Protein AF-A0A7D9I0Z6-F1 (afdb_monomer_lite)

pLDDT: mean 77.01, std 16.4, range [29.91, 96.38]

Structure (mmCIF, N/CA/C/O backbone):
data_AF-A0A7D9I0Z6-F1
#
_entry.id   AF-A0A7D9I0Z6-F1
#
loop_
_atom_site.group_PDB
_atom_site.id
_atom_site.type_symbol
_atom_site.label_atom_id
_atom_site.label_alt_id
_atom_site.label_comp_id
_atom_site.label_asym_id
_atom_site.label_entity_id
_atom_site.label_seq_id
_atom_site.pdbx_PDB_ins_code
_atom_site.Cartn_x
_atom_site.Cartn_y
_atom_site.Cartn_z
_atom_site.occupancy
_atom_site.B_iso_or_equiv
_atom_site.auth_seq_id
_atom_site.auth_comp_id
_atom_site.auth_asym_id
_atom_site.auth_atom_id
_atom_site.pdbx_PDB_model_num
ATOM 1 N N . MET A 1 1 ? 87.343 45.557 -69.027 1.00 47.56 1 MET A N 1
ATOM 2 C CA . MET A 1 1 ? 86.265 44.637 -68.604 1.00 47.56 1 MET A CA 1
ATOM 3 C C . MET A 1 1 ? 86.690 43.999 -67.297 1.00 47.56 1 MET A C 1
ATOM 5 O O . MET A 1 1 ? 87.797 43.479 -67.245 1.00 47.56 1 MET A O 1
ATOM 9 N N . SER A 1 2 ? 85.896 44.143 -66.233 1.00 49.09 2 SER A N 1
ATOM 10 C CA . SER A 1 2 ? 86.264 43.637 -64.904 1.00 49.09 2 SER A CA 1
ATOM 11 C C . SER A 1 2 ? 86.382 42.110 -64.925 1.00 49.09 2 SER A C 1
ATOM 13 O O . SER A 1 2 ? 85.722 41.451 -65.727 1.00 49.09 2 SER A O 1
ATOM 15 N N . ALA A 1 3 ? 87.197 41.537 -64.036 1.00 48.25 3 ALA A N 1
ATOM 16 C CA . ALA A 1 3 ? 87.377 40.085 -63.900 1.00 48.25 3 ALA A CA 1
ATOM 17 C C . ALA A 1 3 ? 86.047 39.313 -63.729 1.00 48.25 3 ALA A C 1
ATOM 19 O O . ALA A 1 3 ? 85.953 38.132 -64.045 1.00 48.25 3 ALA A O 1
ATOM 20 N N . ILE A 1 4 ? 84.992 40.010 -63.302 1.00 51.41 4 ILE A N 1
ATOM 21 C CA . ILE A 1 4 ? 83.627 39.495 -63.180 1.00 51.41 4 ILE A CA 1
ATOM 22 C C . ILE A 1 4 ? 83.008 39.227 -64.563 1.00 51.41 4 ILE A C 1
ATOM 24 O O . ILE A 1 4 ? 82.398 38.182 -64.766 1.00 51.41 4 ILE A O 1
ATOM 28 N N . ALA A 1 5 ? 83.222 40.109 -65.543 1.00 48.22 5 ALA A N 1
ATOM 29 C CA . ALA A 1 5 ? 82.699 39.932 -66.900 1.00 48.22 5 ALA A CA 1
ATOM 30 C C . ALA A 1 5 ? 83.353 38.743 -67.632 1.00 48.22 5 ALA A C 1
ATOM 32 O O . ALA A 1 5 ? 82.692 38.066 -68.414 1.00 48.22 5 ALA A O 1
ATOM 33 N N . ALA A 1 6 ? 84.624 38.442 -67.339 1.00 50.03 6 ALA A N 1
ATOM 34 C CA . ALA A 1 6 ? 85.310 37.268 -67.885 1.00 50.03 6 ALA A CA 1
ATOM 35 C C . ALA A 1 6 ? 84.768 35.945 -67.303 1.00 50.03 6 ALA A C 1
ATOM 37 O O . ALA A 1 6 ? 84.633 34.963 -68.030 1.00 50.03 6 ALA A O 1
ATOM 38 N N . ASN A 1 7 ? 84.392 35.932 -66.019 1.00 49.09 7 ASN A N 1
ATOM 39 C CA . ASN A 1 7 ? 83.828 34.747 -65.365 1.00 49.09 7 ASN A CA 1
ATOM 40 C C . ASN A 1 7 ? 82.377 34.458 -65.778 1.00 49.09 7 ASN A C 1
ATOM 42 O O . ASN A 1 7 ? 81.987 33.295 -65.839 1.00 49.09 7 ASN A O 1
ATOM 46 N N . ILE A 1 8 ? 81.587 35.483 -66.112 1.00 51.91 8 ILE A N 1
ATOM 47 C CA . ILE A 1 8 ? 80.198 35.299 -66.567 1.00 51.91 8 ILE A CA 1
ATOM 48 C C . ILE A 1 8 ? 80.158 34.649 -67.960 1.00 51.91 8 ILE A C 1
ATOM 50 O O . ILE A 1 8 ? 79.397 33.706 -68.175 1.00 51.91 8 ILE A O 1
ATOM 54 N N . SER A 1 9 ? 81.040 35.056 -68.878 1.00 49.41 9 SER A N 1
ATOM 55 C CA . SER A 1 9 ? 81.134 34.434 -70.209 1.00 49.41 9 SER A CA 1
ATOM 56 C C . SER A 1 9 ? 81.600 32.970 -70.168 1.00 49.41 9 SER A C 1
ATOM 58 O O . SER A 1 9 ? 81.248 32.196 -71.054 1.00 49.41 9 SER A O 1
ATOM 60 N N . GLY A 1 10 ? 82.349 32.564 -69.134 1.00 53.09 10 GLY A N 1
ATOM 61 C CA . GLY A 1 10 ? 82.784 31.175 -68.945 1.00 53.09 10 GLY A CA 1
ATOM 62 C C . GLY A 1 10 ? 81.679 30.223 -68.470 1.00 53.09 10 GLY A C 1
ATOM 63 O O . GLY A 1 10 ? 81.734 29.032 -68.768 1.00 53.09 10 GLY A O 1
ATOM 64 N N . ILE A 1 11 ? 80.662 30.736 -67.768 1.00 56.06 11 ILE A N 1
ATOM 65 C CA . ILE A 1 11 ? 79.532 29.940 -67.259 1.00 56.06 11 ILE A CA 1
ATOM 66 C C . ILE A 1 11 ? 78.498 29.696 -68.367 1.00 56.06 11 ILE A C 1
ATOM 68 O O . ILE A 1 11 ? 77.965 28.597 -68.469 1.00 56.06 11 ILE A O 1
ATOM 72 N N . CYS A 1 12 ? 78.271 30.673 -69.251 1.00 54.28 12 CYS A N 1
ATOM 73 C CA . CYS A 1 12 ? 77.304 30.545 -70.349 1.00 54.28 12 CYS A CA 1
ATOM 74 C C . CYS A 1 12 ? 77.756 29.617 -71.492 1.00 54.28 12 CYS A C 1
ATOM 76 O O . CYS A 1 12 ? 76.943 29.255 -72.336 1.00 54.28 12 CYS A O 1
ATOM 78 N N . ALA A 1 13 ? 79.037 29.239 -71.541 1.00 54.97 13 ALA A N 1
ATOM 79 C CA . ALA A 1 13 ? 79.592 28.369 -72.581 1.00 54.97 13 ALA A CA 1
ATOM 80 C C . ALA A 1 13 ? 79.624 26.877 -72.195 1.00 54.97 13 ALA A C 1
ATOM 82 O O . ALA A 1 13 ? 80.028 26.045 -73.008 1.00 54.97 13 ALA A O 1
ATOM 83 N N . LYS A 1 14 ? 79.223 26.520 -70.967 1.00 59.03 14 LYS A N 1
ATOM 84 C CA . LYS A 1 14 ? 79.157 25.130 -70.500 1.00 59.03 14 LYS A CA 1
ATOM 85 C C . LYS A 1 14 ? 77.717 24.743 -70.206 1.00 59.03 14 LYS A C 1
ATOM 87 O O . LYS A 1 14 ? 77.013 25.449 -69.496 1.00 59.03 14 LYS A O 1
ATOM 92 N N . ASP A 1 15 ? 77.312 23.589 -70.722 1.00 56.81 15 ASP A N 1
ATOM 93 C CA . ASP A 1 15 ? 76.022 22.991 -70.407 1.00 56.81 15 ASP A CA 1
ATOM 94 C C . ASP A 1 15 ? 75.981 22.570 -68.926 1.00 56.81 15 ASP A C 1
ATOM 96 O O . ASP A 1 15 ? 76.662 21.634 -68.488 1.00 56.81 15 ASP A O 1
ATOM 100 N N . LEU A 1 16 ? 75.196 23.317 -68.151 1.00 60.78 16 LEU A N 1
ATOM 101 C CA . LEU A 1 16 ? 75.050 23.174 -66.703 1.00 60.78 16 LEU A CA 1
ATOM 102 C C . LEU A 1 16 ? 74.230 21.938 -66.305 1.00 60.78 16 LEU A C 1
ATOM 104 O O . LEU A 1 16 ? 74.326 21.496 -65.161 1.00 60.78 16 LEU A O 1
ATOM 108 N N . ILE A 1 17 ? 73.470 21.357 -67.241 1.00 52.41 17 ILE A N 1
ATOM 109 C CA . ILE A 1 17 ? 72.703 20.126 -67.013 1.00 52.41 17 ILE A CA 1
ATOM 110 C C . ILE A 1 17 ? 73.639 18.918 -67.088 1.00 52.41 17 ILE A C 1
ATOM 112 O O . ILE A 1 17 ? 73.659 18.090 -66.181 1.00 52.41 17 ILE A O 1
ATOM 116 N N . SER A 1 18 ? 74.496 18.876 -68.110 1.00 49.91 18 SER A N 1
ATOM 117 C CA . SER A 1 18 ? 75.510 17.825 -68.291 1.00 49.91 18 SER A CA 1
ATOM 118 C C . SER A 1 18 ? 76.590 17.798 -67.198 1.00 49.91 18 SER A C 1
ATOM 120 O O . SER A 1 18 ? 77.284 16.798 -67.039 1.00 49.91 18 SER A O 1
ATOM 122 N N . SER A 1 19 ? 76.773 18.900 -66.463 1.00 58.56 19 SER A N 1
ATOM 123 C CA . SER A 1 19 ? 77.812 19.053 -65.433 1.00 58.56 19 SER A CA 1
ATOM 124 C C . SER A 1 19 ? 77.284 18.969 -63.995 1.00 58.56 19 SER A C 1
ATOM 126 O O . SER A 1 19 ? 78.014 19.292 -63.060 1.00 58.56 19 SER A O 1
ATOM 128 N N . GLU A 1 20 ? 76.035 18.517 -63.818 1.00 57.62 20 GLU A N 1
ATOM 129 C CA . GLU A 1 20 ? 75.367 18.350 -62.517 1.00 57.62 20 GLU A CA 1
ATOM 130 C C . GLU A 1 20 ? 75.463 19.596 -61.616 1.00 57.62 20 GLU A C 1
ATOM 132 O O . GLU A 1 20 ? 75.677 19.508 -60.402 1.00 57.62 20 GLU A O 1
ATOM 137 N N . GLY A 1 21 ? 75.314 20.784 -62.208 1.00 63.81 21 GLY A N 1
ATOM 138 C CA . GLY A 1 21 ? 75.355 22.039 -61.468 1.00 63.81 21 GLY A CA 1
ATOM 139 C C . GLY A 1 21 ? 74.236 22.101 -60.425 1.00 63.81 21 GLY A C 1
ATOM 140 O O . GLY A 1 21 ? 73.056 22.133 -60.766 1.00 63.81 21 GLY A O 1
ATOM 141 N N . LYS A 1 22 ? 74.594 22.130 -59.138 1.00 59.16 22 LYS A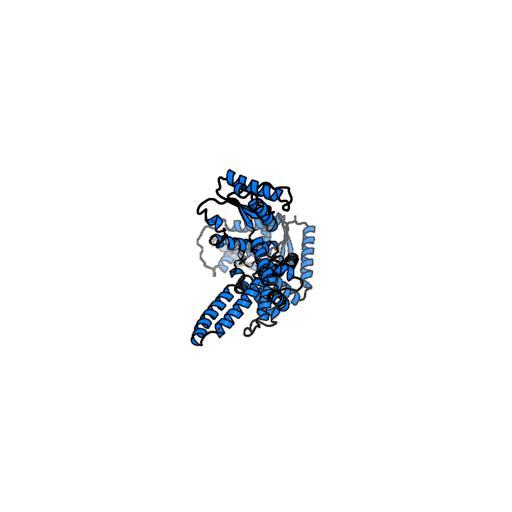 N 1
ATOM 142 C CA . LYS A 1 22 ? 73.635 22.261 -58.031 1.00 59.16 22 LYS A CA 1
ATOM 143 C C . LYS A 1 22 ? 73.499 23.721 -57.625 1.00 59.16 22 LYS A C 1
ATOM 145 O O . LYS A 1 22 ? 74.495 24.418 -57.443 1.00 59.16 22 LYS A O 1
ATOM 150 N N . TYR A 1 23 ? 72.265 24.174 -57.421 1.00 67.12 23 TYR A N 1
ATOM 151 C CA . TYR A 1 23 ? 72.022 25.465 -56.788 1.00 67.12 23 TYR A CA 1
ATOM 152 C C . TYR A 1 23 ? 72.620 25.480 -55.378 1.00 67.12 23 TYR A C 1
ATOM 154 O O . TYR A 1 23 ? 72.483 24.517 -54.619 1.00 67.12 23 TYR A O 1
ATOM 162 N N . HIS A 1 24 ? 73.213 26.604 -54.979 1.00 70.81 24 HIS A N 1
ATOM 163 C CA . HIS A 1 24 ? 73.424 26.854 -53.559 1.00 70.81 24 HIS A CA 1
ATOM 164 C C . HIS A 1 24 ? 72.069 26.903 -52.849 1.00 70.81 24 HIS A C 1
ATOM 166 O O . HIS A 1 24 ? 71.108 27.469 -53.370 1.00 70.81 24 HIS A O 1
ATOM 172 N N . SER A 1 25 ? 72.001 26.338 -51.644 1.00 51.59 25 SER A N 1
ATOM 173 C CA . SER A 1 25 ? 70.759 26.223 -50.867 1.00 51.59 25 SER A CA 1
ATOM 174 C C . SER A 1 25 ? 70.044 27.571 -50.670 1.00 51.59 25 SER A C 1
ATOM 176 O O . SER A 1 25 ? 68.818 27.635 -50.734 1.00 51.59 25 SER A O 1
ATOM 178 N N . SER A 1 26 ? 70.792 28.670 -50.520 1.00 66.75 26 SER A N 1
ATOM 179 C CA . SER A 1 26 ? 70.245 30.033 -50.433 1.00 66.75 26 SER A CA 1
ATOM 180 C C . SER A 1 26 ? 69.673 30.541 -51.763 1.00 66.75 26 SER A C 1
ATOM 182 O O . SER A 1 26 ? 68.587 31.113 -51.781 1.00 66.75 26 SER A O 1
ATOM 184 N N . CYS A 1 27 ? 70.353 30.289 -52.882 1.00 68.25 27 CYS A N 1
ATOM 185 C CA . CYS A 1 27 ? 69.902 30.689 -54.217 1.00 68.25 27 CYS A CA 1
ATOM 186 C C . CYS A 1 27 ? 68.695 29.869 -54.689 1.00 68.25 27 CYS A C 1
ATOM 188 O O . CYS A 1 27 ? 67.788 30.420 -55.302 1.00 68.25 27 CYS A O 1
ATOM 190 N N . TYR A 1 28 ? 68.661 28.573 -54.361 1.00 66.62 28 TYR A N 1
ATOM 191 C CA . TYR A 1 28 ? 67.509 27.711 -54.619 1.00 66.62 28 TYR A CA 1
ATOM 192 C C . TYR A 1 28 ? 66.279 28.203 -53.857 1.00 66.62 28 TYR A C 1
ATOM 194 O O . TYR A 1 28 ? 65.215 28.358 -54.444 1.00 66.62 28 TYR A O 1
ATOM 202 N N . LYS A 1 29 ? 66.437 28.525 -52.565 1.00 60.94 29 LYS A N 1
ATOM 203 C CA . LYS A 1 29 ? 65.350 29.083 -51.754 1.00 60.94 29 LYS A CA 1
ATOM 204 C C . LYS A 1 29 ? 64.836 30.408 -52.311 1.00 60.94 29 LYS A C 1
ATOM 206 O O . LYS A 1 29 ? 63.629 30.555 -52.399 1.00 60.94 29 LYS A O 1
ATOM 211 N N . ALA A 1 30 ? 65.716 31.319 -52.731 1.00 68.19 30 ALA A N 1
ATOM 212 C CA . ALA A 1 30 ? 65.316 32.598 -53.325 1.00 68.19 30 ALA A CA 1
ATOM 213 C C . ALA A 1 30 ? 64.579 32.427 -54.668 1.00 68.19 30 ALA A C 1
ATOM 215 O O . ALA A 1 30 ? 63.566 33.075 -54.899 1.00 68.19 30 ALA A O 1
ATOM 216 N N . PHE A 1 31 ? 65.048 31.522 -55.532 1.00 66.50 31 PHE A N 1
ATOM 217 C CA . PHE A 1 31 ? 64.390 31.214 -56.806 1.00 66.50 31 PHE A CA 1
ATOM 218 C C . PHE A 1 31 ? 63.008 30.582 -56.606 1.00 66.50 31 PHE A C 1
ATOM 220 O O . PHE A 1 31 ? 62.043 30.983 -57.249 1.00 66.50 31 PHE A O 1
ATOM 227 N N . VAL A 1 32 ? 62.903 29.625 -55.679 1.00 63.28 32 VAL A N 1
ATOM 228 C CA . VAL A 1 32 ? 61.627 28.997 -55.324 1.00 63.28 32 VAL A CA 1
ATOM 229 C C . VAL A 1 32 ? 60.678 30.028 -54.702 1.00 63.28 32 VAL A C 1
ATOM 231 O O . VAL A 1 32 ? 59.513 30.045 -55.069 1.00 63.28 32 VAL A O 1
ATOM 234 N N . HIS A 1 33 ? 61.160 30.937 -53.846 1.00 55.00 33 HIS A N 1
ATOM 235 C CA . HIS A 1 33 ? 60.323 31.989 -53.249 1.00 55.00 33 HIS A CA 1
ATOM 236 C C . HIS A 1 33 ? 59.688 32.907 -54.305 1.00 55.00 33 HIS A C 1
ATOM 238 O O . HIS A 1 33 ? 58.492 33.160 -54.243 1.00 55.00 33 HIS A O 1
ATOM 244 N N . ILE A 1 34 ? 60.456 33.321 -55.321 1.00 58.16 34 ILE A N 1
ATOM 245 C CA . ILE A 1 34 ? 59.977 34.199 -56.404 1.00 58.16 34 ILE A CA 1
ATOM 246 C C . ILE A 1 34 ? 58.893 33.523 -57.260 1.00 58.16 34 ILE A C 1
ATOM 248 O O . ILE A 1 34 ? 57.975 34.187 -57.732 1.00 58.16 34 ILE A O 1
ATOM 252 N N . ILE A 1 35 ? 58.975 32.203 -57.464 1.00 50.66 35 ILE A N 1
ATOM 253 C CA . ILE A 1 35 ? 57.992 31.462 -58.275 1.00 50.66 35 ILE A CA 1
ATOM 254 C C . ILE A 1 35 ? 56.646 31.319 -57.553 1.00 50.66 35 ILE A C 1
ATOM 256 O O . ILE A 1 35 ? 55.612 31.270 -58.212 1.00 50.66 35 ILE A O 1
ATOM 260 N N . TYR A 1 36 ? 56.644 31.285 -56.219 1.00 46.66 36 TYR A N 1
ATOM 261 C CA . TYR A 1 36 ? 55.431 31.105 -55.415 1.00 46.66 36 TYR A CA 1
ATOM 262 C C . TYR A 1 36 ? 54.891 32.414 -54.803 1.00 46.66 36 TYR A C 1
ATOM 264 O O . TYR A 1 36 ? 53.903 32.383 -54.078 1.00 46.66 36 TYR A O 1
ATOM 272 N N . GLU A 1 37 ? 55.489 33.569 -55.114 1.00 43.31 37 GLU A N 1
ATOM 273 C CA . GLU A 1 37 ? 55.129 34.878 -54.539 1.00 43.31 37 GLU A CA 1
ATOM 274 C C . GLU A 1 37 ? 53.962 35.610 -55.233 1.00 43.31 37 GLU A C 1
ATOM 276 O O . GLU A 1 37 ? 53.668 36.747 -54.873 1.00 43.31 37 GLU A O 1
ATOM 281 N N . THR A 1 38 ? 53.265 35.003 -56.202 1.00 42.84 38 THR A N 1
ATOM 282 C CA . THR A 1 38 ? 52.167 35.696 -56.914 1.00 42.84 38 THR A CA 1
ATOM 283 C C . THR A 1 38 ? 50.751 35.458 -56.391 1.00 42.84 38 THR A C 1
ATOM 285 O O . THR A 1 38 ? 49.881 36.216 -56.805 1.00 42.84 38 THR A O 1
ATOM 288 N N . ASP A 1 39 ? 50.501 34.540 -55.448 1.00 41.25 39 ASP A N 1
ATOM 289 C CA . ASP A 1 39 ? 49.107 34.201 -55.089 1.00 41.25 39 ASP A CA 1
ATOM 290 C C . ASP A 1 39 ? 48.640 34.478 -53.652 1.00 41.25 39 ASP A C 1
ATOM 292 O O . ASP A 1 39 ? 47.435 34.443 -53.422 1.00 41.25 39 ASP A O 1
ATOM 296 N N . GLU A 1 40 ? 49.485 34.842 -52.682 1.00 34.12 40 GLU A N 1
ATOM 297 C CA . GLU A 1 40 ? 48.984 35.106 -51.315 1.00 34.12 40 GLU A CA 1
ATOM 298 C C . GLU A 1 40 ? 49.616 36.340 -50.663 1.00 34.12 40 GLU A C 1
ATOM 300 O O . GLU A 1 40 ? 50.387 36.280 -49.707 1.00 34.12 40 GLU A O 1
ATOM 305 N N . ALA A 1 41 ? 49.220 37.510 -51.163 1.00 40.31 41 ALA A N 1
ATOM 306 C CA . ALA A 1 41 ? 49.264 38.742 -50.390 1.00 40.31 41 ALA A CA 1
ATOM 307 C C . ALA A 1 41 ? 48.086 38.766 -49.399 1.00 40.31 41 ALA A C 1
ATOM 309 O O . ALA A 1 41 ? 47.003 39.244 -49.731 1.00 40.31 41 ALA A O 1
ATOM 310 N N . VAL A 1 42 ? 48.294 38.289 -48.167 1.00 35.53 42 VAL A N 1
ATOM 311 C CA . VAL A 1 42 ? 47.403 38.590 -47.035 1.00 35.53 42 VAL A CA 1
ATOM 312 C C . VAL A 1 42 ? 48.227 38.966 -45.803 1.00 35.53 42 VAL A C 1
ATOM 314 O O . VAL A 1 42 ? 48.864 38.134 -45.172 1.00 35.53 42 VAL A O 1
ATOM 317 N N . ASN A 1 43 ? 48.194 40.266 -45.503 1.00 32.31 43 ASN A N 1
ATOM 318 C CA . ASN A 1 43 ? 48.238 40.902 -44.184 1.00 32.31 43 ASN A CA 1
ATOM 319 C C . ASN A 1 43 ? 48.952 40.149 -43.046 1.00 32.31 43 ASN A C 1
ATOM 321 O O . ASN A 1 43 ? 48.330 39.391 -42.308 1.00 32.31 43 ASN A O 1
ATOM 325 N N . ASN A 1 44 ? 50.202 40.531 -42.787 1.00 29.91 44 ASN A N 1
ATOM 326 C CA . ASN A 1 44 ? 50.752 40.503 -41.433 1.00 29.91 44 ASN A CA 1
ATOM 327 C C . ASN A 1 44 ? 50.688 41.914 -40.835 1.00 29.91 44 ASN A C 1
ATOM 329 O O . ASN A 1 44 ? 51.221 42.849 -41.436 1.00 29.91 44 ASN A O 1
ATOM 333 N N . PRO A 1 45 ? 50.175 42.052 -39.606 1.00 30.66 45 PRO A N 1
ATOM 334 C CA . PRO A 1 45 ? 50.799 42.905 -38.613 1.00 30.66 45 PRO A CA 1
ATOM 335 C C . PRO A 1 45 ? 51.479 42.020 -37.561 1.00 30.66 45 PRO A C 1
ATOM 337 O O . PRO A 1 45 ? 50.834 41.347 -36.766 1.00 30.66 45 PRO A O 1
ATOM 340 N N . THR A 1 46 ? 52.807 42.004 -37.642 1.00 31.58 46 THR A N 1
ATOM 341 C CA . THR A 1 46 ? 53.773 42.121 -36.534 1.00 31.58 46 THR A CA 1
ATOM 342 C C . THR A 1 46 ? 53.372 41.709 -35.106 1.00 31.58 46 THR A C 1
ATOM 344 O O . THR A 1 46 ? 52.524 42.331 -34.475 1.00 31.58 46 THR A O 1
ATOM 347 N N . GLU A 1 47 ? 54.195 40.794 -34.576 1.00 40.62 47 GLU A N 1
ATOM 348 C CA . GLU A 1 47 ? 54.765 40.783 -33.214 1.00 40.62 47 GLU A CA 1
ATOM 349 C C . GLU A 1 47 ? 53.830 40.553 -32.011 1.00 40.62 47 GLU A C 1
ATOM 351 O O . GLU A 1 47 ? 53.462 41.486 -31.308 1.00 40.62 47 GLU A O 1
ATOM 356 N N . ALA A 1 48 ? 53.579 39.268 -31.706 1.00 34.66 48 ALA A N 1
ATOM 357 C CA . ALA A 1 48 ? 53.591 38.686 -30.348 1.00 34.66 48 ALA A CA 1
ATOM 358 C C . ALA A 1 48 ? 53.318 37.163 -30.406 1.00 34.66 48 ALA A C 1
ATOM 360 O O . ALA A 1 48 ? 52.256 36.698 -30.009 1.00 34.66 48 ALA A O 1
ATOM 361 N N . MET A 1 49 ? 54.237 36.346 -30.931 1.00 37.50 49 MET A N 1
ATOM 362 C CA . MET A 1 49 ? 54.050 34.883 -30.952 1.00 37.50 49 MET A CA 1
ATOM 363 C C . MET A 1 49 ? 55.315 34.158 -30.508 1.00 37.50 49 MET A C 1
ATOM 365 O O . MET A 1 49 ? 56.164 33.772 -31.304 1.00 37.50 49 MET A O 1
ATOM 369 N N . GLY A 1 50 ? 55.424 33.971 -29.199 1.00 42.91 50 GLY A N 1
ATOM 370 C CA . GLY A 1 50 ? 56.488 33.203 -28.569 1.00 42.91 50 GLY A CA 1
ATOM 371 C C . GLY A 1 50 ? 56.027 32.659 -27.225 1.00 42.91 50 GLY A C 1
ATOM 372 O O . GLY A 1 50 ? 56.568 33.070 -26.211 1.00 42.91 50 GLY A O 1
ATOM 373 N N . ASN A 1 51 ? 54.990 31.808 -27.217 1.00 50.75 51 ASN A N 1
ATOM 374 C CA . ASN A 1 51 ? 54.717 30.880 -26.103 1.00 50.75 51 ASN A CA 1
ATOM 375 C C . ASN A 1 51 ? 53.696 29.778 -26.453 1.00 50.75 51 ASN A C 1
ATOM 377 O O . ASN A 1 51 ? 53.892 28.625 -26.083 1.00 50.75 51 ASN A O 1
ATOM 381 N N . ASN A 1 52 ? 52.670 30.076 -27.259 1.00 51.06 52 ASN A N 1
ATOM 382 C CA . ASN A 1 52 ? 51.515 29.173 -27.415 1.00 51.06 52 ASN A CA 1
ATOM 383 C C . ASN A 1 52 ? 51.829 27.826 -28.097 1.00 51.06 52 ASN A C 1
ATOM 385 O O . ASN A 1 52 ? 51.214 26.815 -27.777 1.00 51.06 52 ASN A O 1
ATOM 389 N N . ASN A 1 53 ? 52.812 27.764 -29.007 1.00 58.97 53 ASN A N 1
ATOM 390 C CA . ASN A 1 53 ? 53.176 26.494 -29.652 1.00 58.97 53 ASN A CA 1
ATOM 391 C C . ASN A 1 53 ? 53.813 25.494 -28.675 1.00 58.97 53 ASN A C 1
ATOM 393 O O . ASN A 1 53 ? 53.670 24.297 -28.884 1.00 58.97 53 ASN A O 1
ATOM 397 N N . GLY A 1 54 ? 54.527 25.954 -27.640 1.00 63.88 54 GLY A N 1
ATOM 398 C CA . GLY A 1 54 ? 55.149 25.068 -26.649 1.00 63.88 54 GLY A CA 1
ATOM 399 C C . GLY A 1 54 ? 54.114 24.397 -25.747 1.00 63.88 54 GLY A C 1
ATOM 400 O O . GLY A 1 54 ? 54.196 23.197 -25.503 1.00 63.88 54 GLY A O 1
ATOM 401 N N . GLU A 1 55 ? 53.097 25.155 -25.339 1.00 68.50 55 GLU A N 1
ATOM 402 C CA . GLU A 1 55 ? 52.019 24.697 -24.455 1.00 68.50 55 GLU A CA 1
ATOM 403 C C . GLU A 1 55 ? 51.173 23.584 -25.095 1.00 68.50 55 GLU A C 1
ATOM 405 O O . GLU A 1 55 ? 50.864 22.588 -24.442 1.00 68.50 55 GLU A O 1
ATOM 410 N N . VAL A 1 56 ? 50.906 23.679 -26.404 1.00 78.31 56 VAL A N 1
ATOM 411 C CA . VAL A 1 56 ? 50.194 22.638 -27.170 1.00 78.31 56 VAL A CA 1
ATOM 412 C C . VAL A 1 56 ? 50.949 21.297 -27.148 1.00 78.31 56 VAL A C 1
ATOM 414 O O . VAL A 1 56 ? 50.341 20.238 -26.981 1.00 78.31 56 VAL A O 1
ATOM 417 N N . TYR A 1 57 ? 52.280 21.309 -27.291 1.00 81.00 57 TYR A N 1
ATOM 418 C CA . TYR A 1 57 ? 53.071 20.073 -27.214 1.00 81.00 57 TYR A CA 1
ATOM 419 C C . TYR A 1 57 ? 53.223 19.566 -25.778 1.00 81.00 57 TYR A C 1
ATOM 421 O O . TYR A 1 57 ? 53.299 18.354 -25.591 1.00 81.00 57 TYR A O 1
ATOM 429 N N . GLU A 1 58 ? 53.221 20.441 -24.770 1.00 82.38 58 GLU A N 1
ATOM 430 C CA . GLU A 1 58 ? 53.259 20.007 -23.368 1.00 82.38 58 GLU A CA 1
ATOM 431 C C . GLU A 1 58 ? 51.987 19.281 -22.928 1.00 82.38 58 GLU A C 1
ATOM 433 O O . GLU A 1 58 ? 52.072 18.309 -22.177 1.00 82.38 58 GLU A O 1
ATOM 438 N N . ALA A 1 59 ? 50.819 19.637 -23.466 1.00 82.56 59 ALA A N 1
ATOM 439 C CA . ALA A 1 59 ? 49.604 18.847 -23.259 1.00 82.56 59 ALA A CA 1
ATOM 440 C C . ALA A 1 59 ? 49.729 17.431 -23.853 1.00 82.56 59 ALA A C 1
ATOM 442 O O . ALA A 1 59 ? 49.346 16.441 -23.223 1.00 82.56 59 ALA A O 1
ATOM 443 N N . VAL A 1 60 ? 50.335 17.313 -25.039 1.00 86.00 60 VAL A N 1
ATOM 444 C CA . VAL A 1 60 ? 50.615 16.010 -25.659 1.00 86.00 60 VAL A CA 1
ATOM 445 C C . VAL A 1 60 ? 51.620 15.207 -24.834 1.00 86.00 60 VAL A C 1
ATOM 447 O O . VAL A 1 60 ? 51.418 14.008 -24.633 1.00 86.00 60 VAL A O 1
ATOM 450 N N . TYR A 1 61 ? 52.678 15.835 -24.321 1.00 85.75 61 TYR A N 1
ATOM 451 C CA . TYR A 1 61 ? 53.643 15.159 -23.452 1.00 85.75 61 TYR A CA 1
ATOM 452 C C . TYR A 1 61 ? 53.018 14.727 -22.128 1.00 85.75 61 TYR A C 1
ATOM 454 O O . TYR A 1 61 ? 53.207 13.581 -21.734 1.00 85.75 61 TYR A O 1
ATOM 462 N N . SER A 1 62 ? 52.182 15.566 -21.520 1.00 85.00 62 SER A N 1
ATOM 463 C CA . SER A 1 62 ? 51.430 15.229 -20.308 1.00 85.00 62 SER A CA 1
ATOM 464 C C . SER A 1 62 ? 50.514 14.018 -20.526 1.00 85.00 62 SER A C 1
ATOM 466 O O . SER A 1 62 ? 50.468 13.112 -19.695 1.00 85.00 62 SER A O 1
ATOM 468 N N . PHE A 1 63 ? 49.833 13.936 -21.676 1.00 87.81 63 PHE A N 1
ATOM 469 C CA . PHE A 1 63 ? 49.056 12.750 -22.054 1.00 87.81 63 PHE A CA 1
ATOM 470 C C . PHE A 1 63 ? 49.940 11.500 -22.187 1.00 87.81 63 PHE A C 1
ATOM 472 O O . PHE A 1 63 ? 49.571 10.417 -21.732 1.00 87.81 63 PHE A O 1
ATOM 479 N N . CYS A 1 64 ? 51.122 11.643 -22.788 1.00 86.31 64 CYS A N 1
ATOM 480 C CA . CYS A 1 64 ? 52.076 10.547 -22.936 1.00 86.31 64 CYS A CA 1
ATOM 481 C C . CYS A 1 64 ? 52.638 10.076 -21.581 1.00 86.31 64 CYS A C 1
ATOM 483 O O . CYS A 1 64 ? 52.769 8.875 -21.363 1.00 86.31 64 CYS A O 1
ATOM 485 N N . GLU A 1 65 ? 52.929 10.987 -20.653 1.00 84.81 65 GLU A N 1
ATOM 486 C CA . GLU A 1 65 ? 53.388 10.665 -19.294 1.00 84.81 65 GLU A CA 1
ATOM 487 C C . GLU A 1 65 ? 52.288 10.004 -18.454 1.00 84.81 65 GLU A C 1
ATOM 489 O O . GLU A 1 65 ? 52.545 9.040 -17.724 1.00 84.81 65 GLU A O 1
ATOM 494 N N . ALA A 1 66 ? 51.038 10.450 -18.611 1.00 85.56 66 ALA A N 1
ATOM 495 C CA . ALA A 1 66 ? 49.880 9.795 -18.013 1.00 85.56 66 ALA A CA 1
ATOM 496 C C . ALA A 1 66 ? 49.695 8.368 -18.556 1.00 85.56 66 ALA A C 1
ATOM 498 O O . ALA A 1 66 ? 49.410 7.451 -17.787 1.00 85.56 66 ALA A O 1
ATOM 499 N N . LEU A 1 67 ? 49.919 8.156 -19.859 1.00 86.44 67 LEU A N 1
ATOM 500 C CA . LEU A 1 67 ? 49.896 6.828 -20.475 1.00 86.44 67 LEU A CA 1
ATOM 501 C C . LEU A 1 67 ? 51.008 5.919 -19.932 1.00 86.44 67 LEU A C 1
ATOM 503 O O . LEU A 1 67 ? 50.784 4.729 -19.752 1.00 86.44 67 LEU A O 1
ATOM 507 N N . ILE A 1 68 ? 52.195 6.462 -19.653 1.00 84.50 68 ILE A N 1
ATOM 508 C CA . ILE A 1 68 ? 53.299 5.710 -19.034 1.00 84.50 68 ILE A CA 1
ATOM 509 C C . ILE A 1 68 ? 52.960 5.343 -17.582 1.00 84.50 68 ILE A C 1
ATOM 511 O O . ILE A 1 68 ? 53.257 4.232 -17.143 1.00 84.50 68 ILE A O 1
ATOM 515 N N . SER A 1 69 ? 52.307 6.254 -16.856 1.00 84.69 69 SER A N 1
ATOM 516 C CA . SER A 1 69 ? 51.890 6.051 -15.463 1.00 84.69 69 SER A CA 1
ATOM 517 C C . SER A 1 69 ? 50.729 5.058 -15.329 1.00 84.69 69 SER A C 1
ATOM 519 O O . SER A 1 69 ? 50.664 4.321 -14.348 1.00 84.69 69 SER A O 1
ATOM 521 N N . ASN A 1 70 ? 49.833 5.012 -16.320 1.00 83.75 70 ASN A N 1
ATOM 522 C CA . ASN A 1 70 ? 48.741 4.045 -16.421 1.00 83.75 70 ASN A CA 1
ATOM 523 C C . ASN A 1 70 ? 48.807 3.299 -17.770 1.00 83.75 70 ASN A C 1
ATOM 525 O O . ASN A 1 70 ? 48.159 3.721 -18.738 1.00 83.75 70 ASN A O 1
ATOM 529 N N . PRO A 1 71 ? 49.607 2.216 -17.853 1.00 84.12 71 PRO A N 1
ATOM 530 C CA . PRO A 1 71 ? 49.892 1.541 -19.111 1.00 84.12 71 PRO A CA 1
ATOM 531 C C . PRO A 1 71 ? 48.641 0.958 -19.763 1.00 84.12 71 PRO A C 1
ATOM 533 O O . PRO A 1 71 ? 48.010 0.049 -19.232 1.00 84.12 71 PRO A O 1
ATOM 536 N N . ARG A 1 72 ? 48.330 1.438 -20.966 1.00 85.25 72 ARG A N 1
ATOM 537 C CA . ARG A 1 72 ? 47.307 0.876 -21.856 1.00 85.25 72 ARG A CA 1
ATOM 538 C C . ARG A 1 72 ? 47.725 1.040 -23.314 1.00 85.25 72 ARG A C 1
ATOM 540 O O . ARG A 1 72 ? 48.642 1.801 -23.622 1.00 85.25 72 ARG A O 1
ATOM 547 N N . VAL A 1 73 ? 47.056 0.325 -24.214 1.00 88.12 73 VAL A N 1
ATOM 548 C CA . VAL A 1 73 ? 47.265 0.466 -25.662 1.00 88.12 73 VAL A CA 1
ATOM 549 C C . VAL A 1 73 ? 46.332 1.549 -26.198 1.00 88.12 73 VAL A C 1
ATOM 551 O O . VAL A 1 73 ? 45.128 1.485 -25.964 1.00 88.12 73 VAL A O 1
ATOM 554 N N . VAL A 1 74 ? 46.871 2.526 -26.928 1.00 88.94 74 VAL A N 1
ATOM 555 C CA . VAL A 1 74 ? 46.090 3.596 -27.576 1.00 88.94 74 VAL A CA 1
ATOM 556 C C . VAL A 1 74 ? 46.426 3.697 -29.058 1.00 88.94 74 VAL A C 1
ATOM 558 O O . VAL A 1 74 ? 47.533 3.360 -29.487 1.00 88.94 74 VAL A O 1
ATOM 561 N N . GLU A 1 75 ? 45.486 4.176 -29.870 1.00 89.06 75 GLU A N 1
ATOM 562 C CA . GLU A 1 75 ? 45.784 4.484 -31.269 1.00 89.06 75 GLU A CA 1
ATOM 563 C C . GLU A 1 75 ? 46.438 5.868 -31.368 1.00 89.06 75 GLU A C 1
ATOM 565 O O . GLU A 1 75 ? 45.990 6.831 -30.752 1.00 89.06 75 GLU A O 1
ATOM 570 N N . PHE A 1 76 ? 47.455 6.028 -32.221 1.00 87.00 76 PHE A N 1
ATOM 571 C CA . PHE A 1 76 ? 48.128 7.320 -32.425 1.00 87.00 76 PHE A CA 1
ATOM 572 C C . PHE A 1 76 ? 47.185 8.420 -32.962 1.00 87.00 76 PHE A C 1
ATOM 574 O O . PHE A 1 76 ? 47.516 9.605 -32.986 1.00 87.00 76 PHE A O 1
ATOM 581 N N . LYS A 1 77 ? 45.981 8.046 -33.408 1.00 86.94 77 LYS A N 1
ATOM 582 C CA . LYS A 1 77 ? 44.892 8.983 -33.692 1.00 86.94 77 LYS A CA 1
ATOM 583 C C . LYS A 1 77 ? 44.476 9.773 -32.444 1.00 86.94 77 LYS A C 1
ATOM 585 O O . LYS A 1 77 ? 44.280 10.973 -32.566 1.00 86.94 77 LYS A O 1
ATOM 590 N N . GLU A 1 78 ? 44.413 9.145 -31.272 1.00 85.94 78 GLU A N 1
ATOM 591 C CA . GLU A 1 78 ? 44.064 9.816 -30.012 1.00 85.94 78 GLU A CA 1
ATOM 592 C C . GLU A 1 78 ? 45.072 10.918 -29.673 1.00 85.94 78 GLU A C 1
ATOM 594 O O . GLU A 1 78 ? 44.686 12.036 -29.361 1.00 85.94 78 GLU A O 1
ATOM 599 N N . VAL A 1 79 ? 46.367 10.646 -29.853 1.00 86.25 79 VAL A N 1
ATOM 600 C CA . VAL A 1 79 ? 47.442 11.630 -29.642 1.00 86.25 79 VAL A CA 1
ATOM 601 C C . VAL A 1 79 ? 47.316 12.822 -30.599 1.00 86.25 79 VAL A C 1
ATOM 603 O O . VAL A 1 79 ? 47.552 13.966 -30.216 1.00 86.25 79 VAL A O 1
ATOM 606 N N . ARG A 1 80 ? 46.908 12.576 -31.852 1.00 85.12 80 ARG A N 1
ATOM 607 C CA . ARG A 1 80 ? 46.632 13.649 -32.821 1.00 85.12 80 ARG A CA 1
ATOM 608 C C . ARG A 1 80 ? 45.402 14.470 -32.445 1.00 85.12 80 ARG A C 1
ATOM 610 O O . ARG A 1 80 ? 45.423 15.677 -32.660 1.00 85.12 80 ARG A O 1
ATOM 617 N N . ASN A 1 81 ? 44.371 13.841 -31.884 1.00 86.69 81 ASN A N 1
ATOM 618 C CA . ASN A 1 81 ? 43.192 14.553 -31.395 1.00 86.69 81 ASN A CA 1
ATOM 619 C C . ASN A 1 81 ? 43.563 15.458 -30.217 1.00 86.69 81 ASN A C 1
ATOM 621 O O . ASN A 1 81 ? 43.221 16.626 -30.259 1.00 86.69 81 ASN A O 1
ATOM 625 N N . VAL A 1 82 ? 44.366 14.982 -29.256 1.00 86.94 82 VAL A N 1
ATOM 626 C CA . VAL A 1 82 ? 44.854 15.817 -28.137 1.00 86.94 82 VAL A CA 1
ATOM 627 C C . VAL A 1 82 ? 45.591 17.059 -28.646 1.00 86.94 82 VAL A C 1
ATOM 629 O O . VAL A 1 82 ? 45.356 18.158 -28.156 1.00 86.94 82 VAL A O 1
ATOM 632 N N . LEU A 1 83 ? 46.442 16.902 -29.667 1.00 84.56 83 LEU A N 1
ATOM 633 C CA . LEU A 1 83 ? 47.115 18.037 -30.304 1.00 84.56 83 LEU A CA 1
ATOM 634 C C . LEU A 1 83 ? 46.117 19.002 -30.971 1.00 84.56 83 LEU A C 1
ATOM 636 O O . LEU A 1 83 ? 46.299 20.210 -30.883 1.00 84.56 83 LEU A O 1
ATOM 640 N N . SER A 1 84 ? 45.096 18.469 -31.649 1.00 83.81 84 SER A N 1
ATOM 641 C CA . SER A 1 84 ? 44.079 19.262 -32.359 1.00 83.81 84 SER A CA 1
ATOM 642 C C . SER A 1 84 ? 43.214 20.046 -31.373 1.00 83.81 84 SER A C 1
ATOM 644 O O . SER A 1 84 ? 43.100 21.259 -31.489 1.00 83.81 84 SER A O 1
ATOM 646 N N . ASP A 1 85 ? 42.685 19.360 -30.361 1.00 85.31 85 ASP A N 1
ATOM 647 C CA . ASP A 1 85 ? 41.775 19.912 -29.361 1.00 85.31 85 ASP A CA 1
ATOM 648 C C . ASP A 1 85 ? 42.455 21.012 -28.538 1.00 85.31 85 ASP A C 1
ATOM 650 O O . ASP A 1 85 ? 41.845 22.035 -28.230 1.00 85.31 85 ASP A O 1
ATOM 654 N N . GLU A 1 86 ? 43.727 20.824 -28.174 1.00 83.62 86 GLU A N 1
ATOM 655 C CA . GLU A 1 86 ? 44.463 21.832 -27.411 1.00 83.62 86 GLU A 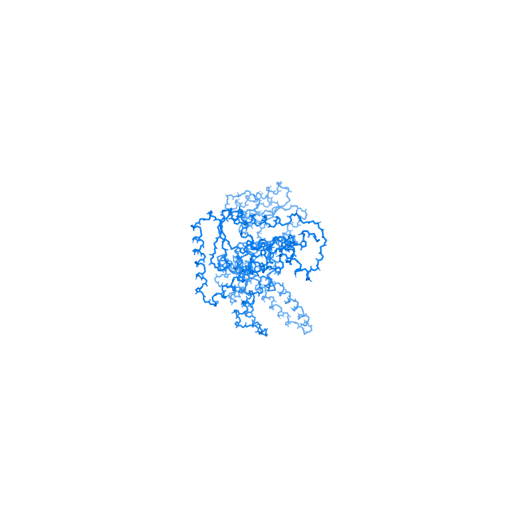CA 1
ATOM 656 C C . GLU A 1 86 ? 44.892 23.019 -28.279 1.00 83.62 86 GLU A C 1
ATOM 658 O O . GLU A 1 86 ? 44.882 24.164 -27.824 1.00 83.62 86 GLU A O 1
ATOM 663 N N . ALA A 1 87 ? 45.202 22.777 -29.552 1.00 82.75 87 ALA A N 1
ATOM 664 C CA . ALA A 1 87 ? 45.475 23.848 -30.497 1.00 82.75 87 ALA A CA 1
ATOM 665 C C . ALA A 1 87 ? 44.224 24.687 -30.798 1.00 82.75 87 ALA A C 1
ATOM 667 O O . ALA A 1 87 ? 44.320 25.914 -30.833 1.00 82.75 87 ALA A O 1
ATOM 668 N N . ASP A 1 88 ? 43.052 24.055 -30.919 1.00 84.12 88 ASP A N 1
ATOM 669 C CA . ASP A 1 88 ? 41.768 24.738 -31.097 1.00 84.12 88 ASP A CA 1
ATOM 670 C C . ASP A 1 88 ? 41.434 25.627 -29.888 1.00 84.12 88 ASP A C 1
ATOM 672 O O . ASP A 1 88 ? 41.032 26.780 -30.057 1.00 84.12 88 ASP A O 1
ATOM 676 N N . LYS A 1 89 ? 41.670 25.144 -28.659 1.00 83.19 89 LYS A N 1
ATOM 677 C CA . LYS A 1 89 ? 41.484 25.944 -27.431 1.00 83.19 89 LYS A CA 1
ATOM 678 C C . LYS A 1 89 ? 42.412 27.155 -27.358 1.00 83.19 89 LYS A C 1
ATOM 680 O O . LYS A 1 89 ? 42.002 28.207 -26.873 1.00 83.19 89 LYS A O 1
ATOM 685 N N . LEU A 1 90 ? 43.654 27.007 -27.817 1.00 81.38 90 LEU A N 1
ATOM 686 C CA . LEU A 1 90 ? 44.674 28.058 -27.776 1.00 81.38 90 LEU A CA 1
ATOM 687 C C . LEU A 1 90 ? 44.677 28.947 -29.033 1.00 81.38 90 LEU A C 1
ATOM 689 O O . LEU A 1 90 ? 45.510 29.851 -29.143 1.00 81.38 90 LEU A O 1
ATOM 693 N N . GLY A 1 91 ? 43.753 28.712 -29.974 1.00 74.06 91 GLY A N 1
ATOM 694 C CA . GLY A 1 91 ? 43.636 29.467 -31.224 1.00 74.06 91 GLY A CA 1
ATOM 695 C C . GLY A 1 91 ? 44.837 29.296 -32.161 1.00 74.06 91 GLY A C 1
ATOM 696 O O . GLY A 1 91 ? 45.144 30.195 -32.945 1.00 74.06 91 GLY A O 1
ATOM 697 N N . VAL A 1 92 ? 45.552 28.173 -32.061 1.00 79.00 92 VAL A N 1
ATOM 698 C CA . VAL A 1 92 ? 46.756 27.864 -32.841 1.00 79.00 92 VAL A CA 1
ATOM 699 C C . VAL A 1 92 ? 46.386 26.998 -34.043 1.00 79.00 92 VAL A C 1
ATOM 701 O O . VAL A 1 92 ? 45.790 25.936 -33.907 1.00 79.00 92 VAL A O 1
ATOM 704 N N . VAL A 1 93 ? 46.805 27.401 -35.243 1.00 75.38 93 VAL A N 1
ATOM 705 C CA . VAL A 1 93 ? 46.583 26.601 -36.456 1.00 75.38 93 VAL A CA 1
ATOM 706 C C . VAL A 1 93 ? 47.647 25.506 -36.566 1.00 75.38 93 VAL A C 1
ATOM 708 O O . VAL A 1 93 ? 48.822 25.792 -36.812 1.00 75.38 93 VAL A O 1
ATOM 711 N N . VAL A 1 94 ? 47.241 24.238 -36.429 1.00 74.25 94 VAL A N 1
ATOM 712 C CA . VAL A 1 94 ? 48.144 23.090 -36.616 1.00 74.25 94 VAL A CA 1
ATOM 713 C C . VAL A 1 94 ? 48.323 22.778 -38.100 1.00 74.25 94 VAL A C 1
ATOM 715 O O . VAL A 1 94 ? 47.382 22.458 -38.825 1.00 74.25 94 VAL A O 1
ATOM 718 N N . THR A 1 95 ? 49.567 22.812 -38.560 1.00 76.12 95 THR A N 1
ATOM 719 C CA . THR A 1 95 ? 49.938 22.524 -39.950 1.00 76.12 95 THR A CA 1
ATOM 720 C C . THR A 1 95 ? 50.075 21.020 -40.224 1.00 76.12 95 THR A C 1
ATOM 722 O O . THR A 1 95 ? 50.426 20.219 -39.356 1.00 76.12 95 THR A O 1
ATOM 725 N N . GLN A 1 96 ? 49.897 20.613 -41.486 1.00 65.88 96 GLN A N 1
ATOM 726 C CA . GLN A 1 96 ? 50.099 19.220 -41.930 1.00 65.88 96 GLN A CA 1
ATOM 727 C C . GLN A 1 96 ? 51.519 18.687 -41.658 1.00 65.88 96 GLN A C 1
ATOM 729 O O . GLN A 1 96 ? 51.722 17.483 -41.489 1.00 65.88 96 GLN A O 1
ATOM 734 N N . SER A 1 97 ? 52.523 19.566 -41.601 1.00 70.44 97 SER A N 1
ATOM 735 C CA . SER A 1 97 ? 53.898 19.192 -41.261 1.00 70.44 97 SER A CA 1
ATOM 736 C C . SER A 1 97 ? 54.061 18.874 -39.770 1.00 70.44 97 SER A C 1
ATOM 738 O O . SER A 1 97 ? 54.819 17.965 -39.432 1.00 70.44 97 SER A O 1
ATOM 740 N N . GLN A 1 98 ? 53.325 19.548 -38.882 1.00 72.06 98 GLN A N 1
ATOM 741 C CA . GLN A 1 98 ? 53.336 19.274 -37.442 1.00 72.06 98 GLN A CA 1
ATOM 742 C C . GLN A 1 98 ? 52.738 17.897 -37.132 1.00 72.06 98 GLN A C 1
ATOM 744 O O . GLN A 1 98 ? 53.372 17.113 -36.430 1.00 72.06 98 GLN A O 1
ATOM 749 N N . TYR A 1 99 ? 51.622 17.522 -37.767 1.00 70.31 99 TYR A N 1
ATOM 750 C CA . TYR A 1 99 ? 51.064 16.166 -37.642 1.00 70.31 99 TYR A CA 1
ATOM 751 C C . TYR A 1 99 ? 52.023 15.069 -38.119 1.00 70.31 99 TYR A C 1
ATOM 753 O O . TYR A 1 99 ? 52.122 14.016 -37.488 1.00 70.31 99 TYR A O 1
ATOM 761 N N . LYS A 1 100 ? 52.751 15.305 -39.220 1.00 71.44 100 LYS A N 1
ATOM 762 C CA . LYS A 1 100 ? 53.737 14.345 -39.750 1.00 71.44 100 LYS A CA 1
ATOM 763 C C . LYS A 1 100 ? 54.957 14.193 -38.842 1.00 71.44 100 LYS A C 1
ATOM 765 O O . LYS A 1 100 ? 55.507 13.101 -38.738 1.00 71.44 100 LYS A O 1
ATOM 770 N N . ASN A 1 101 ? 55.377 15.272 -38.187 1.00 78.56 101 ASN A N 1
ATOM 771 C CA . ASN A 1 101 ? 56.560 15.279 -37.329 1.00 78.56 101 ASN A CA 1
ATOM 772 C C . ASN A 1 101 ? 56.269 14.886 -35.873 1.00 78.56 101 ASN A C 1
ATOM 774 O O . ASN A 1 101 ? 57.211 14.546 -35.158 1.00 78.56 101 ASN A O 1
ATOM 778 N N . LEU A 1 102 ? 55.001 14.886 -35.446 1.00 81.62 102 LEU A N 1
ATOM 779 C CA . LEU A 1 102 ? 54.581 14.580 -34.075 1.00 81.62 102 LEU A CA 1
ATOM 780 C C . LEU A 1 102 ? 55.081 13.214 -33.595 1.00 81.62 102 LEU A C 1
ATOM 782 O O . LEU A 1 102 ? 55.635 13.101 -32.507 1.00 81.62 102 LEU A O 1
ATOM 786 N N . LEU A 1 103 ? 54.948 12.182 -34.431 1.00 80.75 103 LEU A N 1
ATOM 787 C CA . LEU A 1 103 ? 55.391 10.828 -34.087 1.00 80.75 103 LEU A CA 1
ATOM 788 C C . LEU A 1 103 ? 56.901 10.792 -33.833 1.00 80.75 103 LEU A C 1
ATOM 790 O O . LEU A 1 103 ? 57.353 10.237 -32.836 1.00 80.75 103 LEU A O 1
ATOM 794 N N . ARG A 1 104 ? 57.679 11.457 -34.694 1.00 79.56 104 ARG A N 1
ATOM 795 C CA . ARG A 1 104 ? 59.136 11.564 -34.544 1.00 79.56 104 ARG A CA 1
ATOM 796 C C . ARG A 1 104 ? 59.520 12.337 -33.280 1.00 79.56 104 ARG A C 1
ATOM 798 O O . ARG A 1 104 ? 60.486 11.986 -32.615 1.00 79.56 104 ARG A O 1
ATOM 805 N N . LEU A 1 105 ? 58.770 13.384 -32.951 1.00 82.12 105 LEU A N 1
ATOM 806 C CA . LEU A 1 105 ? 59.002 14.242 -31.791 1.00 82.12 105 LEU A CA 1
ATOM 807 C C . LEU A 1 105 ? 58.755 13.497 -30.468 1.00 82.12 105 LEU A C 1
ATOM 809 O O . LEU A 1 105 ? 59.569 13.594 -29.553 1.00 82.12 105 LEU A O 1
ATOM 813 N N . ILE A 1 106 ? 57.673 12.717 -30.385 1.00 82.81 106 ILE A N 1
ATOM 814 C CA . ILE A 1 106 ? 57.351 11.897 -29.208 1.00 82.81 106 ILE A CA 1
ATOM 815 C C . ILE A 1 106 ? 58.328 10.726 -29.096 1.00 82.81 106 ILE A C 1
ATOM 817 O O . ILE A 1 106 ? 58.890 10.510 -28.028 1.00 82.81 106 ILE A O 1
ATOM 821 N N . SER A 1 107 ? 58.604 10.033 -30.206 1.00 81.19 107 SER A N 1
ATOM 822 C CA . SER A 1 107 ? 59.546 8.908 -30.235 1.00 81.19 107 SER A CA 1
ATOM 823 C C . SER A 1 107 ? 60.963 9.299 -29.809 1.00 81.19 107 SER A C 1
ATOM 825 O O . SER A 1 107 ? 61.662 8.467 -29.245 1.00 81.19 107 SER A O 1
ATOM 827 N N . ASN A 1 108 ? 61.391 10.538 -30.073 1.00 80.31 108 ASN A N 1
ATOM 828 C CA . ASN A 1 108 ? 62.711 11.021 -29.669 1.00 80.31 108 ASN A CA 1
ATOM 829 C C . ASN A 1 108 ? 62.764 11.495 -28.208 1.00 80.31 108 ASN A C 1
ATOM 831 O O . ASN A 1 108 ? 63.830 11.446 -27.606 1.00 80.31 108 ASN A O 1
ATOM 835 N N . LYS A 1 109 ? 61.657 12.013 -27.652 1.00 80.44 109 LYS A N 1
ATOM 836 C CA . LYS A 1 109 ? 61.626 12.555 -26.279 1.00 80.44 109 LYS A CA 1
ATOM 837 C C . LYS A 1 109 ? 61.283 11.482 -25.239 1.00 80.44 109 LYS A C 1
ATOM 839 O O . LYS A 1 109 ? 61.713 11.592 -24.098 1.00 80.44 109 LYS A O 1
ATOM 844 N N . LEU A 1 110 ? 60.516 10.457 -25.620 1.00 82.88 110 LEU A N 1
ATOM 845 C CA . LEU A 1 110 ? 59.986 9.434 -24.718 1.00 82.88 110 LEU A CA 1
ATOM 846 C C . LEU A 1 110 ? 60.321 8.025 -25.228 1.00 82.88 110 LEU A C 1
ATOM 848 O O . LEU A 1 110 ? 59.500 7.356 -25.850 1.00 82.88 110 LEU A O 1
ATOM 852 N N . GLU A 1 111 ? 61.526 7.552 -24.906 1.00 79.75 111 GLU A N 1
ATOM 853 C CA . GLU A 1 111 ? 62.036 6.225 -25.308 1.00 79.75 111 GLU A CA 1
ATOM 854 C C . GLU A 1 111 ? 61.247 5.047 -24.705 1.00 79.75 111 GLU A C 1
ATOM 856 O O . GLU A 1 111 ? 61.335 3.915 -25.176 1.00 79.75 111 GLU A O 1
ATOM 861 N N . GLN A 1 112 ? 60.455 5.303 -23.661 1.00 82.25 112 GLN A N 1
ATOM 862 C CA . GLN A 1 112 ? 59.629 4.297 -22.990 1.00 82.25 112 GLN A CA 1
ATOM 863 C C . GLN A 1 112 ? 58.359 3.939 -23.775 1.00 82.25 112 GLN A C 1
ATOM 865 O O . GLN A 1 112 ? 57.640 3.028 -23.377 1.00 82.25 112 GLN A O 1
ATOM 870 N N . LEU A 1 113 ? 58.059 4.642 -24.868 1.00 87.00 113 LEU A N 1
ATOM 871 C CA . LEU A 1 113 ? 56.889 4.383 -25.699 1.00 87.00 113 LEU A CA 1
ATOM 872 C C . LEU A 1 113 ? 57.266 3.572 -26.935 1.00 87.00 113 LEU A C 1
ATOM 874 O O . LEU A 1 113 ? 58.171 3.920 -27.691 1.00 87.00 113 LEU A O 1
ATOM 878 N N . VAL A 1 114 ? 56.518 2.500 -27.161 1.00 85.88 114 VAL A N 1
ATOM 879 C CA . VAL A 1 114 ? 56.654 1.623 -28.318 1.00 85.88 114 VAL A CA 1
ATOM 880 C C . VAL A 1 114 ? 55.557 1.949 -29.324 1.00 85.88 114 VAL A C 1
ATOM 882 O O . VAL A 1 114 ? 54.388 2.102 -28.964 1.00 85.88 114 VAL A O 1
ATOM 885 N N . PHE A 1 115 ? 55.941 2.029 -30.598 1.00 87.88 115 PHE A N 1
ATOM 886 C CA . PHE A 1 115 ? 55.047 2.315 -31.715 1.00 87.88 115 PHE A CA 1
ATOM 887 C C . PHE A 1 115 ? 54.977 1.107 -32.649 1.00 87.88 115 PHE A C 1
ATOM 889 O O . PHE A 1 115 ? 56.000 0.650 -33.159 1.00 87.88 115 PHE A O 1
ATOM 896 N N . LEU A 1 116 ? 53.769 0.599 -32.894 1.00 86.62 116 LEU A N 1
ATOM 897 C CA . LEU A 1 116 ? 53.535 -0.593 -33.706 1.00 86.62 116 LEU A CA 1
ATOM 898 C C . LEU A 1 116 ? 52.573 -0.293 -34.858 1.00 86.62 116 LEU A C 1
ATOM 900 O O . LEU A 1 116 ? 51.417 0.073 -34.645 1.00 86.62 116 LEU A O 1
ATOM 904 N N . ASN A 1 117 ? 53.028 -0.515 -36.089 1.00 86.94 117 ASN A N 1
ATOM 905 C CA . ASN A 1 117 ? 52.175 -0.445 -37.272 1.00 86.94 117 ASN A CA 1
ATOM 906 C C . ASN A 1 117 ? 51.419 -1.764 -37.448 1.00 86.94 117 ASN A C 1
ATOM 908 O O . ASN A 1 117 ? 52.044 -2.804 -37.644 1.00 86.94 117 ASN A O 1
ATOM 912 N N . TYR A 1 118 ? 50.086 -1.719 -37.419 1.00 82.31 118 TYR A N 1
ATOM 913 C CA . TYR A 1 118 ? 49.245 -2.915 -37.581 1.00 82.31 118 TYR A CA 1
ATOM 914 C C . TYR A 1 118 ? 48.459 -2.932 -38.902 1.00 82.31 118 TYR A C 1
ATOM 916 O O . TYR A 1 118 ? 48.044 -3.994 -39.359 1.00 82.31 118 TYR A O 1
ATOM 924 N N . GLN A 1 119 ? 48.275 -1.770 -39.538 1.00 80.19 119 GLN A N 1
ATOM 925 C CA . GLN A 1 119 ? 47.675 -1.595 -40.867 1.00 80.19 119 GLN A CA 1
ATOM 926 C C . GLN A 1 119 ? 48.325 -0.394 -41.574 1.00 80.19 119 GLN A C 1
ATOM 928 O O . GLN A 1 119 ? 49.015 0.408 -40.939 1.00 80.19 119 GLN A O 1
ATOM 933 N N . GLN A 1 120 ? 48.097 -0.233 -42.884 1.00 78.19 120 GLN A N 1
ATOM 934 C CA . GLN A 1 120 ? 48.549 0.963 -43.608 1.00 78.19 120 GLN A CA 1
ATOM 935 C C . GLN A 1 120 ? 48.019 2.233 -42.917 1.00 78.19 120 GLN A C 1
ATOM 937 O O . GLN A 1 120 ? 46.814 2.384 -42.724 1.00 78.19 120 GLN A O 1
ATOM 942 N N . ASN A 1 121 ? 48.931 3.137 -42.542 1.00 74.62 121 ASN A N 1
ATOM 943 C CA . ASN A 1 121 ? 48.661 4.400 -41.840 1.00 74.62 121 ASN A CA 1
ATOM 944 C C . ASN A 1 121 ? 48.000 4.287 -40.452 1.00 74.62 121 ASN A C 1
ATOM 946 O O . ASN A 1 121 ? 47.472 5.288 -39.958 1.00 74.62 121 ASN A O 1
ATOM 950 N N . LYS A 1 122 ? 48.049 3.117 -39.798 1.00 82.19 122 LYS A N 1
ATOM 951 C CA . LYS A 1 122 ? 47.552 2.957 -38.426 1.00 82.19 122 LYS A CA 1
ATOM 952 C C . LYS A 1 122 ? 48.637 2.463 -37.481 1.00 82.19 122 LYS A C 1
ATOM 954 O O . LYS A 1 122 ? 49.244 1.413 -37.702 1.00 82.19 122 LYS A O 1
ATOM 959 N N . VAL A 1 123 ? 48.837 3.238 -36.420 1.00 87.88 123 VAL A N 1
ATOM 960 C CA . VAL A 1 123 ? 49.912 3.059 -35.445 1.00 87.88 123 VAL A CA 1
ATOM 961 C C . VAL A 1 123 ? 49.297 2.927 -34.062 1.00 87.88 123 VAL A C 1
ATOM 963 O O . VAL A 1 123 ? 48.525 3.793 -33.648 1.00 87.88 123 VAL A O 1
ATOM 966 N N . LEU A 1 124 ? 49.642 1.855 -33.358 1.00 89.38 124 LEU A N 1
ATOM 967 C CA . LEU A 1 124 ? 49.389 1.706 -31.931 1.00 89.38 124 LEU A CA 1
ATOM 968 C C . LEU A 1 124 ? 50.570 2.260 -31.150 1.00 89.38 124 LEU A C 1
ATOM 970 O O . LEU A 1 124 ? 51.718 2.126 -31.571 1.00 89.38 124 LEU A O 1
ATOM 974 N N . MET A 1 125 ? 50.270 2.855 -30.007 1.00 87.94 125 MET A N 1
ATOM 975 C CA . MET A 1 125 ? 51.238 3.391 -29.069 1.00 87.94 125 MET A CA 1
ATOM 976 C C . MET A 1 125 ? 50.959 2.797 -27.690 1.00 87.94 125 MET A C 1
ATOM 978 O O . MET A 1 125 ? 49.815 2.779 -27.237 1.00 87.94 125 MET A O 1
ATOM 982 N N . TYR A 1 126 ? 51.998 2.288 -27.036 1.00 88.06 126 TYR A N 1
ATOM 983 C CA . TYR A 1 126 ? 51.900 1.736 -25.686 1.00 88.06 126 TYR A CA 1
ATOM 984 C C . TYR A 1 126 ? 53.243 1.843 -24.949 1.00 88.06 126 TYR A C 1
ATOM 986 O O . TYR A 1 126 ? 54.293 1.841 -25.595 1.00 88.06 126 TYR A O 1
ATOM 994 N N . PRO A 1 127 ? 53.253 1.925 -23.610 1.00 88.19 127 PRO A N 1
ATOM 995 C CA . PRO A 1 127 ? 54.495 1.924 -22.841 1.00 88.19 127 PRO A CA 1
ATOM 996 C C . PRO A 1 127 ? 55.182 0.555 -22.842 1.00 88.19 127 PRO A C 1
ATOM 998 O O . PRO A 1 127 ? 54.524 -0.481 -22.769 1.00 88.19 127 PRO A O 1
ATOM 1001 N N . SER A 1 128 ? 56.513 0.539 -22.820 1.00 85.19 128 SER A N 1
ATOM 1002 C CA . SER A 1 128 ? 57.327 -0.675 -22.666 1.00 85.19 128 SER A CA 1
ATOM 1003 C C . SER A 1 128 ? 57.129 -1.372 -21.312 1.00 85.19 128 SER A C 1
ATOM 1005 O O . SER A 1 128 ? 57.464 -2.545 -21.168 1.00 85.19 128 SER A O 1
ATOM 1007 N N . THR A 1 129 ? 56.550 -0.672 -20.333 1.00 84.25 129 THR A N 1
ATOM 1008 C CA . THR A 1 129 ? 56.175 -1.189 -19.010 1.00 84.25 129 THR A CA 1
ATOM 1009 C C . THR A 1 129 ? 54.869 -1.995 -19.011 1.00 84.25 129 THR A C 1
ATOM 1011 O O . THR A 1 129 ? 54.548 -2.629 -18.004 1.00 84.25 129 THR A O 1
ATOM 1014 N N . LEU A 1 130 ? 54.114 -2.002 -20.119 1.00 85.12 130 LEU A N 1
ATOM 1015 C CA . LEU A 1 130 ? 52.860 -2.745 -20.245 1.00 85.12 130 LEU A CA 1
ATOM 1016 C C . LEU A 1 130 ? 53.116 -4.260 -20.237 1.00 85.12 130 LEU A C 1
ATOM 1018 O O . LEU A 1 130 ? 53.795 -4.802 -21.112 1.00 85.12 130 LEU A O 1
ATOM 1022 N N . LYS A 1 131 ? 52.544 -4.965 -19.256 1.00 86.56 131 LYS A N 1
ATOM 1023 C CA . LYS A 1 131 ? 52.687 -6.421 -19.132 1.00 86.56 131 LYS A CA 1
ATOM 1024 C C . LYS A 1 131 ? 51.826 -7.146 -20.163 1.00 86.56 131 LYS A C 1
ATOM 1026 O O . LYS A 1 131 ? 50.632 -6.884 -20.288 1.00 86.56 131 LYS A O 1
ATOM 1031 N N . LEU A 1 132 ? 52.423 -8.129 -20.838 1.00 83.44 132 LEU A N 1
ATOM 1032 C CA . LEU A 1 132 ? 51.739 -8.962 -21.832 1.00 83.44 132 LEU A CA 1
ATOM 1033 C C . LEU A 1 132 ? 50.527 -9.702 -21.241 1.00 83.44 132 LEU A C 1
ATOM 1035 O O . LEU A 1 132 ? 49.499 -9.818 -21.898 1.00 83.44 132 LEU A O 1
ATOM 1039 N N . GLU A 1 133 ? 50.637 -10.162 -19.995 1.00 83.75 133 GLU A N 1
ATOM 1040 C CA . GLU A 1 133 ? 49.580 -10.883 -19.273 1.00 83.75 133 GLU A CA 1
ATOM 1041 C C . GLU A 1 133 ? 48.285 -10.061 -19.179 1.00 83.75 133 GLU A C 1
ATOM 1043 O O . GLU A 1 133 ? 47.209 -10.580 -19.467 1.00 83.75 133 GLU A O 1
ATOM 1048 N N . THR A 1 134 ? 48.389 -8.765 -18.864 1.00 81.38 134 THR A N 1
ATOM 1049 C CA . THR A 1 134 ? 47.246 -7.842 -18.768 1.00 81.38 134 THR A CA 1
ATOM 1050 C C . THR A 1 134 ? 46.530 -7.704 -20.109 1.00 81.38 134 THR A C 1
ATOM 1052 O O . THR A 1 134 ? 45.315 -7.859 -20.185 1.00 81.38 134 THR A O 1
ATOM 1055 N N . VAL A 1 135 ? 47.292 -7.508 -21.189 1.00 82.88 135 VAL A N 1
ATOM 1056 C CA . VAL A 1 135 ? 46.737 -7.347 -22.541 1.00 82.88 135 VAL A CA 1
ATOM 1057 C C . VAL A 1 135 ? 46.039 -8.623 -23.015 1.00 82.88 135 VAL A C 1
ATOM 1059 O O . VAL A 1 135 ? 45.018 -8.554 -23.695 1.00 82.88 135 VAL A O 1
ATOM 1062 N N . VAL A 1 136 ? 46.569 -9.800 -22.666 1.00 81.44 136 VAL A N 1
ATOM 1063 C CA . VAL A 1 136 ? 45.970 -11.090 -23.040 1.00 81.44 136 VAL A CA 1
ATOM 1064 C C . VAL A 1 136 ? 44.626 -11.304 -22.341 1.00 81.44 136 VAL A C 1
ATOM 1066 O O . VAL A 1 136 ? 43.681 -11.738 -23.001 1.00 81.44 136 VAL A O 1
ATOM 1069 N N . VAL A 1 137 ? 44.525 -10.975 -21.049 1.00 81.38 137 VAL A N 1
ATOM 1070 C CA . VAL A 1 137 ? 43.270 -11.084 -20.284 1.00 81.38 137 VAL A CA 1
ATOM 1071 C C . VAL A 1 137 ? 42.213 -10.127 -20.837 1.00 81.38 137 VAL A C 1
ATOM 1073 O O . VAL A 1 137 ? 41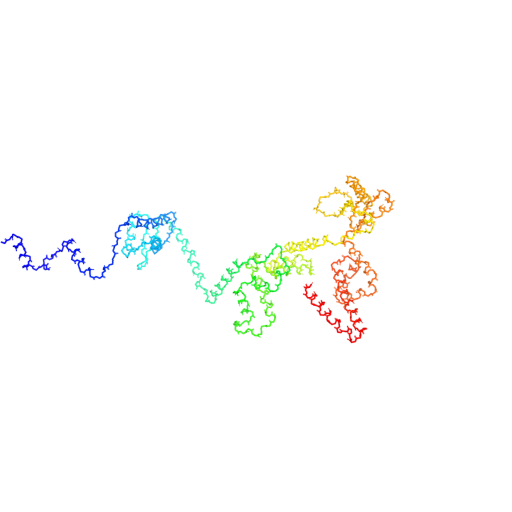.136 -10.581 -21.217 1.00 81.38 137 VAL A O 1
ATOM 1076 N N . GLU A 1 138 ? 42.546 -8.844 -21.007 1.00 80.75 138 GLU A N 1
ATOM 1077 C CA . GLU A 1 138 ? 41.624 -7.846 -21.574 1.00 80.75 138 GLU A CA 1
ATOM 1078 C C . GLU A 1 138 ? 41.153 -8.232 -22.987 1.00 80.75 138 GLU A C 1
ATOM 1080 O O . GLU A 1 138 ? 39.974 -8.118 -23.326 1.00 80.75 138 GLU A O 1
ATOM 1085 N N . ASN A 1 139 ? 42.056 -8.745 -23.831 1.00 82.44 139 ASN A N 1
ATOM 1086 C CA . ASN A 1 139 ? 41.703 -9.175 -25.184 1.00 82.44 139 ASN A CA 1
ATOM 1087 C C . ASN A 1 139 ? 40.779 -10.401 -25.181 1.00 82.44 139 ASN A C 1
ATOM 1089 O O . ASN A 1 139 ? 39.905 -10.507 -26.042 1.00 82.44 139 ASN A O 1
ATOM 1093 N N . PHE A 1 140 ? 40.971 -11.331 -24.241 1.00 80.62 140 PHE A N 1
ATOM 1094 C CA . PHE A 1 140 ? 40.123 -12.512 -24.103 1.00 80.62 140 PHE A CA 1
ATOM 1095 C C . PHE A 1 140 ? 38.710 -12.139 -23.638 1.00 80.62 140 PHE A C 1
ATOM 1097 O O . PHE A 1 140 ? 37.739 -12.600 -24.239 1.00 80.62 140 PHE A O 1
ATOM 1104 N N . GLU A 1 141 ? 38.588 -11.259 -22.642 1.00 77.25 141 GLU A N 1
ATOM 1105 C CA . GLU A 1 141 ? 37.299 -10.757 -22.148 1.00 77.25 141 GLU A CA 1
ATOM 1106 C C . GLU A 1 141 ? 36.521 -10.034 -23.255 1.00 77.25 141 GLU A C 1
ATOM 1108 O O . GLU A 1 141 ? 35.385 -10.416 -23.554 1.00 77.25 141 GLU A O 1
ATOM 1113 N N . LEU A 1 142 ? 37.169 -9.100 -23.963 1.00 77.38 142 LEU A N 1
ATOM 1114 C CA . LEU A 1 142 ? 36.573 -8.370 -25.088 1.00 77.38 142 LEU A CA 1
ATOM 1115 C C . LEU A 1 142 ? 36.178 -9.294 -26.247 1.00 77.38 142 LEU A C 1
ATOM 1117 O O . LEU A 1 142 ? 35.110 -9.132 -26.838 1.00 77.38 142 LEU A O 1
ATOM 1121 N N . LYS A 1 143 ? 37.003 -10.296 -26.580 1.00 74.38 143 LYS A N 1
ATOM 1122 C CA . LYS A 1 143 ? 36.644 -11.299 -27.597 1.00 74.38 143 LYS A CA 1
ATOM 1123 C C . LYS A 1 143 ? 35.455 -12.147 -27.168 1.00 74.38 143 LYS A C 1
ATOM 1125 O O . LYS A 1 143 ? 34.635 -12.469 -28.023 1.00 74.38 143 LYS A O 1
ATOM 1130 N N . SER A 1 144 ? 35.346 -12.493 -25.885 1.00 68.94 144 SER A N 1
ATOM 1131 C CA . SER A 1 144 ? 34.189 -13.227 -25.364 1.00 68.94 144 SER A CA 1
ATOM 1132 C C . SER A 1 144 ? 32.904 -12.393 -25.463 1.00 68.94 144 SER A C 1
ATOM 1134 O O . SER A 1 144 ? 31.865 -12.904 -25.877 1.00 68.94 144 SER A O 1
ATOM 1136 N N . GLU A 1 145 ? 32.984 -11.087 -25.199 1.00 66.88 145 GLU A N 1
ATOM 1137 C CA . GLU A 1 145 ? 31.844 -10.173 -25.268 1.00 66.88 145 GLU A CA 1
ATOM 1138 C C . GLU A 1 145 ? 31.398 -9.910 -26.716 1.00 66.88 145 GLU A C 1
ATOM 1140 O O . GLU A 1 145 ? 30.207 -9.965 -27.027 1.00 66.88 145 GLU A O 1
ATOM 1145 N N . VAL A 1 146 ? 32.350 -9.736 -27.640 1.00 68.50 146 VAL A N 1
ATOM 1146 C CA . VAL A 1 146 ? 32.077 -9.586 -29.081 1.00 68.50 146 VAL A CA 1
ATOM 1147 C C . VAL A 1 146 ? 31.540 -10.886 -29.697 1.00 68.50 146 VAL A C 1
ATOM 1149 O O . VAL A 1 146 ? 30.630 -10.843 -30.532 1.00 68.50 146 VAL A O 1
ATOM 1152 N N . ALA A 1 147 ? 32.046 -12.051 -29.274 1.00 63.19 147 ALA A N 1
ATOM 1153 C CA . ALA A 1 147 ? 31.528 -13.357 -29.691 1.00 63.19 147 ALA A CA 1
ATOM 1154 C C . ALA A 1 147 ? 30.071 -13.580 -29.235 1.00 63.19 147 ALA A C 1
ATOM 1156 O O . ALA A 1 147 ? 29.255 -14.098 -29.997 1.00 63.19 147 ALA A O 1
ATOM 1157 N N . ASN A 1 148 ? 29.706 -13.115 -28.037 1.00 60.56 148 ASN A N 1
ATOM 1158 C CA . ASN A 1 148 ? 28.327 -13.173 -27.539 1.00 60.56 148 ASN A CA 1
ATOM 1159 C C . ASN A 1 148 ? 27.368 -12.227 -28.290 1.00 60.56 148 ASN A C 1
ATOM 1161 O O . ASN A 1 148 ? 26.182 -12.522 -28.417 1.00 60.56 148 ASN A O 1
ATOM 1165 N N . GLN A 1 149 ? 27.857 -11.106 -28.828 1.00 57.69 149 GLN A N 1
ATOM 1166 C CA . GLN A 1 149 ? 27.044 -10.171 -29.621 1.00 57.69 149 GLN A CA 1
ATOM 1167 C C . GLN A 1 149 ? 26.831 -10.623 -31.075 1.00 57.69 149 GLN A C 1
ATOM 1169 O O . GLN A 1 149 ? 25.877 -10.195 -31.731 1.00 57.69 149 GLN A O 1
ATOM 1174 N N . THR A 1 150 ? 27.703 -11.477 -31.611 1.00 58.03 150 THR A N 1
ATOM 1175 C CA . THR A 1 150 ? 27.675 -11.888 -33.025 1.00 58.03 150 THR A CA 1
ATOM 1176 C C . THR A 1 150 ? 26.760 -13.085 -33.298 1.00 58.03 150 THR A C 1
ATOM 1178 O O . THR A 1 150 ? 26.344 -13.259 -34.441 1.00 58.03 150 THR A O 1
ATOM 1181 N N . SER A 1 151 ? 26.377 -13.852 -32.274 1.00 61.03 151 SER A N 1
ATOM 1182 C CA . SER A 1 151 ? 25.529 -15.051 -32.385 1.00 61.03 151 SER A CA 1
ATOM 1183 C C . SER A 1 151 ? 24.016 -14.797 -32.290 1.00 61.03 151 SER A C 1
ATOM 1185 O O . SER A 1 151 ? 23.231 -15.702 -32.567 1.00 61.03 151 SER A O 1
ATOM 1187 N N . LEU A 1 152 ? 23.590 -13.585 -31.919 1.00 62.91 152 LEU A N 1
ATOM 1188 C CA . LEU A 1 152 ? 22.175 -13.220 -31.785 1.00 62.91 152 LEU A CA 1
ATOM 1189 C C . LEU A 1 152 ? 21.599 -12.715 -33.116 1.00 62.91 152 LEU A C 1
ATOM 1191 O O . LEU A 1 152 ? 22.227 -11.905 -33.810 1.00 62.91 152 LEU A O 1
ATOM 1195 N N . ASP A 1 153 ? 20.389 -13.170 -33.450 1.00 78.75 153 ASP A N 1
ATOM 1196 C CA . ASP A 1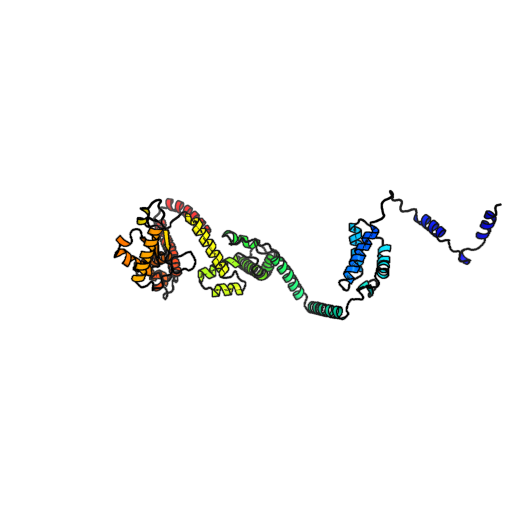 153 ? 19.646 -12.708 -34.624 1.00 78.75 153 ASP A CA 1
ATOM 1197 C C . ASP A 1 153 ? 19.330 -11.194 -34.546 1.00 78.75 153 ASP A C 1
ATOM 1199 O O . ASP A 1 153 ? 19.377 -10.575 -33.476 1.00 78.75 153 ASP A O 1
ATOM 1203 N N . GLU A 1 154 ? 19.043 -10.561 -35.689 1.00 81.62 154 GLU A N 1
ATOM 1204 C CA . GLU A 1 154 ? 18.782 -9.112 -35.748 1.00 81.62 154 GLU A CA 1
ATOM 1205 C C . GLU A 1 154 ? 17.576 -8.673 -34.904 1.00 81.62 154 GLU A C 1
ATOM 1207 O O . GLU A 1 154 ? 17.598 -7.586 -34.317 1.00 81.62 154 GLU A O 1
ATOM 1212 N N . ASN A 1 155 ? 16.548 -9.517 -34.780 1.00 82.00 155 ASN A N 1
ATOM 1213 C CA . ASN A 1 155 ? 15.379 -9.208 -33.959 1.00 82.00 155 ASN A CA 1
ATOM 1214 C C . ASN A 1 155 ? 15.759 -9.201 -32.473 1.00 82.00 155 ASN A C 1
ATOM 1216 O O . ASN A 1 155 ? 15.400 -8.272 -31.751 1.00 82.00 155 ASN A O 1
ATOM 1220 N N . SER A 1 156 ? 16.560 -10.170 -32.029 1.00 82.31 156 SER A N 1
ATOM 1221 C CA . SER A 1 156 ? 17.106 -10.249 -30.674 1.00 82.31 156 SER A CA 1
ATOM 1222 C C . SER A 1 156 ? 17.947 -9.015 -30.336 1.00 82.31 156 SER A C 1
ATOM 1224 O O . SER A 1 156 ? 17.764 -8.409 -29.279 1.00 82.31 156 SER A O 1
ATOM 1226 N N . LYS A 1 157 ? 18.807 -8.562 -31.257 1.00 83.00 157 LYS A N 1
ATOM 1227 C CA . LYS A 1 157 ? 19.576 -7.312 -31.095 1.00 83.00 157 LYS A CA 1
ATOM 1228 C C . LYS A 1 157 ? 18.670 -6.087 -30.975 1.00 83.00 157 LYS A C 1
ATOM 1230 O O . LYS A 1 157 ? 18.912 -5.220 -30.136 1.00 83.00 157 LYS A O 1
ATOM 1235 N N . THR A 1 158 ? 17.613 -6.034 -31.781 1.00 88.81 158 THR A N 1
ATOM 1236 C CA . THR A 1 158 ? 16.645 -4.929 -31.781 1.00 88.81 158 THR A CA 1
ATOM 1237 C C . THR A 1 158 ? 15.884 -4.862 -30.460 1.00 88.81 158 THR A C 1
ATOM 1239 O O . THR A 1 158 ? 15.793 -3.793 -29.858 1.00 88.81 158 THR A O 1
ATOM 1242 N N . VAL A 1 159 ? 15.406 -6.005 -29.959 1.00 89.44 159 VAL A N 1
ATOM 1243 C CA . VAL A 1 159 ? 14.715 -6.101 -28.666 1.00 89.44 159 VAL A CA 1
ATOM 1244 C C . VAL A 1 159 ? 15.643 -5.716 -27.514 1.00 89.44 159 VAL A C 1
ATOM 1246 O O . VAL A 1 159 ? 15.238 -4.948 -26.644 1.00 89.44 159 VAL A O 1
ATOM 1249 N N . ILE A 1 160 ? 16.899 -6.178 -27.520 1.00 88.12 160 ILE A N 1
ATOM 1250 C CA . ILE A 1 160 ? 17.889 -5.811 -26.495 1.00 88.12 160 ILE A CA 1
ATOM 1251 C C . ILE A 1 160 ? 18.134 -4.298 -26.491 1.00 88.12 160 ILE A C 1
ATOM 1253 O O . ILE A 1 160 ? 18.149 -3.680 -25.426 1.00 88.12 160 ILE A O 1
ATOM 1257 N N . ASN A 1 161 ? 18.293 -3.686 -27.666 1.00 90.12 161 ASN A N 1
ATOM 1258 C CA . ASN A 1 161 ? 18.495 -2.242 -27.770 1.00 90.12 161 ASN A CA 1
ATOM 1259 C C . ASN A 1 161 ? 17.259 -1.458 -27.311 1.00 90.12 161 ASN A C 1
ATOM 1261 O O . ASN A 1 161 ? 17.396 -0.517 -26.532 1.00 90.12 161 ASN A O 1
ATOM 1265 N N . ALA A 1 162 ? 16.054 -1.876 -27.712 1.00 92.31 162 ALA A N 1
ATOM 1266 C CA . ALA A 1 162 ? 14.809 -1.267 -27.247 1.00 92.31 162 ALA A CA 1
ATOM 1267 C C . ALA A 1 162 ? 14.667 -1.363 -25.718 1.00 92.31 162 ALA A C 1
ATOM 1269 O O . ALA A 1 162 ? 14.343 -0.374 -25.060 1.00 92.31 162 ALA A O 1
ATOM 1270 N N . ALA A 1 163 ? 14.983 -2.524 -25.135 1.00 93.62 163 ALA A N 1
ATOM 1271 C CA . ALA A 1 163 ? 14.952 -2.732 -23.692 1.00 93.62 163 ALA A CA 1
ATOM 1272 C C . ALA A 1 163 ? 15.954 -1.833 -22.951 1.00 93.62 163 ALA A C 1
ATOM 1274 O O . ALA A 1 163 ? 15.600 -1.261 -21.921 1.00 93.62 163 ALA A O 1
ATOM 1275 N N . LYS A 1 164 ? 17.177 -1.658 -23.475 1.00 93.00 164 LYS A N 1
ATOM 1276 C CA . LYS A 1 164 ? 18.183 -0.746 -22.899 1.00 93.00 164 LYS A CA 1
ATOM 1277 C C . LYS A 1 164 ? 17.704 0.707 -22.906 1.00 93.00 164 LYS A C 1
ATOM 1279 O O . LYS A 1 164 ? 17.766 1.358 -21.867 1.00 93.00 164 LYS A O 1
ATOM 1284 N N . ILE A 1 165 ? 17.154 1.175 -24.029 1.00 95.56 165 ILE A N 1
ATOM 1285 C CA . ILE A 1 165 ? 16.612 2.538 -24.157 1.00 95.56 165 ILE A CA 1
ATOM 1286 C C . ILE A 1 165 ? 15.478 2.768 -23.152 1.00 95.56 165 ILE A C 1
ATOM 1288 O O . ILE A 1 165 ? 15.466 3.778 -22.448 1.00 95.56 165 ILE A O 1
ATOM 1292 N N . LEU A 1 166 ? 14.534 1.825 -23.049 1.00 95.94 166 LEU A N 1
ATOM 1293 C CA . LEU A 1 166 ? 13.438 1.917 -22.081 1.00 95.94 166 LEU A CA 1
ATOM 1294 C C . LEU A 1 166 ? 13.958 1.898 -20.637 1.00 95.94 166 LEU A C 1
ATOM 1296 O O . LEU A 1 166 ? 13.499 2.690 -19.818 1.00 95.94 166 LEU A O 1
ATOM 1300 N N . ASN A 1 167 ? 14.937 1.042 -20.325 1.00 95.56 167 ASN A N 1
ATOM 1301 C CA . ASN A 1 167 ? 15.532 0.954 -18.991 1.00 95.56 167 ASN A CA 1
ATOM 1302 C C . ASN A 1 167 ? 16.179 2.277 -18.564 1.00 95.56 167 ASN A C 1
ATOM 1304 O O . ASN A 1 167 ? 15.922 2.749 -17.458 1.00 95.56 167 ASN A O 1
ATOM 1308 N N . GLU A 1 168 ? 16.973 2.888 -19.445 1.00 94.81 168 GLU A N 1
ATOM 1309 C CA . GLU A 1 168 ? 17.587 4.192 -19.193 1.00 94.81 168 GLU A CA 1
ATOM 1310 C C . GLU A 1 168 ? 16.524 5.271 -18.994 1.00 94.81 168 GLU A C 1
ATOM 1312 O O . GLU A 1 168 ? 16.566 6.003 -18.004 1.00 94.81 168 GLU A O 1
ATOM 1317 N N . LYS A 1 169 ? 15.520 5.335 -19.876 1.00 94.62 169 LYS A N 1
ATOM 1318 C CA . LYS A 1 169 ? 14.453 6.335 -19.758 1.00 94.62 169 LYS A CA 1
ATOM 1319 C C . LYS A 1 169 ? 13.666 6.221 -18.464 1.00 94.62 169 LYS A C 1
ATOM 1321 O O . LYS A 1 169 ? 13.336 7.253 -17.899 1.00 94.62 169 LYS A O 1
ATOM 1326 N N . ILE A 1 170 ? 13.404 5.010 -17.978 1.00 94.81 170 ILE A N 1
ATOM 1327 C CA . ILE A 1 170 ? 12.725 4.810 -16.695 1.00 94.81 170 ILE A CA 1
ATOM 1328 C C . ILE A 1 170 ? 13.637 5.207 -15.529 1.00 94.81 170 ILE A C 1
ATOM 1330 O O . ILE A 1 170 ? 13.196 5.914 -14.630 1.00 94.81 170 ILE A O 1
ATOM 1334 N N . LYS A 1 171 ? 14.907 4.782 -15.525 1.00 92.25 171 LYS A N 1
ATOM 1335 C CA . LYS A 1 171 ? 15.835 5.048 -14.410 1.00 92.25 171 LYS A CA 1
ATOM 1336 C C . LYS A 1 171 ? 16.106 6.532 -14.182 1.00 92.25 171 LYS A C 1
ATOM 1338 O O . LYS A 1 171 ? 16.283 6.939 -13.037 1.00 92.25 171 LYS A O 1
ATOM 1343 N N . TYR A 1 172 ? 16.150 7.311 -15.259 1.00 89.94 172 TYR A N 1
ATOM 1344 C CA . TYR A 1 172 ? 16.382 8.754 -15.209 1.00 89.94 172 TYR A CA 1
ATOM 1345 C C . TYR A 1 172 ? 15.088 9.578 -15.258 1.00 89.94 172 TYR A C 1
ATOM 1347 O O . TYR A 1 172 ? 15.156 10.802 -15.365 1.00 89.94 172 TYR A O 1
ATOM 1355 N N . HIS A 1 173 ? 13.915 8.938 -15.184 1.00 91.19 173 HIS A N 1
ATOM 1356 C CA . HIS A 1 173 ? 12.642 9.657 -15.141 1.00 91.19 173 HIS A CA 1
ATOM 1357 C C . HIS A 1 173 ? 12.480 10.393 -13.797 1.00 91.19 173 HIS A C 1
ATOM 1359 O O . HIS A 1 173 ? 12.865 9.843 -12.757 1.00 91.19 173 HIS A O 1
ATOM 1365 N N . PRO A 1 174 ? 11.928 11.621 -13.774 1.00 88.00 174 PRO A N 1
ATOM 1366 C CA . PRO A 1 174 ? 11.743 12.376 -12.540 1.00 88.00 174 PRO A CA 1
ATOM 1367 C C . PRO A 1 174 ? 10.864 11.646 -11.520 1.00 88.00 174 PRO A C 1
ATOM 1369 O O . PRO A 1 174 ? 9.867 11.006 -11.856 1.00 88.00 174 PRO A O 1
ATOM 1372 N N . ARG A 1 175 ? 11.211 11.796 -10.240 1.00 86.44 175 ARG A N 1
ATOM 1373 C CA . ARG A 1 175 ? 10.368 11.347 -9.127 1.00 86.44 175 ARG A CA 1
ATOM 1374 C C . ARG A 1 175 ? 9.318 12.425 -8.863 1.00 86.44 175 ARG A C 1
ATOM 1376 O O . ARG A 1 175 ? 9.635 13.433 -8.245 1.00 86.44 175 ARG A O 1
ATOM 1383 N N . ALA A 1 176 ? 8.113 12.229 -9.392 1.00 75.38 176 ALA A N 1
ATOM 1384 C CA . ALA A 1 176 ? 7.051 13.235 -9.346 1.00 75.38 176 ALA A CA 1
ATOM 1385 C C . ALA A 1 176 ? 6.216 13.211 -8.050 1.00 75.38 176 ALA A C 1
ATOM 1387 O O . ALA A 1 176 ? 5.761 14.258 -7.606 1.00 75.38 176 ALA A O 1
ATOM 1388 N N . MET A 1 177 ? 6.012 12.034 -7.449 1.00 84.69 177 MET A N 1
ATOM 1389 C CA . MET A 1 177 ? 5.093 11.851 -6.317 1.00 84.69 177 MET A CA 1
ATOM 1390 C C . MET A 1 177 ? 5.709 12.334 -4.996 1.00 84.69 177 MET A C 1
ATOM 1392 O O . MET A 1 177 ? 6.816 11.914 -4.641 1.00 84.69 177 MET A O 1
ATOM 1396 N N . ALA A 1 178 ? 4.978 13.184 -4.271 1.00 83.75 178 ALA A N 1
ATOM 1397 C CA . ALA A 1 178 ? 5.319 13.588 -2.912 1.00 83.75 178 ALA A CA 1
ATOM 1398 C C . ALA A 1 178 ? 5.156 12.417 -1.926 1.00 83.75 178 ALA A C 1
ATOM 1400 O O . ALA A 1 178 ? 4.461 11.439 -2.207 1.00 83.75 178 ALA A O 1
ATOM 1401 N N . TRP A 1 179 ? 5.837 12.492 -0.779 1.00 82.75 179 TRP A N 1
ATOM 1402 C CA . TRP A 1 179 ? 5.746 11.465 0.256 1.00 82.75 179 TRP A CA 1
ATOM 1403 C C . TRP A 1 179 ? 5.481 12.085 1.635 1.00 82.75 179 TRP A C 1
ATOM 1405 O O . TRP A 1 179 ? 6.297 12.910 2.058 1.00 82.75 179 TRP A O 1
ATOM 1415 N N . PRO A 1 180 ? 4.415 11.673 2.348 1.00 85.88 180 PRO A N 1
ATOM 1416 C CA . PRO A 1 180 ? 3.346 10.756 1.917 1.00 85.88 180 PRO A CA 1
ATOM 1417 C C . PRO A 1 180 ? 2.546 11.300 0.712 1.00 85.88 180 PRO A C 1
ATOM 1419 O O . PRO A 1 180 ? 2.525 12.514 0.513 1.00 85.88 180 PRO A O 1
ATOM 1422 N N . PRO A 1 181 ? 1.935 10.436 -0.122 1.00 89.50 181 PRO A N 1
ATOM 1423 C CA . PRO A 1 181 ? 1.166 10.884 -1.280 1.00 89.50 181 PRO A CA 1
ATOM 1424 C C . PRO A 1 181 ? -0.173 11.492 -0.853 1.00 89.50 181 PRO A C 1
ATOM 1426 O O . PRO A 1 181 ? -0.858 10.939 0.009 1.00 89.50 181 PRO A O 1
ATOM 1429 N N . GLU A 1 182 ? -0.573 12.586 -1.495 1.00 85.75 182 GLU A N 1
ATOM 1430 C CA . GLU A 1 182 ? -1.906 13.172 -1.334 1.00 85.75 182 GLU A CA 1
ATOM 1431 C C . GLU A 1 182 ? -2.922 12.488 -2.264 1.00 85.75 182 GLU A C 1
ATOM 1433 O O . GLU A 1 182 ? -2.562 11.815 -3.232 1.00 85.75 182 GLU A O 1
ATOM 1438 N N . GLU A 1 183 ? -4.218 12.676 -2.007 1.00 82.25 183 GLU A N 1
ATOM 1439 C CA . GLU A 1 183 ? -5.291 12.084 -2.825 1.00 82.25 183 GLU A CA 1
ATOM 1440 C C . GLU A 1 183 ? -5.160 12.457 -4.313 1.00 82.25 183 GLU A C 1
ATOM 1442 O O . GLU A 1 183 ? -5.304 11.614 -5.201 1.00 82.25 183 GLU A O 1
ATOM 1447 N N . THR A 1 184 ? -4.761 13.700 -4.591 1.00 85.62 184 THR A N 1
ATOM 1448 C CA . THR A 1 184 ? -4.520 14.201 -5.950 1.00 85.62 184 THR A CA 1
ATOM 1449 C C . THR A 1 184 ? -3.345 13.528 -6.658 1.00 85.62 184 THR A C 1
ATOM 1451 O O . THR A 1 184 ? -3.280 13.567 -7.885 1.00 85.62 184 THR A O 1
ATOM 1454 N N . ASP A 1 185 ? -2.411 12.917 -5.922 1.00 85.31 185 ASP A N 1
ATOM 1455 C CA . ASP A 1 185 ? -1.239 12.237 -6.491 1.00 85.31 185 ASP A CA 1
ATOM 1456 C C . ASP A 1 185 ? -1.564 10.816 -6.974 1.00 85.31 185 ASP A C 1
ATOM 1458 O O . ASP A 1 185 ? -0.795 10.212 -7.726 1.00 85.31 185 ASP A O 1
ATOM 1462 N N . LEU A 1 186 ? -2.705 10.270 -6.545 1.00 87.81 186 LEU A N 1
ATOM 1463 C CA . LEU A 1 186 ? -3.133 8.897 -6.814 1.00 87.81 186 LEU A CA 1
ATOM 1464 C C . LEU A 1 186 ? -4.176 8.804 -7.945 1.00 87.81 186 LEU A C 1
ATOM 1466 O O . LEU A 1 186 ? -4.651 7.711 -8.264 1.00 87.81 186 LEU A O 1
ATOM 1470 N N . GLY A 1 187 ? -4.497 9.934 -8.581 1.00 84.69 187 GLY A N 1
ATOM 1471 C CA . GLY A 1 187 ? -5.437 10.036 -9.694 1.00 84.69 187 GLY A CA 1
ATOM 1472 C C . GLY A 1 187 ? -4.952 9.395 -11.002 1.00 84.69 187 GLY A C 1
ATOM 1473 O O . GLY A 1 187 ? -3.760 9.184 -11.244 1.00 84.69 187 GLY A O 1
ATOM 1474 N N . ILE A 1 188 ? -5.901 9.079 -11.890 1.00 80.81 188 ILE A N 1
ATOM 1475 C CA . ILE A 1 188 ? -5.619 8.492 -13.216 1.00 80.81 188 ILE A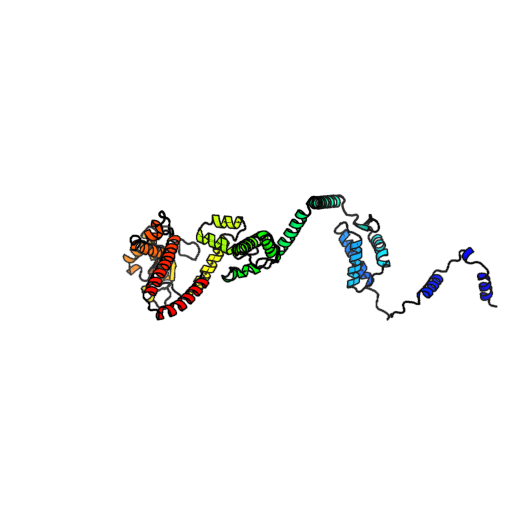 CA 1
ATOM 1476 C C . ILE A 1 188 ? -4.877 9.491 -14.120 1.00 80.81 188 ILE A C 1
ATOM 1478 O O . ILE A 1 188 ? -4.067 9.087 -14.956 1.00 80.81 188 ILE A O 1
ATOM 1482 N N . ASP A 1 189 ? -5.127 10.784 -13.938 1.00 83.88 189 ASP A N 1
ATOM 1483 C CA . ASP A 1 189 ? -4.456 11.892 -14.618 1.00 83.88 189 ASP A CA 1
ATOM 1484 C C . ASP A 1 189 ? -2.943 11.917 -14.341 1.00 83.88 189 ASP A C 1
ATOM 1486 O O . ASP A 1 189 ? -2.161 12.230 -15.237 1.00 83.88 189 ASP A O 1
ATOM 1490 N N . LYS A 1 190 ? -2.512 11.462 -13.158 1.00 86.94 190 LYS A N 1
ATOM 1491 C CA . LYS A 1 190 ? -1.097 11.403 -12.749 1.00 86.94 190 LYS A CA 1
ATOM 1492 C C . LYS A 1 190 ? -0.306 10.250 -13.352 1.00 86.94 190 LYS A C 1
ATOM 1494 O O . LYS A 1 190 ? 0.918 10.190 -13.226 1.00 86.94 190 LYS A O 1
ATOM 1499 N N . VAL A 1 191 ? -0.964 9.324 -14.051 1.00 86.00 191 VAL A N 1
ATOM 1500 C CA . VAL A 1 191 ? -0.266 8.207 -14.705 1.00 86.00 191 VAL A CA 1
ATOM 1501 C C . VAL A 1 191 ? 0.694 8.716 -15.785 1.00 86.00 191 VAL A C 1
ATOM 1503 O O . VAL A 1 191 ? 1.793 8.178 -15.915 1.00 86.00 191 VAL A O 1
ATOM 1506 N N . ALA A 1 192 ? 0.324 9.775 -16.512 1.00 85.19 192 ALA A N 1
ATOM 1507 C CA . ALA A 1 192 ? 1.178 10.373 -17.539 1.00 85.19 192 ALA A CA 1
ATOM 1508 C C . ALA A 1 192 ? 2.467 10.987 -16.959 1.00 85.19 192 ALA A C 1
ATOM 1510 O O . ALA A 1 192 ? 3.508 10.949 -17.609 1.00 85.19 192 ALA A O 1
ATOM 1511 N N . ASP A 1 193 ? 2.422 11.476 -15.718 1.00 88.25 193 ASP A N 1
ATOM 1512 C CA . ASP A 1 193 ? 3.576 12.097 -15.060 1.00 88.25 193 ASP A CA 1
ATOM 1513 C C . ASP A 1 193 ? 4.631 11.055 -14.649 1.00 88.25 193 ASP A C 1
ATOM 1515 O O . ASP A 1 193 ? 5.831 11.336 -14.633 1.00 88.25 193 ASP A O 1
ATOM 1519 N N . CYS A 1 194 ? 4.204 9.827 -14.336 1.00 88.50 194 CYS A N 1
ATOM 1520 C CA . CYS A 1 194 ? 5.084 8.761 -13.844 1.00 88.50 194 CYS A CA 1
ATOM 1521 C C . CYS A 1 194 ? 5.548 7.766 -14.924 1.00 88.50 194 CYS A C 1
ATOM 1523 O O . CYS A 1 194 ? 6.514 7.035 -14.700 1.00 88.50 194 CYS A O 1
ATOM 1525 N N . VAL A 1 195 ? 4.895 7.732 -16.091 1.00 91.69 195 VAL A N 1
ATOM 1526 C CA . VAL A 1 195 ? 5.216 6.812 -17.193 1.00 91.69 195 VAL A CA 1
ATOM 1527 C C . VAL A 1 195 ? 5.924 7.563 -18.330 1.00 91.69 195 VAL A C 1
ATOM 1529 O O . VAL A 1 195 ? 5.319 8.437 -18.944 1.00 91.69 195 VAL A O 1
ATOM 1532 N N . PRO A 1 196 ? 7.174 7.202 -18.689 1.00 93.62 196 PRO A N 1
ATOM 1533 C CA . PRO A 1 196 ? 7.854 7.802 -19.837 1.00 93.62 196 PRO A CA 1
ATOM 1534 C C . PRO A 1 196 ? 7.105 7.572 -21.159 1.00 93.62 196 PRO A C 1
ATOM 1536 O O . PRO A 1 196 ? 6.652 6.462 -21.436 1.00 93.62 196 PRO A O 1
ATOM 1539 N N . GLU A 1 197 ? 7.078 8.579 -22.035 1.00 91.38 197 GLU A N 1
ATOM 1540 C CA . GLU A 1 197 ? 6.363 8.548 -23.326 1.00 91.38 197 GLU A CA 1
ATOM 1541 C C . GLU A 1 197 ? 6.741 7.346 -24.215 1.00 91.38 197 GLU A C 1
ATOM 1543 O O . GLU A 1 197 ? 5.881 6.701 -24.821 1.00 91.38 197 GLU A O 1
ATOM 1548 N N . LEU A 1 198 ? 8.031 6.983 -24.254 1.00 92.19 198 LEU A N 1
ATOM 1549 C CA . LEU A 1 198 ? 8.494 5.814 -25.013 1.00 92.19 198 LEU A CA 1
ATOM 1550 C C . LEU A 1 198 ? 7.944 4.499 -24.449 1.00 92.19 198 LEU A C 1
ATOM 1552 O O . LEU A 1 198 ? 7.646 3.582 -25.215 1.00 92.19 198 LEU A O 1
ATOM 1556 N N . LEU A 1 199 ? 7.788 4.402 -23.126 1.00 94.12 199 LEU A N 1
ATOM 1557 C CA . LEU A 1 199 ? 7.188 3.232 -22.491 1.00 94.12 199 LEU A CA 1
ATOM 1558 C C . LEU A 1 199 ? 5.680 3.181 -22.750 1.00 94.12 199 LEU A C 1
ATOM 1560 O O . LEU A 1 199 ? 5.151 2.099 -23.006 1.00 94.12 199 LEU A O 1
ATOM 1564 N N . ASP A 1 200 ? 5.001 4.329 -22.729 1.00 90.88 200 ASP A N 1
ATOM 1565 C CA . ASP A 1 200 ? 3.579 4.412 -23.066 1.00 90.88 200 ASP A CA 1
ATOM 1566 C C . ASP A 1 200 ? 3.318 3.963 -24.509 1.00 90.88 200 ASP A C 1
ATOM 1568 O O . ASP A 1 200 ? 2.450 3.122 -24.768 1.00 90.88 200 ASP A O 1
ATOM 1572 N N . THR A 1 201 ? 4.147 4.441 -25.439 1.00 89.88 201 THR A N 1
ATOM 1573 C CA . THR A 1 201 ? 4.122 4.039 -26.849 1.00 89.88 201 THR A CA 1
ATOM 1574 C C . THR A 1 201 ? 4.371 2.541 -27.000 1.00 89.88 201 THR A C 1
ATOM 1576 O O . THR A 1 201 ? 3.615 1.847 -27.684 1.00 89.88 201 THR A O 1
ATOM 1579 N N . PHE A 1 202 ? 5.392 2.012 -26.320 1.00 92.25 202 PHE A N 1
ATOM 1580 C CA . PHE A 1 202 ? 5.703 0.585 -26.338 1.00 92.25 202 PHE A CA 1
ATOM 1581 C C . PHE A 1 202 ? 4.531 -0.264 -25.828 1.00 92.25 202 PHE A C 1
ATOM 1583 O O . PHE A 1 202 ? 4.098 -1.181 -26.522 1.00 92.25 202 PHE A O 1
ATOM 1590 N N . CYS A 1 203 ? 3.970 0.059 -24.658 1.00 91.44 203 CYS A N 1
ATOM 1591 C CA . CYS A 1 203 ? 2.845 -0.682 -24.080 1.00 91.44 203 CYS A CA 1
ATOM 1592 C C . CYS A 1 203 ? 1.590 -0.583 -24.956 1.00 91.44 203 CYS A C 1
ATOM 1594 O O . CYS A 1 203 ? 0.846 -1.556 -25.094 1.00 91.44 203 CYS A O 1
ATOM 1596 N N . THR A 1 204 ? 1.375 0.576 -25.582 1.00 86.94 204 THR A N 1
ATOM 1597 C CA . THR A 1 204 ? 0.295 0.791 -26.545 1.00 86.94 204 THR A CA 1
ATOM 1598 C C . THR A 1 204 ? 0.420 -0.156 -27.732 1.00 86.94 204 THR A C 1
ATOM 1600 O O . THR A 1 204 ? -0.537 -0.861 -28.051 1.00 86.94 204 THR A O 1
ATOM 1603 N N . ILE A 1 205 ? 1.590 -0.212 -28.372 1.00 88.31 205 ILE A N 1
ATOM 1604 C CA . ILE A 1 205 ? 1.829 -1.080 -29.533 1.00 88.31 205 ILE A CA 1
ATOM 1605 C C . ILE A 1 205 ? 1.764 -2.555 -29.117 1.00 88.31 205 ILE A C 1
ATOM 1607 O O . ILE A 1 205 ? 1.122 -3.351 -29.799 1.00 88.31 205 ILE A O 1
ATOM 1611 N N . LEU A 1 206 ? 2.352 -2.911 -27.969 1.00 89.44 206 LEU A N 1
ATOM 1612 C CA . LEU A 1 206 ? 2.383 -4.281 -27.451 1.00 89.44 206 LEU A CA 1
ATOM 1613 C C . LEU A 1 206 ? 0.977 -4.847 -27.206 1.00 89.44 206 LEU A C 1
ATOM 1615 O O . LEU A 1 206 ? 0.712 -5.997 -27.547 1.00 89.44 206 LEU A O 1
ATOM 1619 N N . LEU A 1 207 ? 0.074 -4.053 -26.622 1.00 86.25 207 LEU A N 1
ATOM 1620 C CA . LEU A 1 207 ? -1.279 -4.503 -26.277 1.00 86.25 207 LEU A CA 1
ATOM 1621 C C . LEU A 1 207 ? -2.288 -4.355 -27.421 1.00 86.25 207 LEU A C 1
ATOM 1623 O O . LEU A 1 207 ? -3.265 -5.101 -27.463 1.00 86.25 207 LEU A O 1
ATOM 1627 N N . SER A 1 208 ? -2.092 -3.390 -28.323 1.00 80.25 208 SER A N 1
ATOM 1628 C CA . SER A 1 208 ? -3.007 -3.160 -29.452 1.00 80.25 208 SER A CA 1
ATOM 1629 C C . SER A 1 208 ? -2.628 -3.929 -30.718 1.00 80.25 208 SER A C 1
ATOM 1631 O O . SER A 1 208 ? -3.493 -4.172 -31.558 1.00 80.25 208 SER A O 1
ATOM 1633 N N . GLY A 1 209 ? -1.351 -4.290 -30.882 1.00 75.38 209 GLY A N 1
ATOM 1634 C CA . GLY A 1 209 ? -0.817 -4.896 -32.102 1.00 75.38 209 GLY A CA 1
ATOM 1635 C C . GLY A 1 209 ? -0.847 -3.974 -33.330 1.00 75.38 209 GLY A C 1
ATOM 1636 O O . GLY A 1 209 ? -0.651 -4.452 -34.446 1.00 75.38 209 GLY A O 1
ATOM 1637 N N . GLN A 1 210 ? -1.125 -2.674 -33.160 1.00 71.00 210 GLN A N 1
ATOM 1638 C CA . GLN A 1 210 ? -1.302 -1.708 -34.249 1.00 71.00 210 GLN A CA 1
ATOM 1639 C C . GLN A 1 210 ? -0.406 -0.474 -34.068 1.00 71.00 210 GLN A C 1
ATOM 1641 O O . GLN A 1 210 ? -0.058 -0.092 -32.952 1.00 71.00 210 GLN A O 1
ATOM 1646 N N . LEU A 1 211 ? -0.048 0.162 -35.190 1.00 62.31 211 LEU A N 1
ATOM 1647 C CA . LEU A 1 211 ? 0.650 1.451 -35.213 1.00 62.31 211 LEU A CA 1
ATOM 1648 C C . LEU A 1 211 ? -0.261 2.578 -34.693 1.00 62.31 211 LEU A C 1
ATOM 1650 O O . LEU A 1 211 ? -1.486 2.499 -34.810 1.00 62.31 211 LEU A O 1
ATOM 1654 N N . LEU A 1 212 ? 0.356 3.630 -34.142 1.00 63.03 212 LEU A N 1
ATOM 1655 C CA . LEU A 1 212 ? -0.300 4.730 -33.416 1.00 63.03 212 LEU A CA 1
ATOM 1656 C C . LEU A 1 212 ? -1.424 5.450 -34.199 1.00 63.03 212 LEU A C 1
ATOM 1658 O O . LEU A 1 212 ? -2.320 6.002 -33.576 1.00 63.03 212 LEU A O 1
ATOM 1662 N N . ASP A 1 213 ? -1.449 5.367 -35.533 1.00 55.59 213 ASP A N 1
ATOM 1663 C CA . ASP A 1 213 ? -2.350 6.125 -36.422 1.00 55.59 213 ASP A CA 1
ATOM 1664 C C . ASP A 1 213 ? -3.851 5.748 -36.384 1.00 55.59 213 ASP A C 1
ATOM 1666 O O . ASP A 1 213 ? -4.677 6.416 -37.011 1.00 55.59 213 ASP A O 1
ATOM 1670 N N . ARG A 1 214 ? -4.266 4.692 -35.669 1.00 55.41 214 ARG A N 1
ATOM 1671 C CA . ARG A 1 214 ? -5.692 4.291 -35.563 1.00 55.41 214 ARG A CA 1
ATOM 1672 C C . ARG A 1 214 ? -6.317 4.725 -34.234 1.00 55.41 214 ARG A C 1
ATOM 1674 O O . ARG A 1 214 ? -6.839 3.911 -33.478 1.00 55.41 214 ARG A O 1
ATOM 1681 N N . ASP A 1 215 ? -6.283 6.023 -33.958 1.00 49.94 215 ASP A N 1
ATOM 1682 C CA . ASP A 1 215 ? -6.588 6.592 -32.635 1.00 49.94 215 ASP A CA 1
ATOM 1683 C C . ASP A 1 215 ? -8.083 6.795 -32.303 1.00 49.94 215 ASP A C 1
ATOM 1685 O O . ASP A 1 215 ? -8.422 7.368 -31.273 1.00 49.94 215 ASP A O 1
ATOM 1689 N N . LYS A 1 216 ? -9.025 6.319 -33.132 1.00 52.06 216 LYS A N 1
ATOM 1690 C CA . LYS A 1 216 ? -10.454 6.680 -32.977 1.00 52.06 216 LYS A CA 1
ATOM 1691 C C . LYS A 1 216 ? -11.375 5.667 -32.285 1.00 52.06 216 LYS A C 1
ATOM 1693 O O . LYS A 1 216 ? -12.563 5.941 -32.185 1.00 52.06 216 LYS A O 1
ATOM 1698 N N . SER A 1 217 ? -10.891 4.528 -31.781 1.00 54.81 217 SER A N 1
ATOM 1699 C CA . SER A 1 217 ? -11.726 3.648 -30.927 1.00 54.81 217 SER A CA 1
ATOM 1700 C C . SER A 1 217 ? -10.919 2.615 -30.132 1.00 54.81 217 SER A C 1
ATOM 1702 O O . SER A 1 217 ? -11.103 1.404 -30.269 1.00 54.81 217 SER A O 1
ATOM 1704 N N . ARG A 1 218 ? -9.993 3.055 -29.273 1.00 64.75 218 ARG A N 1
ATOM 1705 C CA . ARG A 1 218 ? -9.390 2.111 -28.319 1.00 64.75 218 ARG A CA 1
ATOM 1706 C C . ARG A 1 218 ? -10.397 1.824 -27.212 1.00 64.75 218 ARG A C 1
ATOM 1708 O O . ARG A 1 218 ? -10.851 2.741 -26.544 1.00 64.75 218 ARG A O 1
ATOM 1715 N N . SER A 1 219 ? -10.748 0.551 -27.028 1.00 70.94 219 SER A N 1
ATOM 1716 C CA . SER A 1 219 ? -11.636 0.148 -25.932 1.00 70.94 219 SER A CA 1
ATOM 1717 C C . SER A 1 219 ? -11.046 0.550 -24.575 1.00 70.94 219 SER A C 1
ATOM 1719 O O . SER A 1 219 ? -9.844 0.372 -24.350 1.00 70.94 219 SER A O 1
ATOM 1721 N N . ASP A 1 220 ? -11.890 0.995 -23.642 1.00 78.75 220 ASP A N 1
ATOM 1722 C CA . ASP A 1 220 ? -11.467 1.391 -22.289 1.00 78.75 220 ASP A CA 1
ATOM 1723 C C . ASP A 1 220 ? -10.677 0.287 -21.571 1.00 78.75 220 ASP A C 1
ATOM 1725 O O . ASP A 1 220 ? -9.802 0.548 -20.746 1.00 78.75 220 ASP A O 1
ATOM 1729 N N . ARG A 1 221 ? -10.945 -0.981 -21.914 1.00 83.50 221 ARG A N 1
ATOM 1730 C CA . ARG A 1 221 ? -10.201 -2.138 -21.405 1.00 83.50 221 ARG A CA 1
ATOM 1731 C C . ARG A 1 221 ? -8.717 -2.077 -21.769 1.00 83.50 221 ARG A C 1
ATOM 1733 O O . ARG A 1 221 ? -7.885 -2.349 -20.908 1.00 83.50 221 ARG A O 1
ATOM 1740 N N . ILE A 1 222 ? -8.382 -1.750 -23.018 1.00 81.69 222 ILE A N 1
ATOM 1741 C CA . ILE A 1 222 ? -6.987 -1.694 -23.481 1.00 81.69 222 ILE A CA 1
ATOM 1742 C C . ILE A 1 222 ? -6.256 -0.547 -22.785 1.00 81.69 222 ILE A C 1
ATOM 1744 O O . ILE A 1 222 ? -5.135 -0.741 -22.325 1.00 81.69 222 ILE A O 1
ATOM 1748 N N . VAL A 1 223 ? -6.907 0.610 -22.631 1.00 84.19 223 VAL A N 1
ATOM 1749 C CA . VAL A 1 223 ? -6.332 1.768 -21.928 1.00 84.19 223 VAL A CA 1
ATOM 1750 C C . VAL A 1 223 ? -6.032 1.426 -20.466 1.00 84.19 223 VAL A C 1
ATOM 1752 O O . VAL A 1 223 ? -4.920 1.664 -19.996 1.00 84.19 223 VAL A O 1
ATOM 1755 N N . ARG A 1 224 ? -6.972 0.780 -19.762 1.00 87.62 224 ARG A N 1
ATOM 1756 C CA . ARG A 1 224 ? -6.757 0.336 -18.374 1.00 87.62 224 ARG A CA 1
ATOM 1757 C C . ARG A 1 224 ? -5.616 -0.673 -18.250 1.00 87.62 224 ARG A C 1
ATOM 1759 O O . ARG A 1 224 ? -4.775 -0.526 -17.368 1.00 87.62 224 ARG A O 1
ATOM 1766 N N . LEU A 1 225 ? -5.566 -1.686 -19.120 1.00 89.81 225 LEU A N 1
ATOM 1767 C CA . LEU A 1 225 ? -4.499 -2.696 -19.096 1.00 89.81 225 LEU A CA 1
ATOM 1768 C C . LEU A 1 225 ? -3.131 -2.089 -19.424 1.00 89.81 225 LEU A C 1
ATOM 1770 O O . LEU A 1 225 ? -2.156 -2.421 -18.755 1.00 89.81 225 LEU A O 1
ATOM 1774 N N . LYS A 1 226 ? -3.074 -1.158 -20.384 1.00 90.69 226 LYS A N 1
ATOM 1775 C CA . LYS A 1 226 ? -1.868 -0.392 -20.720 1.00 90.69 226 LYS A CA 1
ATOM 1776 C C . LYS A 1 226 ? -1.352 0.376 -19.511 1.00 90.69 226 LYS A C 1
ATOM 1778 O O . LYS A 1 226 ? -0.213 0.165 -19.107 1.00 90.69 226 LYS A O 1
ATOM 1783 N N . ASN A 1 227 ? -2.196 1.214 -18.909 1.00 91.12 227 ASN A N 1
ATOM 1784 C CA . ASN A 1 227 ? -1.817 2.032 -17.756 1.00 91.12 227 ASN A CA 1
ATOM 1785 C C . ASN A 1 227 ? -1.402 1.161 -16.563 1.00 91.12 227 ASN A C 1
ATOM 1787 O O . ASN A 1 227 ? -0.473 1.503 -15.837 1.00 91.12 227 ASN A O 1
ATOM 1791 N N . SER A 1 228 ? -2.076 0.026 -16.370 1.00 92.69 228 SER A N 1
ATOM 1792 C CA . SER A 1 228 ? -1.769 -0.936 -15.312 1.00 92.69 228 SER A CA 1
ATOM 1793 C C . SER A 1 228 ? -0.398 -1.594 -15.512 1.00 92.69 228 SER A C 1
ATOM 1795 O O . SER A 1 228 ? 0.396 -1.646 -14.574 1.00 92.69 228 SER A O 1
ATOM 1797 N N . LEU A 1 229 ? -0.097 -2.065 -16.725 1.00 94.62 229 LEU A N 1
ATOM 1798 C CA . LEU A 1 229 ? 1.176 -2.711 -17.053 1.00 94.62 229 LEU A CA 1
ATOM 1799 C C . LEU A 1 229 ? 2.348 -1.721 -17.033 1.00 94.62 229 LEU A C 1
ATOM 1801 O O . LEU A 1 229 ? 3.396 -2.024 -16.471 1.00 94.62 229 LEU A O 1
ATOM 1805 N N . ALA A 1 230 ? 2.171 -0.532 -17.614 1.00 94.81 230 ALA A N 1
ATOM 1806 C CA . ALA A 1 230 ? 3.222 0.479 -17.687 1.00 94.81 230 ALA A CA 1
ATOM 1807 C C . ALA A 1 230 ? 3.695 0.912 -16.291 1.00 94.81 230 ALA A C 1
ATOM 1809 O O . ALA A 1 230 ? 4.897 0.993 -16.042 1.00 94.81 230 ALA A O 1
ATOM 1810 N N . GLN A 1 231 ? 2.762 1.109 -15.355 1.00 95.00 231 GLN A N 1
ATOM 1811 C CA . GLN A 1 231 ? 3.085 1.460 -13.972 1.00 95.00 231 GLN A CA 1
ATOM 1812 C C . GLN A 1 231 ? 3.864 0.359 -13.236 1.00 95.00 231 GLN A C 1
ATOM 1814 O O . GLN A 1 231 ? 4.778 0.682 -12.477 1.00 95.00 231 GLN A O 1
ATOM 1819 N N . ASP A 1 232 ? 3.556 -0.921 -13.480 1.00 95.38 232 ASP A N 1
ATOM 1820 C CA . ASP A 1 232 ? 4.313 -2.044 -12.903 1.00 95.38 232 ASP A CA 1
ATOM 1821 C C . ASP A 1 232 ? 5.737 -2.101 -13.456 1.00 95.38 232 ASP A C 1
ATOM 1823 O O . ASP A 1 232 ? 6.686 -2.336 -12.706 1.00 95.38 232 ASP A O 1
ATOM 1827 N N . ILE A 1 233 ? 5.899 -1.852 -14.762 1.00 95.69 233 ILE A N 1
ATOM 1828 C CA . ILE A 1 233 ? 7.216 -1.805 -15.405 1.00 95.69 233 ILE A CA 1
ATOM 1829 C C . ILE A 1 233 ? 8.050 -0.673 -14.800 1.00 95.69 233 ILE A C 1
ATOM 1831 O O . ILE A 1 233 ? 9.189 -0.914 -14.408 1.00 95.69 233 ILE A O 1
ATOM 1835 N N . VAL A 1 234 ? 7.491 0.536 -14.668 1.00 95.44 234 VAL A N 1
ATOM 1836 C CA . VAL A 1 234 ? 8.183 1.677 -14.044 1.00 95.44 234 VAL A CA 1
ATOM 1837 C C . VAL A 1 234 ? 8.602 1.347 -12.614 1.00 95.44 234 VAL A C 1
ATOM 1839 O O . VAL A 1 234 ? 9.770 1.520 -12.253 1.00 95.44 234 VAL A O 1
ATOM 1842 N N . TYR A 1 235 ? 7.675 0.835 -11.804 1.00 95.19 235 TYR A N 1
ATOM 1843 C CA . TYR A 1 235 ? 7.947 0.511 -10.408 1.00 95.19 235 TYR A CA 1
ATOM 1844 C C . TYR A 1 235 ? 9.029 -0.570 -10.273 1.00 95.19 235 TYR A C 1
ATOM 1846 O O . TYR A 1 235 ? 9.980 -0.411 -9.509 1.00 95.19 235 TYR A O 1
ATOM 1854 N N . THR A 1 236 ? 8.939 -1.638 -11.069 1.00 94.62 236 THR A N 1
ATOM 1855 C CA . THR A 1 236 ? 9.886 -2.761 -11.029 1.00 94.62 236 THR A CA 1
ATOM 1856 C C . THR A 1 236 ? 11.270 -2.354 -11.530 1.00 94.62 236 THR A C 1
ATOM 1858 O O . THR A 1 236 ? 12.273 -2.611 -10.868 1.00 94.62 236 THR A O 1
ATOM 1861 N N . VAL A 1 237 ? 11.350 -1.675 -12.679 1.00 94.62 237 VAL A N 1
ATOM 1862 C CA . VAL A 1 237 ? 12.627 -1.262 -13.290 1.00 94.62 237 VAL A CA 1
ATOM 1863 C C . VAL A 1 237 ? 13.344 -0.206 -12.449 1.00 94.62 237 VAL A C 1
ATOM 1865 O O . VAL A 1 237 ? 14.574 -0.219 -12.370 1.00 94.62 237 VAL A O 1
ATOM 1868 N N . SER A 1 238 ? 12.596 0.683 -11.791 1.00 92.94 238 SER A N 1
ATOM 1869 C CA . SER A 1 238 ? 13.157 1.660 -10.852 1.00 92.94 238 SER A CA 1
ATOM 1870 C C . SER A 1 238 ? 13.498 1.065 -9.479 1.00 92.94 238 SER A C 1
ATOM 1872 O O . SER A 1 238 ? 13.964 1.797 -8.609 1.00 92.94 238 SER A O 1
ATOM 1874 N N . ASN A 1 239 ? 13.273 -0.238 -9.260 1.00 90.69 239 ASN A N 1
ATOM 1875 C CA . ASN A 1 239 ? 13.422 -0.904 -7.964 1.00 90.69 239 ASN A CA 1
ATOM 1876 C C . ASN A 1 239 ? 12.654 -0.179 -6.839 1.00 90.69 239 ASN A C 1
ATOM 1878 O O . ASN A 1 239 ? 13.155 0.035 -5.736 1.00 90.69 239 ASN A O 1
ATOM 1882 N N . GLY A 1 240 ? 11.445 0.282 -7.162 1.00 89.50 240 GLY A N 1
ATOM 1883 C CA . GLY A 1 240 ? 10.577 1.033 -6.268 1.00 89.50 240 GLY A CA 1
ATOM 1884 C C . GLY A 1 240 ? 11.013 2.474 -5.988 1.00 89.50 240 GLY A C 1
ATOM 1885 O O . GLY A 1 240 ? 10.379 3.107 -5.143 1.00 89.50 240 GLY A O 1
ATOM 1886 N N . ALA A 1 241 ? 12.045 3.006 -6.653 1.00 89.50 241 ALA A N 1
ATOM 1887 C CA . ALA A 1 241 ? 12.461 4.402 -6.493 1.00 89.50 241 ALA A CA 1
ATOM 1888 C C . ALA A 1 241 ? 11.447 5.396 -7.081 1.00 89.50 241 ALA A C 1
ATOM 1890 O O . ALA A 1 241 ? 11.341 6.518 -6.589 1.00 89.50 241 ALA A O 1
ATOM 1891 N N . ILE A 1 242 ? 10.704 4.990 -8.116 1.00 91.81 242 ILE A N 1
ATOM 1892 C CA . ILE A 1 242 ? 9.582 5.752 -8.669 1.00 91.81 242 ILE A CA 1
ATOM 1893 C C . ILE A 1 242 ? 8.293 5.092 -8.184 1.00 91.81 242 ILE A C 1
ATOM 1895 O O . ILE A 1 242 ? 7.998 3.951 -8.547 1.00 91.81 242 ILE A O 1
ATOM 1899 N N . LYS A 1 243 ? 7.532 5.802 -7.347 1.00 92.06 243 LYS A N 1
ATOM 1900 C CA . LYS A 1 243 ? 6.193 5.380 -6.927 1.00 92.06 243 LYS A CA 1
ATOM 1901 C C . LYS A 1 243 ? 5.175 5.812 -7.975 1.00 92.06 243 LYS A C 1
ATOM 1903 O O . LYS A 1 243 ? 5.201 6.940 -8.454 1.00 92.06 243 LYS A O 1
ATOM 1908 N N . THR A 1 244 ? 4.302 4.887 -8.341 1.00 93.19 244 THR A N 1
ATOM 1909 C CA . THR A 1 244 ? 3.182 5.108 -9.261 1.00 93.19 244 THR A CA 1
ATOM 1910 C C . THR A 1 244 ? 1.858 4.994 -8.503 1.00 93.19 244 THR A C 1
ATOM 1912 O O . THR A 1 244 ? 1.816 4.259 -7.504 1.00 93.19 244 THR A O 1
ATOM 1915 N N . PRO A 1 245 ? 0.771 5.640 -8.970 1.00 93.94 245 PRO A N 1
ATOM 1916 C CA . PRO A 1 245 ? -0.553 5.523 -8.357 1.00 93.94 245 PRO A CA 1
ATOM 1917 C C . PRO A 1 245 ? -0.957 4.072 -8.075 1.00 93.94 245 PRO A C 1
ATOM 1919 O O . PRO A 1 245 ? -1.320 3.727 -6.953 1.00 93.94 245 PRO A O 1
ATOM 1922 N N . LYS A 1 246 ? -0.780 3.173 -9.053 1.00 94.31 246 LYS A N 1
ATOM 1923 C CA . LYS A 1 246 ? -1.055 1.740 -8.891 1.00 94.31 246 LYS A CA 1
ATOM 1924 C C . LYS A 1 246 ? -0.177 1.093 -7.820 1.00 94.31 246 LYS A C 1
ATOM 1926 O O . LYS A 1 246 ? -0.696 0.330 -7.012 1.00 94.31 246 LYS A O 1
ATOM 1931 N N . SER A 1 247 ? 1.126 1.386 -7.798 1.00 94.38 247 SER A N 1
ATOM 1932 C CA . SER A 1 247 ? 2.055 0.771 -6.837 1.00 94.38 247 SER A CA 1
ATOM 1933 C C . SER A 1 247 ? 1.730 1.110 -5.379 1.00 94.38 247 SER A C 1
ATOM 1935 O O . SER A 1 247 ? 2.106 0.351 -4.489 1.00 94.38 247 SER A O 1
ATOM 1937 N N . VAL A 1 248 ? 1.040 2.230 -5.142 1.00 94.31 248 VAL A N 1
ATOM 1938 C CA . VAL A 1 248 ? 0.584 2.665 -3.819 1.00 94.31 248 VAL A CA 1
ATOM 1939 C C . VAL A 1 248 ? -0.827 2.148 -3.545 1.00 94.31 248 VAL A C 1
ATOM 1941 O O . VAL A 1 248 ? -1.034 1.413 -2.583 1.00 94.31 248 VAL A O 1
ATOM 1944 N N . LEU A 1 249 ? -1.787 2.461 -4.422 1.00 93.12 249 LEU A N 1
ATOM 1945 C CA . LEU A 1 249 ? -3.199 2.131 -4.226 1.00 93.12 249 LEU A CA 1
ATOM 1946 C C . LEU A 1 249 ? -3.451 0.627 -4.153 1.00 93.12 249 LEU A C 1
ATOM 1948 O O . LEU A 1 249 ? -4.255 0.182 -3.340 1.00 93.12 249 LEU A O 1
ATOM 1952 N N . PHE A 1 250 ? -2.790 -0.174 -4.992 1.00 93.88 250 PHE A N 1
ATOM 1953 C CA . PHE A 1 250 ? -3.098 -1.598 -5.077 1.00 93.88 250 PHE A CA 1
ATOM 1954 C C . PHE A 1 250 ? -2.784 -2.351 -3.766 1.00 93.88 250 PHE A C 1
ATOM 1956 O O . PHE A 1 250 ? -3.692 -3.001 -3.241 1.00 93.88 250 PHE A O 1
ATOM 1963 N N . PRO A 1 251 ? -1.582 -2.229 -3.164 1.00 94.31 251 PRO A N 1
ATOM 1964 C CA . PRO A 1 251 ? -1.319 -2.750 -1.821 1.00 94.31 251 PRO A CA 1
ATOM 1965 C C . PRO A 1 251 ? -2.251 -2.202 -0.735 1.00 94.31 251 PRO A C 1
ATOM 1967 O O . PRO A 1 251 ? -2.714 -2.988 0.091 1.00 94.31 251 PRO A O 1
ATOM 1970 N N . SER A 1 252 ? -2.552 -0.897 -0.741 1.00 91.62 252 SER A N 1
ATOM 1971 C CA . SER A 1 252 ? -3.425 -0.268 0.263 1.00 91.62 252 SER A CA 1
ATOM 1972 C C . SER A 1 252 ? -4.850 -0.819 0.207 1.00 91.62 252 SER A C 1
ATOM 1974 O O . SER A 1 252 ? -5.404 -1.235 1.223 1.00 91.62 252 SER A O 1
ATOM 1976 N N . VAL A 1 253 ? -5.423 -0.935 -0.993 1.00 90.12 253 VAL A N 1
ATOM 1977 C CA . VAL A 1 253 ? -6.754 -1.522 -1.200 1.00 90.12 253 VAL A CA 1
ATOM 1978 C C . VAL A 1 253 ? -6.771 -2.993 -0.789 1.00 90.12 253 VAL A C 1
ATOM 1980 O O . VAL A 1 253 ? -7.709 -3.443 -0.133 1.00 90.12 253 VAL A O 1
ATOM 1983 N N . VAL A 1 254 ? -5.731 -3.761 -1.122 1.00 91.81 254 VAL A N 1
ATOM 1984 C CA . VAL A 1 254 ? -5.652 -5.172 -0.720 1.00 91.81 254 VAL A CA 1
ATOM 1985 C C . VAL A 1 254 ? -5.519 -5.319 0.797 1.00 91.81 254 VAL A C 1
ATOM 1987 O O . VAL A 1 254 ? -6.165 -6.197 1.374 1.00 91.81 254 VAL A O 1
ATOM 1990 N N . LYS A 1 255 ? -4.751 -4.449 1.465 1.00 89.00 255 LYS A N 1
ATOM 1991 C CA . LYS A 1 255 ? -4.698 -4.402 2.932 1.00 89.00 255 LYS A CA 1
ATOM 1992 C C . LYS A 1 255 ? -6.086 -4.120 3.508 1.00 89.00 255 LYS A C 1
ATOM 1994 O O . LYS A 1 255 ? -6.540 -4.889 4.351 1.00 89.00 255 LYS A O 1
ATOM 1999 N N . ALA A 1 256 ? -6.789 -3.109 3.000 1.00 82.00 256 ALA A N 1
ATOM 2000 C CA . ALA A 1 256 ? -8.125 -2.743 3.466 1.00 82.00 256 ALA A CA 1
ATOM 2001 C C . ALA A 1 256 ? -9.168 -3.861 3.262 1.00 82.00 256 ALA A C 1
ATOM 2003 O O . ALA A 1 256 ? -10.002 -4.106 4.135 1.00 82.00 256 ALA A O 1
ATOM 2004 N N . LEU A 1 257 ? -9.124 -4.568 2.126 1.00 78.62 257 LEU A N 1
ATOM 2005 C CA . LEU A 1 257 ? -10.088 -5.624 1.798 1.00 78.62 257 LEU A CA 1
ATOM 2006 C C . LEU A 1 257 ? -9.802 -6.948 2.514 1.00 78.62 257 LEU A C 1
ATOM 2008 O O . LEU A 1 257 ? -10.733 -7.628 2.950 1.00 78.62 257 LEU A O 1
ATOM 2012 N N . CYS A 1 258 ? -8.533 -7.346 2.598 1.00 81.12 258 CYS A N 1
ATOM 2013 C CA . CYS A 1 258 ? -8.150 -8.678 3.063 1.00 81.12 258 CYS A CA 1
ATOM 2014 C C . CYS A 1 258 ? -7.618 -8.693 4.500 1.00 81.12 258 CYS A C 1
ATOM 2016 O O . CYS A 1 258 ? -7.649 -9.747 5.134 1.00 81.12 258 CYS A O 1
ATOM 2018 N N . ASN A 1 259 ? -7.100 -7.566 4.996 1.00 79.56 259 ASN A N 1
ATOM 2019 C CA . ASN A 1 259 ? -6.388 -7.437 6.271 1.00 79.56 259 ASN A CA 1
ATOM 2020 C C . ASN A 1 259 ? -5.330 -8.537 6.496 1.00 79.56 259 ASN A C 1
ATOM 2022 O O . ASN A 1 259 ? -5.148 -9.037 7.604 1.00 79.56 259 ASN A O 1
ATOM 2026 N N . ASN A 1 260 ? -4.670 -8.966 5.415 1.00 80.06 260 ASN A N 1
ATOM 2027 C CA . ASN A 1 260 ? -3.697 -10.051 5.431 1.00 80.06 260 ASN A CA 1
ATOM 2028 C C . ASN A 1 260 ? -2.329 -9.531 4.982 1.00 80.06 260 ASN A C 1
ATOM 2030 O O . ASN A 1 260 ? -2.110 -9.228 3.807 1.00 80.06 260 ASN A O 1
ATOM 2034 N N . THR A 1 261 ? -1.401 -9.465 5.935 1.00 88.12 261 THR A N 1
ATOM 2035 C CA . THR A 1 261 ? -0.046 -8.943 5.730 1.00 88.12 261 THR A CA 1
ATOM 2036 C C . THR A 1 261 ? 0.762 -9.782 4.740 1.00 88.12 261 THR A C 1
ATOM 2038 O O . THR A 1 261 ? 1.556 -9.231 3.978 1.00 88.12 261 THR A O 1
ATOM 2041 N N . GLU A 1 262 ? 0.529 -11.095 4.673 1.00 89.56 262 GLU A N 1
ATOM 2042 C CA . GLU A 1 262 ? 1.231 -11.990 3.748 1.00 89.56 262 GLU A CA 1
ATOM 2043 C C . GLU A 1 262 ? 0.819 -11.752 2.294 1.00 89.56 262 GLU A C 1
ATOM 2045 O O . GLU A 1 262 ? 1.659 -11.828 1.397 1.00 89.56 262 GLU A O 1
ATOM 2050 N N . VAL A 1 263 ? -0.440 -11.375 2.048 1.00 91.38 263 VAL A N 1
ATOM 2051 C CA . VAL A 1 263 ? -0.904 -11.014 0.699 1.00 91.38 263 VAL A CA 1
ATOM 2052 C C . VAL A 1 263 ? -0.228 -9.723 0.232 1.00 91.38 263 VAL A C 1
ATOM 2054 O O . VAL A 1 263 ? 0.253 -9.653 -0.897 1.00 91.38 263 VAL A O 1
ATOM 2057 N N . VAL A 1 264 ? -0.101 -8.725 1.111 1.00 91.81 264 VAL A N 1
ATOM 2058 C CA . VAL A 1 264 ? 0.602 -7.469 0.796 1.00 91.81 264 VAL A CA 1
ATOM 2059 C C . VAL A 1 264 ? 2.096 -7.716 0.551 1.00 91.81 264 VAL A C 1
ATOM 2061 O O . VAL A 1 264 ? 2.662 -7.210 -0.418 1.00 91.81 264 VAL A O 1
ATOM 2064 N N . LYS A 1 265 ? 2.741 -8.558 1.372 1.00 92.25 265 LYS A N 1
ATOM 2065 C CA . LYS A 1 265 ? 4.137 -8.977 1.153 1.00 92.25 265 LYS A CA 1
ATOM 2066 C C . LYS A 1 265 ? 4.314 -9.706 -0.177 1.00 92.25 265 LYS A C 1
ATOM 2068 O O . LYS A 1 265 ? 5.326 -9.498 -0.842 1.00 92.25 265 LYS A O 1
ATOM 2073 N N . LEU A 1 266 ? 3.361 -10.550 -0.574 1.00 94.44 266 LEU A N 1
ATOM 2074 C CA . LEU A 1 266 ? 3.395 -11.243 -1.862 1.00 94.44 266 LEU A CA 1
ATOM 2075 C C . LEU A 1 266 ? 3.315 -10.250 -3.029 1.00 94.44 266 LEU A C 1
ATOM 2077 O O . LEU A 1 266 ? 4.139 -10.320 -3.935 1.00 94.44 266 LEU A O 1
ATOM 2081 N N . ILE A 1 267 ? 2.392 -9.287 -2.970 1.00 93.69 267 ILE A N 1
ATOM 2082 C CA . ILE A 1 267 ? 2.255 -8.221 -3.977 1.00 93.69 267 ILE A CA 1
ATOM 2083 C C . ILE A 1 267 ? 3.562 -7.437 -4.127 1.00 93.69 267 ILE A C 1
ATOM 2085 O O . ILE A 1 267 ? 4.021 -7.204 -5.247 1.00 93.69 267 ILE A O 1
ATOM 2089 N N . ASN A 1 268 ? 4.190 -7.079 -3.005 1.00 94.00 268 ASN A N 1
ATOM 2090 C CA . ASN A 1 268 ? 5.471 -6.384 -3.009 1.00 94.00 268 ASN A CA 1
ATOM 2091 C C . ASN A 1 268 ? 6.597 -7.240 -3.614 1.00 94.00 268 ASN A C 1
ATOM 2093 O O . ASN A 1 268 ? 7.331 -6.755 -4.472 1.00 94.00 268 ASN A O 1
ATOM 2097 N N . LYS A 1 269 ? 6.695 -8.522 -3.237 1.00 92.31 269 LYS A N 1
ATOM 2098 C CA . LYS A 1 269 ? 7.676 -9.467 -3.803 1.00 92.31 269 LYS A CA 1
ATOM 2099 C C . LYS A 1 269 ? 7.509 -9.665 -5.309 1.00 92.31 269 LYS A C 1
ATOM 2101 O O . LYS A 1 269 ? 8.499 -9.866 -6.003 1.00 92.31 269 LYS A O 1
ATOM 2106 N N . CYS A 1 270 ? 6.279 -9.602 -5.811 1.00 90.94 270 CYS A N 1
ATOM 2107 C CA . CYS A 1 270 ? 5.986 -9.674 -7.240 1.00 90.94 270 CYS A CA 1
ATOM 2108 C C . CYS A 1 270 ? 6.223 -8.348 -7.987 1.00 90.94 270 CYS A C 1
ATOM 2110 O O . CYS A 1 270 ? 6.018 -8.305 -9.195 1.00 90.94 270 CYS A O 1
ATOM 2112 N N . GLY A 1 271 ? 6.644 -7.274 -7.308 1.00 89.62 271 GLY A N 1
ATOM 2113 C CA . GLY A 1 271 ? 6.918 -5.981 -7.943 1.00 89.62 271 GLY A CA 1
ATOM 2114 C C . GLY A 1 271 ? 5.666 -5.179 -8.311 1.00 89.62 271 GLY A C 1
ATOM 2115 O O . GLY A 1 271 ? 5.757 -4.234 -9.085 1.00 89.62 271 GLY A O 1
ATOM 2116 N N . HIS A 1 272 ? 4.499 -5.516 -7.756 1.00 92.19 272 HIS A N 1
ATOM 2117 C CA . HIS A 1 272 ? 3.234 -4.833 -8.069 1.00 92.19 272 HIS A CA 1
ATOM 2118 C C . HIS A 1 272 ? 2.904 -3.674 -7.120 1.00 92.19 272 HIS A C 1
ATOM 2120 O O . HIS A 1 272 ? 1.882 -3.010 -7.290 1.00 92.19 272 HIS A O 1
ATOM 2126 N N . GLY A 1 273 ? 3.739 -3.419 -6.108 1.00 94.31 273 GLY A N 1
ATOM 2127 C CA . GLY A 1 273 ? 3.531 -2.274 -5.235 1.00 94.31 273 GLY A CA 1
ATOM 2128 C C . GLY A 1 273 ? 4.450 -2.174 -4.028 1.00 94.31 273 GLY A C 1
ATOM 2129 O O . GLY A 1 273 ? 5.407 -2.938 -3.859 1.00 94.31 273 GLY A O 1
ATOM 2130 N N . ILE A 1 274 ? 4.165 -1.174 -3.201 1.00 94.94 274 ILE A N 1
ATOM 2131 C CA . ILE A 1 274 ? 4.874 -0.864 -1.962 1.00 94.94 274 ILE A CA 1
ATOM 2132 C C . ILE A 1 274 ? 4.709 -1.959 -0.899 1.00 94.94 274 ILE A C 1
ATOM 2134 O O . ILE A 1 274 ? 3.795 -2.780 -0.947 1.00 94.94 274 ILE A O 1
ATOM 2138 N N . GLY A 1 275 ? 5.653 -2.002 0.043 1.00 93.00 275 GLY A N 1
ATOM 2139 C CA . GLY A 1 275 ? 5.649 -2.970 1.138 1.00 93.00 275 GLY A CA 1
ATOM 2140 C C . GLY A 1 275 ? 4.639 -2.615 2.229 1.00 93.00 275 GLY A C 1
ATOM 2141 O O . GLY A 1 275 ? 4.237 -1.463 2.355 1.00 93.00 275 GLY A O 1
ATOM 2142 N N . TYR A 1 276 ? 4.285 -3.603 3.055 1.00 91.12 276 TYR A N 1
ATOM 2143 C CA . TYR A 1 276 ? 3.304 -3.452 4.137 1.00 91.12 276 TYR A CA 1
ATOM 2144 C C . TYR A 1 276 ? 3.611 -2.280 5.081 1.00 91.12 276 TYR A C 1
ATOM 2146 O O . TYR A 1 276 ? 2.727 -1.475 5.345 1.00 91.12 276 TYR A O 1
ATOM 2154 N N . ASN A 1 277 ? 4.865 -2.149 5.522 1.00 90.12 277 ASN A N 1
ATOM 2155 C CA . ASN A 1 277 ? 5.278 -1.074 6.430 1.00 90.12 277 ASN A CA 1
ATOM 2156 C C . ASN A 1 277 ? 5.010 0.306 5.822 1.00 90.12 277 ASN A C 1
ATOM 2158 O O . ASN A 1 277 ? 4.586 1.220 6.509 1.00 90.12 277 ASN A O 1
ATOM 2162 N N . LEU A 1 278 ? 5.224 0.431 4.512 1.00 91.38 278 LEU A N 1
ATOM 2163 C CA . LEU A 1 278 ? 5.037 1.681 3.794 1.00 91.38 278 LEU A CA 1
ATOM 2164 C C . LEU A 1 278 ? 3.544 2.002 3.600 1.00 91.38 278 LEU A C 1
ATOM 2166 O O . LEU A 1 278 ? 3.153 3.160 3.622 1.00 91.38 278 LEU A O 1
ATOM 2170 N N . VAL A 1 279 ? 2.697 0.975 3.450 1.00 90.81 279 VAL A N 1
ATOM 2171 C CA . VAL A 1 279 ? 1.232 1.134 3.483 1.00 90.81 279 VAL A CA 1
ATOM 2172 C C . VAL A 1 279 ? 0.770 1.603 4.865 1.00 90.81 279 VAL A C 1
ATOM 2174 O O . VAL A 1 279 ? -0.079 2.478 4.967 1.00 90.81 279 VAL A O 1
ATOM 2177 N N . GLU A 1 280 ? 1.314 1.021 5.933 1.00 87.75 280 GLU A N 1
ATOM 2178 C CA . GLU A 1 280 ? 0.986 1.390 7.314 1.00 87.75 280 GLU A CA 1
ATOM 2179 C C . GLU A 1 280 ? 1.450 2.806 7.675 1.00 87.75 280 GLU A C 1
ATOM 2181 O O . GLU A 1 280 ? 0.715 3.531 8.340 1.00 87.75 280 GLU A O 1
ATOM 2186 N N . GLU A 1 281 ? 2.614 3.224 7.179 1.00 90.31 281 GLU A N 1
ATOM 2187 C CA . GLU A 1 281 ? 3.100 4.602 7.284 1.00 90.31 281 GLU A CA 1
ATOM 2188 C C . GLU A 1 281 ? 2.122 5.583 6.627 1.00 90.31 281 GLU A C 1
ATOM 2190 O O . GLU A 1 281 ? 1.684 6.527 7.278 1.00 90.31 281 GLU A O 1
ATOM 2195 N N . ILE A 1 282 ? 1.693 5.311 5.386 1.00 89.38 282 ILE A N 1
ATOM 2196 C CA . ILE A 1 282 ? 0.684 6.128 4.694 1.00 89.38 282 ILE A CA 1
ATOM 2197 C C . ILE A 1 282 ? -0.613 6.206 5.511 1.00 89.38 282 ILE A C 1
ATOM 2199 O O . ILE A 1 282 ? -1.138 7.293 5.730 1.00 89.38 282 ILE A O 1
ATOM 2203 N N . GLU A 1 283 ? -1.149 5.068 5.962 1.00 86.56 283 GLU A N 1
ATOM 2204 C CA . GLU A 1 283 ? -2.395 5.040 6.740 1.00 86.56 283 GLU A CA 1
ATOM 2205 C C . GLU A 1 283 ? -2.278 5.817 8.057 1.00 86.56 283 GLU A C 1
ATOM 2207 O O . GLU A 1 283 ? -3.221 6.506 8.447 1.00 86.56 283 GLU A O 1
ATOM 2212 N N . THR A 1 284 ? -1.123 5.733 8.720 1.00 82.75 284 THR A N 1
ATOM 2213 C CA . THR A 1 284 ? -0.846 6.466 9.961 1.00 82.75 284 THR A CA 1
ATOM 2214 C C . THR A 1 284 ? -0.798 7.967 9.702 1.00 82.75 284 THR A C 1
ATOM 2216 O O . THR A 1 284 ? -1.429 8.724 10.429 1.00 82.75 284 THR A O 1
ATOM 2219 N N . GLU A 1 285 ? -0.120 8.404 8.643 1.00 82.88 285 GLU A N 1
ATOM 2220 C CA . GLU A 1 285 ? -0.035 9.817 8.260 1.00 82.88 285 GLU A CA 1
ATOM 2221 C C . GLU A 1 285 ? -1.406 10.394 7.886 1.00 82.88 285 GLU A C 1
ATOM 2223 O O . GLU A 1 285 ? -1.787 11.459 8.374 1.00 82.88 285 GLU A O 1
ATOM 2228 N N . PHE A 1 286 ? -2.215 9.657 7.116 1.00 81.94 286 PHE A N 1
ATOM 2229 C CA . PHE A 1 286 ? -3.603 10.049 6.852 1.00 81.94 286 PHE A CA 1
ATOM 2230 C C . PHE A 1 286 ? -4.429 10.131 8.139 1.00 81.94 286 PHE A C 1
ATOM 2232 O O . PHE A 1 286 ? -5.181 11.088 8.323 1.00 81.94 286 PHE A O 1
ATOM 2239 N N . ALA A 1 287 ? -4.280 9.168 9.052 1.00 76.62 287 ALA A N 1
ATOM 2240 C CA . ALA A 1 287 ? -4.971 9.202 10.337 1.00 76.62 287 ALA A CA 1
ATOM 2241 C C . ALA A 1 287 ? -4.545 10.415 11.178 1.00 76.62 287 ALA A C 1
ATOM 2243 O O . ALA A 1 287 ? -5.402 11.095 11.735 1.00 76.62 287 ALA A O 1
ATOM 2244 N N . LEU A 1 288 ? -3.248 10.731 11.230 1.00 75.06 288 LEU A N 1
ATOM 2245 C CA . LEU A 1 288 ? -2.722 11.906 11.925 1.00 75.06 288 LEU A CA 1
ATOM 2246 C C . LEU A 1 288 ? -3.234 13.208 11.308 1.00 75.06 288 LEU A C 1
ATOM 2248 O O . LEU A 1 288 ? -3.619 14.112 12.045 1.00 75.06 288 LEU A O 1
ATOM 2252 N N . LYS A 1 289 ? -3.296 13.301 9.976 1.00 77.25 289 LYS A N 1
ATOM 2253 C CA . LYS A 1 289 ? -3.870 14.453 9.270 1.00 77.25 289 LYS A CA 1
ATOM 2254 C C . LYS A 1 289 ? -5.337 14.650 9.643 1.00 77.25 289 LYS A C 1
ATOM 2256 O O . LYS A 1 289 ? -5.709 15.740 10.066 1.00 77.25 289 LYS A O 1
ATOM 2261 N N . VAL A 1 290 ? -6.132 13.579 9.607 1.00 72.12 290 VAL A N 1
ATOM 2262 C CA . VAL A 1 290 ? -7.536 13.604 10.036 1.00 72.12 290 VAL A CA 1
ATOM 2263 C C . VAL A 1 290 ? -7.659 13.999 11.509 1.00 72.12 290 VAL A C 1
ATOM 2265 O O . VAL A 1 290 ? -8.497 14.831 11.831 1.00 72.12 290 VAL A O 1
ATOM 2268 N N . ILE A 1 291 ? -6.818 13.472 12.405 1.00 66.12 291 ILE A N 1
ATOM 2269 C CA . ILE A 1 291 ? -6.813 13.842 13.832 1.00 66.12 291 ILE A CA 1
ATOM 2270 C C . ILE A 1 291 ? -6.490 15.332 14.013 1.00 66.12 291 ILE A C 1
ATOM 2272 O O . ILE A 1 291 ? -7.180 16.024 14.760 1.00 66.12 291 ILE A O 1
ATOM 2276 N N . ASN A 1 292 ? -5.481 15.843 13.305 1.00 68.38 292 ASN A N 1
ATOM 2277 C CA . ASN A 1 292 ? -5.065 17.244 13.370 1.00 68.38 292 ASN A CA 1
ATOM 2278 C C . ASN A 1 292 ? -6.129 18.191 12.789 1.00 68.38 292 ASN A C 1
ATOM 2280 O O . ASN A 1 292 ? -6.363 19.274 13.329 1.00 68.38 292 ASN A O 1
ATOM 2284 N N . GLU A 1 293 ? -6.828 17.783 11.732 1.00 65.88 293 GLU A N 1
ATOM 2285 C CA . GLU A 1 293 ? -7.994 18.499 11.203 1.00 65.88 293 GLU A CA 1
ATOM 2286 C C . GLU A 1 293 ? -9.191 18.423 12.175 1.00 65.88 293 GLU A C 1
ATOM 2288 O O . GLU A 1 293 ? -9.932 19.393 12.348 1.00 65.88 293 GLU A O 1
ATOM 2293 N N . GLN A 1 294 ? -9.342 17.299 12.882 1.00 56.66 294 GLN A N 1
ATOM 2294 C CA . GLN A 1 294 ? -10.374 17.054 13.894 1.00 56.66 294 GLN A CA 1
ATOM 2295 C C . GLN A 1 294 ? -10.086 17.680 15.264 1.00 56.66 294 GLN A C 1
ATOM 2297 O O . GLN A 1 294 ? -10.965 17.639 16.125 1.00 56.66 294 GLN A O 1
ATOM 2302 N N . THR A 1 295 ? -8.948 18.354 15.478 1.00 47.41 295 THR A N 1
ATOM 2303 C CA . THR A 1 295 ? -8.690 19.126 16.715 1.00 47.41 295 THR A CA 1
ATOM 2304 C C . THR A 1 295 ? -9.757 20.205 16.984 1.00 47.41 295 THR A C 1
ATOM 2306 O O . THR A 1 295 ? -9.817 20.768 18.075 1.00 47.41 295 THR A O 1
ATOM 2309 N N . LEU A 1 296 ? -10.639 20.474 16.012 1.00 46.06 296 LEU A N 1
ATOM 2310 C CA . LEU A 1 296 ? -11.812 21.333 16.149 1.00 46.06 296 LEU A CA 1
ATOM 2311 C C . LEU A 1 296 ? -13.140 20.615 16.460 1.00 46.06 296 LEU A C 1
ATOM 2313 O O . LEU A 1 296 ? -14.102 21.322 16.741 1.00 46.06 296 LEU A O 1
ATOM 2317 N N . ASN A 1 297 ? -13.248 19.278 16.465 1.00 44.25 297 ASN A N 1
ATOM 2318 C CA . ASN A 1 297 ? -14.520 18.599 16.757 1.00 44.25 297 ASN A CA 1
ATOM 2319 C C . ASN A 1 297 ? -14.398 17.210 17.429 1.00 44.25 297 ASN A C 1
ATOM 2321 O O . ASN A 1 297 ? -14.015 16.225 16.807 1.00 44.25 297 ASN A O 1
ATOM 2325 N N . LEU A 1 298 ? -14.935 17.154 18.660 1.00 45.56 298 LEU A N 1
ATOM 2326 C CA . LEU A 1 298 ? -15.578 16.008 19.331 1.00 45.56 298 LEU A CA 1
ATOM 2327 C C . LEU A 1 298 ? -14.690 14.880 19.896 1.00 45.56 298 LEU A C 1
ATOM 2329 O O . LEU A 1 298 ? -14.889 13.705 19.596 1.00 45.56 298 LEU A O 1
ATOM 2333 N N . VAL A 1 299 ? -13.887 15.192 20.920 1.00 42.88 299 VAL A N 1
ATOM 2334 C CA . VAL A 1 299 ? -13.876 14.280 22.079 1.00 42.88 299 VAL A CA 1
ATOM 2335 C C . VAL A 1 299 ? -15.242 14.432 22.750 1.00 42.88 299 VAL A C 1
ATOM 2337 O O . VAL A 1 299 ? -15.573 15.510 23.247 1.00 42.88 299 VAL A O 1
ATOM 2340 N N . LEU A 1 300 ? -16.065 13.380 22.732 1.00 42.75 300 LEU A N 1
ATOM 2341 C CA . LEU A 1 300 ? -17.315 13.332 23.494 1.00 42.75 300 LEU A CA 1
ATOM 2342 C C . LEU A 1 300 ? -16.980 13.242 24.987 1.00 42.75 300 LEU A C 1
ATOM 2344 O O . LEU A 1 300 ? -16.967 12.174 25.590 1.00 42.75 300 LEU A O 1
ATOM 2348 N N . ILE A 1 301 ? -16.674 14.391 25.572 1.00 47.47 301 ILE A N 1
ATOM 2349 C CA . ILE A 1 301 ? -16.611 14.582 27.013 1.00 47.47 301 ILE A CA 1
ATOM 2350 C C . ILE A 1 301 ? -18.057 14.493 27.521 1.00 47.47 301 ILE A C 1
ATOM 2352 O O . ILE A 1 301 ? -18.913 15.244 27.040 1.00 47.47 301 ILE A O 1
ATOM 2356 N N . SER A 1 302 ? -18.350 13.565 28.442 1.00 46.78 302 SER A N 1
ATOM 2357 C CA . SER A 1 302 ? -19.704 13.444 29.004 1.00 46.78 302 SER A CA 1
ATOM 2358 C C . SER A 1 302 ? -20.147 14.781 29.611 1.00 46.78 302 SER A C 1
ATOM 2360 O O . SER A 1 302 ? -19.321 15.571 30.079 1.00 46.78 302 SER A O 1
ATOM 2362 N N . ASP A 1 303 ? -21.452 15.059 29.617 1.00 50.06 303 ASP A N 1
ATOM 2363 C CA . ASP A 1 303 ? -21.987 16.305 30.188 1.00 50.06 303 ASP A CA 1
ATOM 2364 C C . ASP A 1 303 ? -21.609 16.489 31.673 1.00 50.06 303 ASP A C 1
ATOM 2366 O O . ASP A 1 303 ? -21.565 17.615 32.167 1.00 50.06 303 ASP A O 1
ATOM 2370 N N . GLU A 1 304 ? -21.253 15.410 32.377 1.00 52.25 304 GLU A N 1
ATOM 2371 C CA . GLU A 1 304 ? -20.750 15.460 33.755 1.00 52.25 304 GLU A CA 1
ATOM 2372 C C . GLU A 1 304 ? -19.376 16.146 33.844 1.00 52.25 304 GLU A C 1
ATOM 2374 O O . GLU A 1 304 ? -19.110 16.878 34.795 1.00 52.25 304 GLU A O 1
ATOM 2379 N N . CYS A 1 305 ? -18.531 15.990 32.823 1.00 45.41 305 CYS A N 1
ATOM 2380 C CA . CYS A 1 305 ? -17.242 16.674 32.711 1.00 45.41 305 CYS A CA 1
ATOM 2381 C C . CYS A 1 305 ? -17.365 18.114 32.175 1.00 45.41 305 CYS A C 1
ATOM 2383 O O . CYS A 1 305 ? -16.477 18.932 32.413 1.00 45.41 305 CYS A O 1
ATOM 2385 N N . LYS A 1 306 ? -18.478 18.474 31.515 1.00 50.03 306 LYS A N 1
ATOM 2386 C CA . LYS A 1 306 ? -18.755 19.864 31.086 1.00 50.03 306 LYS A CA 1
ATOM 2387 C C . LYS A 1 306 ? -19.031 20.815 32.254 1.00 50.03 306 LYS A C 1
ATOM 2389 O O . LYS A 1 306 ? -18.978 22.031 32.085 1.00 50.03 306 LYS A O 1
ATOM 2394 N N . GLN A 1 307 ? -19.280 20.284 33.454 1.00 52.91 307 GLN A N 1
ATOM 2395 C CA . GLN A 1 307 ? -19.386 21.088 34.677 1.00 52.91 307 GLN A CA 1
ATOM 2396 C C . GLN A 1 307 ? -18.054 21.767 35.059 1.00 52.91 307 GLN A C 1
ATOM 2398 O O . GLN A 1 307 ? -18.059 22.706 35.851 1.00 52.91 307 GLN A O 1
ATOM 2403 N N . PHE A 1 308 ? -16.929 21.353 34.459 1.00 54.09 308 PHE A N 1
ATOM 2404 C CA . PHE A 1 308 ? -15.582 21.864 34.735 1.00 54.09 308 PHE A CA 1
ATOM 2405 C C . PHE A 1 308 ? -15.028 22.740 33.597 1.00 54.09 308 PHE A C 1
ATOM 2407 O O . PHE A 1 308 ? -13.848 22.650 33.256 1.00 54.09 308 PHE A O 1
ATOM 2414 N N . ASN A 1 309 ? -15.874 23.587 32.996 1.00 46.41 309 ASN A N 1
ATOM 2415 C CA . ASN A 1 309 ? -15.457 24.548 31.968 1.00 46.41 309 ASN A CA 1
ATOM 2416 C C . ASN A 1 309 ? -14.188 25.320 32.399 1.00 46.41 309 ASN A C 1
ATOM 2418 O O . ASN A 1 309 ? -14.162 25.934 33.465 1.00 46.41 309 ASN A O 1
ATOM 2422 N N . ASN A 1 310 ? -13.164 25.315 31.536 1.00 47.91 310 ASN A N 1
ATOM 2423 C CA . ASN A 1 310 ? -11.871 26.010 31.675 1.00 47.91 310 ASN A CA 1
ATOM 2424 C C . ASN A 1 310 ? -10.892 25.495 32.751 1.00 47.91 310 ASN A C 1
ATOM 2426 O O . ASN A 1 310 ? -10.002 26.242 33.161 1.00 47.91 310 ASN A O 1
ATOM 2430 N N . LEU A 1 311 ? -11.000 24.243 33.200 1.00 52.41 311 LEU A N 1
ATOM 2431 C CA . LEU A 1 311 ? -10.085 23.677 34.202 1.00 52.41 311 LEU A CA 1
ATOM 2432 C C . LEU A 1 311 ? -9.216 22.549 33.619 1.00 52.41 311 LEU A C 1
ATOM 2434 O O . LEU A 1 311 ? -9.678 21.822 32.740 1.00 52.41 311 LEU A O 1
ATOM 2438 N N . PRO A 1 312 ? -7.964 22.377 34.087 1.00 51.62 312 PRO A N 1
ATOM 2439 C CA . PRO A 1 312 ? -7.091 21.319 33.596 1.00 51.62 312 PRO A CA 1
ATOM 2440 C C . PRO A 1 312 ? -7.665 19.950 33.981 1.00 51.62 312 PRO A C 1
ATOM 2442 O O . PRO A 1 312 ? -7.819 19.632 35.163 1.00 51.62 312 PRO A O 1
ATOM 2445 N N . VAL A 1 313 ? -7.987 19.148 32.967 1.00 54.38 313 VAL A N 1
ATOM 2446 C CA . VAL A 1 313 ? -8.378 17.739 33.087 1.00 54.38 313 VAL A CA 1
ATOM 2447 C C . VAL A 1 313 ? -7.254 16.914 32.473 1.00 54.38 313 VAL A C 1
ATOM 2449 O O . VAL A 1 313 ? -6.855 17.175 31.340 1.00 54.38 313 VAL A O 1
ATOM 2452 N N . ALA A 1 314 ? -6.733 15.930 33.208 1.00 57.12 314 ALA A N 1
ATOM 2453 C CA . ALA A 1 314 ? -5.779 14.971 32.651 1.00 57.12 314 ALA A CA 1
ATOM 2454 C C . ALA A 1 314 ? -6.502 13.718 32.148 1.00 57.12 314 ALA A C 1
ATOM 2456 O O . ALA A 1 314 ? -7.464 13.256 32.769 1.00 57.12 314 ALA A O 1
ATOM 2457 N N . LEU A 1 315 ? -6.010 13.166 31.040 1.00 57.09 315 LEU A N 1
ATOM 2458 C CA . LEU A 1 315 ? -6.440 11.887 30.491 1.00 57.09 315 LEU A CA 1
ATOM 2459 C C . LEU A 1 315 ? -5.458 10.800 30.934 1.00 57.09 315 LEU A C 1
ATOM 2461 O O . LEU A 1 315 ? -4.276 10.865 30.615 1.00 57.09 315 LEU A O 1
ATOM 2465 N N . MET A 1 316 ? -5.954 9.804 31.654 1.00 63.16 316 MET A N 1
ATOM 2466 C CA . MET A 1 316 ? -5.233 8.585 31.992 1.00 63.16 316 MET A CA 1
ATOM 2467 C C . MET A 1 316 ? -5.752 7.466 31.093 1.00 63.16 316 MET A C 1
ATOM 2469 O O . MET A 1 316 ? -6.889 7.025 31.252 1.00 63.16 316 MET A O 1
ATOM 2473 N N . VAL A 1 317 ? -4.936 7.004 30.152 1.00 58.84 317 VAL A N 1
ATOM 2474 C CA . VAL A 1 317 ? -5.248 5.837 29.322 1.00 58.84 317 VAL A CA 1
ATOM 2475 C C . VAL A 1 317 ? -4.571 4.629 29.950 1.00 58.84 317 VAL A C 1
ATOM 2477 O O . VAL A 1 317 ? -3.352 4.533 29.956 1.00 58.84 317 VAL A O 1
ATOM 2480 N N . ALA A 1 318 ? -5.353 3.714 30.514 1.00 55.56 318 ALA A N 1
ATOM 2481 C CA . ALA A 1 318 ? -4.835 2.432 30.977 1.00 55.56 318 ALA A CA 1
ATOM 2482 C C . ALA A 1 318 ? -5.106 1.395 29.885 1.00 55.56 318 ALA A C 1
ATOM 2484 O O . ALA A 1 318 ? -6.023 0.580 29.978 1.00 55.56 318 ALA A O 1
ATOM 2485 N N . ASP A 1 319 ? -4.333 1.519 28.812 1.00 48.41 319 ASP A N 1
ATOM 2486 C CA . ASP A 1 319 ? -4.212 0.532 27.747 1.00 48.41 319 ASP A CA 1
ATOM 2487 C C . ASP A 1 319 ? -2.854 -0.164 27.909 1.00 48.41 319 ASP A C 1
ATOM 2489 O O . ASP A 1 319 ? -1.879 0.438 28.356 1.00 48.41 319 ASP A O 1
ATOM 2493 N N . ASN A 1 320 ? -2.787 -1.433 27.533 1.00 41.34 320 ASN A N 1
ATOM 2494 C CA . ASN A 1 320 ? -1.593 -2.261 27.475 1.00 41.34 320 ASN A CA 1
ATOM 2495 C C . ASN A 1 320 ? -0.660 -1.858 26.303 1.00 41.34 320 ASN A C 1
ATOM 2497 O O . ASN A 1 320 ? -0.013 -2.718 25.707 1.00 41.34 320 ASN A O 1
ATOM 2501 N N . ILE A 1 321 ? -0.623 -0.574 25.927 1.00 35.06 321 ILE A N 1
ATOM 2502 C CA . ILE A 1 321 ? 0.182 -0.060 24.817 1.00 35.06 321 ILE A CA 1
ATOM 2503 C C . ILE A 1 321 ? 1.470 0.542 25.370 1.00 35.06 321 ILE A C 1
ATOM 2505 O O . ILE A 1 321 ? 1.498 1.637 25.933 1.00 35.06 321 ILE A O 1
ATOM 2509 N N . ASP A 1 322 ? 2.550 -0.203 25.156 1.00 36.53 322 ASP A N 1
ATOM 2510 C CA . ASP A 1 322 ? 3.921 0.281 25.205 1.00 36.53 322 ASP A CA 1
ATOM 2511 C C . ASP A 1 322 ? 4.067 1.546 24.330 1.00 36.53 322 ASP A C 1
ATOM 2513 O O . ASP A 1 322 ? 3.715 1.523 23.149 1.00 36.53 322 ASP A O 1
ATOM 2517 N N . ASN A 1 323 ? 4.671 2.607 24.884 1.00 34.12 323 ASN A N 1
ATOM 2518 C CA . ASN A 1 323 ? 5.276 3.767 24.188 1.00 34.12 323 ASN A CA 1
ATOM 2519 C C . ASN A 1 323 ? 4.582 5.139 24.214 1.00 34.12 323 ASN A C 1
ATOM 2521 O O . ASN A 1 323 ? 4.719 5.905 23.265 1.00 34.12 323 ASN A O 1
ATOM 2525 N N . LEU A 1 324 ? 4.002 5.557 25.333 1.00 34.12 324 LEU A N 1
ATOM 2526 C CA . LEU A 1 324 ? 4.130 6.961 25.755 1.00 34.12 324 LEU A CA 1
ATOM 2527 C C . LEU A 1 324 ? 4.305 6.986 27.276 1.00 34.12 324 LEU A C 1
ATOM 2529 O O . LEU A 1 324 ? 3.967 6.014 27.935 1.00 34.12 324 LEU A O 1
ATOM 2533 N N . GLU A 1 325 ? 4.942 8.015 27.824 1.00 38.69 325 GLU A N 1
ATOM 2534 C CA . GLU A 1 325 ? 5.352 8.103 29.236 1.00 38.69 325 GLU A CA 1
ATOM 2535 C C . GLU A 1 325 ? 4.217 7.706 30.204 1.00 38.69 325 GLU A C 1
ATOM 2537 O O . GLU A 1 325 ? 3.285 8.482 30.407 1.00 38.69 325 GLU A O 1
ATOM 2542 N N . TYR A 1 326 ? 4.261 6.507 30.800 1.00 49.41 326 TYR A N 1
ATOM 2543 C CA . TYR A 1 326 ? 3.155 6.019 31.630 1.00 49.41 326 TYR A CA 1
ATOM 2544 C C . TYR A 1 326 ? 3.583 5.514 33.004 1.00 49.41 326 TYR A C 1
ATOM 2546 O O . TYR A 1 326 ? 4.674 4.982 33.203 1.00 49.41 326 TYR A O 1
ATOM 2554 N N . LEU A 1 327 ? 2.651 5.735 33.937 1.00 53.19 327 LEU A N 1
ATOM 2555 C CA . LEU A 1 327 ? 2.549 5.149 35.268 1.00 53.19 327 LEU A CA 1
ATOM 2556 C C . LEU A 1 327 ? 3.151 3.740 35.365 1.00 53.19 327 LEU A C 1
ATOM 2558 O O . LEU A 1 327 ? 2.958 2.925 34.467 1.00 53.19 327 LEU A O 1
ATOM 2562 N N . ASP A 1 328 ? 3.744 3.427 36.521 1.00 54.56 328 ASP A N 1
ATOM 2563 C CA . ASP A 1 328 ? 4.284 2.098 36.823 1.00 54.56 328 ASP A CA 1
ATOM 2564 C C . ASP A 1 328 ? 3.308 0.976 36.432 1.00 54.56 328 ASP A C 1
ATOM 2566 O O . ASP A 1 328 ? 2.133 0.991 36.805 1.00 54.56 328 ASP A O 1
ATOM 2570 N N . THR A 1 329 ? 3.790 -0.048 35.736 1.00 57.31 329 THR A N 1
ATOM 2571 C CA . THR A 1 329 ? 2.997 -1.241 35.422 1.00 57.31 329 THR A CA 1
ATOM 2572 C C . THR A 1 329 ? 2.537 -1.943 36.704 1.00 57.31 329 THR A C 1
ATOM 2574 O O . THR A 1 329 ? 3.335 -2.176 37.615 1.00 57.31 329 THR A O 1
ATOM 2577 N N . LEU A 1 330 ? 1.252 -2.299 36.785 1.00 62.31 330 LEU A N 1
ATOM 2578 C CA . LEU A 1 330 ? 0.721 -3.151 37.852 1.00 62.31 330 LEU A CA 1
ATOM 2579 C C . LEU A 1 330 ? 0.824 -4.617 37.430 1.00 62.31 330 LEU A C 1
ATOM 2581 O O . LEU A 1 330 ? 0.088 -5.058 36.552 1.00 62.31 330 LEU A O 1
ATOM 2585 N N . ASP A 1 331 ? 1.703 -5.378 38.084 1.00 63.31 331 ASP A N 1
ATOM 2586 C CA . ASP A 1 331 ? 1.849 -6.824 37.866 1.00 63.31 331 ASP A CA 1
ATOM 2587 C C . ASP A 1 331 ? 0.736 -7.596 38.595 1.00 63.31 331 ASP A C 1
ATOM 2589 O O . ASP A 1 331 ? 0.927 -8.227 39.637 1.00 63.31 331 ASP A O 1
ATOM 2593 N N . SER A 1 332 ? -0.502 -7.429 38.131 1.00 69.94 332 SER A N 1
ATOM 2594 C CA . SER A 1 332 ? -1.678 -8.126 38.655 1.00 69.94 332 SER A CA 1
ATOM 2595 C C . SER A 1 332 ? -2.749 -8.260 37.569 1.00 69.94 332 SER A C 1
ATOM 2597 O O . SER A 1 332 ? -2.927 -7.334 36.779 1.00 69.94 332 SER A O 1
ATOM 2599 N N . PRO A 1 333 ? -3.510 -9.370 37.516 1.00 71.00 333 PRO A N 1
ATOM 2600 C CA . PRO A 1 333 ? -4.475 -9.592 36.444 1.00 71.00 333 PRO A CA 1
ATOM 2601 C C . PRO A 1 333 ? -5.541 -8.494 36.380 1.00 71.00 333 PRO A C 1
ATOM 2603 O O . PRO A 1 333 ? -6.217 -8.222 37.372 1.00 71.00 333 PRO A O 1
ATOM 2606 N N . ALA A 1 334 ? -5.775 -7.942 35.187 1.00 69.06 334 ALA A N 1
ATOM 2607 C CA . ALA A 1 334 ? -6.848 -6.979 34.909 1.00 69.06 334 ALA A CA 1
ATOM 2608 C C . ALA A 1 334 ? -8.262 -7.512 35.250 1.00 69.06 334 ALA A C 1
ATOM 2610 O O . ALA A 1 334 ? -9.226 -6.759 35.348 1.00 69.06 334 ALA A O 1
ATOM 2611 N N . THR A 1 335 ? -8.398 -8.822 35.468 1.00 71.19 335 THR A N 1
ATOM 2612 C CA . THR A 1 335 ? -9.645 -9.476 35.878 1.00 71.19 335 THR A CA 1
ATOM 2613 C C . THR A 1 335 ? -9.961 -9.358 37.375 1.00 71.19 335 THR A C 1
ATOM 2615 O O . THR A 1 335 ? -11.089 -9.668 37.764 1.00 71.19 335 THR A O 1
ATOM 2618 N N . ASP A 1 336 ? -9.005 -8.962 38.225 1.00 81.62 336 ASP A N 1
ATOM 2619 C CA . ASP A 1 336 ? -9.211 -8.830 39.674 1.00 81.62 336 ASP A CA 1
ATOM 2620 C C . ASP A 1 336 ? -9.758 -7.437 40.047 1.00 81.62 336 ASP A C 1
ATOM 2622 O O . ASP A 1 336 ? -9.241 -6.398 39.632 1.00 81.62 336 ASP A O 1
ATOM 2626 N N . LEU A 1 337 ? -10.789 -7.404 40.899 1.00 86.19 337 LEU A N 1
ATOM 2627 C CA . LEU A 1 337 ? -11.329 -6.168 41.473 1.00 86.19 337 LEU A CA 1
ATOM 2628 C C . LEU A 1 337 ? -10.292 -5.421 42.321 1.00 86.19 337 LEU A C 1
ATOM 2630 O O . LEU A 1 337 ? -10.362 -4.197 42.414 1.00 86.19 337 LEU A O 1
ATOM 2634 N N . LYS A 1 338 ? -9.325 -6.127 42.925 1.00 85.62 338 LYS A N 1
ATOM 2635 C CA . LYS A 1 338 ? -8.214 -5.483 43.646 1.00 85.62 338 LYS A CA 1
ATOM 2636 C C . LYS A 1 338 ? -7.340 -4.656 42.711 1.00 85.62 338 LYS A C 1
ATOM 2638 O O . LYS A 1 338 ? -6.963 -3.546 43.070 1.00 85.62 338 LYS A O 1
ATOM 2643 N N . THR A 1 339 ? -7.078 -5.164 41.509 1.00 84.62 339 THR A N 1
ATOM 2644 C CA . THR A 1 339 ? -6.331 -4.441 40.475 1.00 84.62 339 THR A CA 1
ATOM 2645 C C . THR A 1 339 ? -7.101 -3.209 40.017 1.00 84.62 339 THR A C 1
ATOM 2647 O O . THR A 1 339 ? -6.528 -2.126 39.953 1.00 84.62 339 THR A O 1
ATOM 2650 N N . ALA A 1 340 ? -8.414 -3.331 39.794 1.00 86.56 340 ALA A N 1
ATOM 2651 C CA . ALA A 1 340 ? -9.269 -2.182 39.493 1.00 86.56 340 ALA A CA 1
ATOM 2652 C C . ALA A 1 340 ? -9.236 -1.118 40.604 1.00 86.56 340 ALA A C 1
ATOM 2654 O O . ALA A 1 340 ? -9.089 0.068 40.318 1.00 86.56 340 ALA A O 1
ATOM 2655 N N . TYR A 1 341 ? -9.307 -1.532 41.871 1.00 90.00 341 TYR A N 1
ATOM 2656 C CA . TYR A 1 341 ? -9.197 -0.624 43.014 1.00 90.00 341 TYR A CA 1
ATOM 2657 C C . TYR A 1 341 ? -7.846 0.099 43.069 1.00 90.00 341 TYR A C 1
ATOM 2659 O O . TYR A 1 341 ? -7.815 1.319 43.219 1.00 90.00 341 TYR A O 1
ATOM 2667 N N . GLU A 1 342 ? -6.742 -0.624 42.893 1.00 86.94 342 GLU A N 1
ATOM 2668 C CA . GLU A 1 342 ? -5.397 -0.044 42.898 1.00 86.94 342 GLU A CA 1
ATOM 2669 C C . GLU A 1 342 ? -5.198 0.963 41.752 1.00 86.94 342 GLU A C 1
ATOM 2671 O O . GLU A 1 342 ? -4.676 2.057 41.967 1.00 86.94 342 GLU A O 1
ATOM 2676 N N . VAL A 1 343 ? -5.695 0.655 40.547 1.00 86.06 343 VAL A N 1
ATOM 2677 C CA . VAL A 1 343 ? -5.666 1.587 39.405 1.00 86.06 343 VAL A CA 1
ATOM 2678 C C . VAL A 1 343 ? -6.419 2.883 39.718 1.00 86.06 343 VAL A C 1
ATOM 2680 O O . VAL A 1 343 ? -5.919 3.973 39.431 1.00 86.06 343 VAL A O 1
ATOM 2683 N N . LEU A 1 344 ? -7.596 2.800 40.345 1.00 88.75 344 LEU A N 1
ATOM 2684 C CA . LEU A 1 344 ? -8.351 3.992 40.743 1.00 88.75 344 LEU A CA 1
ATOM 2685 C C . LEU A 1 344 ? -7.649 4.779 41.859 1.00 88.75 344 LEU A C 1
ATOM 2687 O O . LEU A 1 344 ? -7.652 6.011 41.829 1.00 88.75 344 LEU A O 1
ATOM 2691 N N . CYS A 1 345 ? -6.993 4.106 42.810 1.00 89.38 345 CYS A N 1
ATOM 2692 C CA . CYS A 1 345 ? -6.163 4.766 43.821 1.00 89.38 345 CYS A CA 1
ATOM 2693 C C . CYS A 1 345 ? -5.033 5.576 43.175 1.00 89.38 345 CYS A C 1
ATOM 2695 O O . CYS A 1 345 ? -4.862 6.750 43.506 1.00 89.38 345 CYS A O 1
ATOM 2697 N N . ARG A 1 346 ? -4.337 5.011 42.185 1.00 86.56 346 ARG A N 1
ATOM 2698 C CA . ARG A 1 346 ? -3.291 5.720 41.433 1.00 86.56 346 ARG A CA 1
ATOM 2699 C C . ARG A 1 346 ? -3.829 6.905 40.637 1.00 86.56 346 ARG A C 1
ATOM 2701 O O . ARG A 1 346 ? -3.230 7.978 40.673 1.00 86.56 346 ARG A O 1
ATOM 2708 N N . GLY A 1 347 ? -4.986 6.759 39.989 1.00 84.69 347 GLY A N 1
ATOM 2709 C CA . GLY A 1 347 ? -5.662 7.875 39.318 1.00 84.69 347 GLY A CA 1
ATOM 2710 C C . GLY A 1 347 ? -5.963 9.029 40.282 1.00 84.69 347 GLY A C 1
ATOM 2711 O O . GLY A 1 347 ? -5.714 10.196 39.972 1.00 84.69 347 GLY A O 1
ATOM 2712 N N . ARG A 1 348 ? -6.418 8.711 41.502 1.00 88.12 348 ARG A N 1
ATOM 2713 C CA . ARG A 1 348 ? -6.636 9.701 42.567 1.00 88.12 348 ARG A CA 1
ATOM 2714 C C . ARG A 1 348 ? -5.330 10.342 43.038 1.00 88.12 348 ARG A C 1
ATOM 2716 O O . ARG A 1 348 ? -5.290 11.550 43.262 1.00 88.12 348 ARG A O 1
ATOM 2723 N N . GLU A 1 349 ? -4.264 9.566 43.203 1.00 86.19 349 GLU A N 1
ATOM 2724 C CA . GLU A 1 349 ? -2.955 10.108 43.569 1.00 86.19 349 GLU A CA 1
ATOM 2725 C C . GLU A 1 349 ? -2.430 11.090 42.526 1.00 86.19 349 GLU A C 1
ATOM 2727 O O . GLU A 1 349 ? -1.928 12.147 42.901 1.00 86.19 349 GLU A O 1
ATOM 2732 N N . ILE A 1 350 ? -2.575 10.774 41.238 1.00 82.50 350 ILE A N 1
ATOM 2733 C CA . ILE A 1 350 ? -2.208 11.676 40.141 1.00 82.50 350 ILE A CA 1
ATOM 2734 C C . ILE A 1 350 ? -3.028 12.950 40.204 1.00 82.50 350 ILE A C 1
ATOM 2736 O O . ILE A 1 350 ? -2.451 14.037 40.184 1.00 82.50 350 ILE A O 1
ATOM 2740 N N . LYS A 1 351 ? -4.354 12.821 40.345 1.00 84.00 351 LYS A N 1
ATOM 2741 C CA . LYS A 1 351 ? -5.252 13.965 40.513 1.00 84.00 351 LYS A CA 1
ATOM 2742 C C . LYS A 1 351 ? -4.738 14.896 41.616 1.00 84.00 351 LYS A C 1
ATOM 2744 O O . LYS A 1 351 ? -4.596 16.094 41.393 1.00 84.00 351 LYS A O 1
ATOM 2749 N N . ASN A 1 352 ? -4.402 14.341 42.779 1.00 86.88 352 ASN A N 1
ATOM 2750 C CA . ASN A 1 352 ? -3.935 15.113 43.929 1.00 86.88 352 ASN A CA 1
ATOM 2751 C C . ASN A 1 352 ? -2.532 15.710 43.718 1.00 86.88 352 ASN A C 1
ATOM 2753 O O . ASN A 1 352 ? -2.325 16.886 44.009 1.00 86.88 352 ASN A O 1
ATOM 2757 N N . LYS A 1 353 ? -1.570 14.924 43.210 1.00 81.88 353 LYS A N 1
ATOM 2758 C CA . LYS A 1 353 ? -0.178 15.356 42.967 1.00 81.88 353 LYS A CA 1
ATOM 2759 C C . LYS A 1 353 ? -0.109 16.499 41.957 1.00 81.88 353 LYS A C 1
ATOM 2761 O O . LYS A 1 353 ? 0.654 17.438 42.157 1.00 81.88 353 LYS A O 1
ATOM 2766 N N . LEU A 1 354 ? -0.921 16.425 40.904 1.00 79.69 354 LEU A N 1
ATOM 2767 C CA . LEU A 1 354 ? -1.006 17.440 39.855 1.00 79.69 354 LEU A CA 1
ATOM 2768 C C . LEU A 1 354 ? -2.011 18.560 40.173 1.00 79.69 354 LEU A C 1
ATOM 2770 O O . LEU A 1 354 ? -2.192 19.454 39.353 1.00 79.69 354 LEU A O 1
ATOM 2774 N N . GLN A 1 355 ? -2.653 18.525 41.348 1.00 81.69 355 GLN A N 1
ATOM 2775 C CA . GLN A 1 355 ? -3.657 19.505 41.787 1.00 81.69 355 GLN A CA 1
ATOM 2776 C C . GLN A 1 355 ? -4.805 19.689 40.778 1.00 81.69 355 GLN A C 1
ATOM 2778 O O . GLN A 1 355 ? -5.298 20.794 40.552 1.00 81.69 355 GLN A O 1
ATOM 2783 N N . LEU A 1 356 ? -5.233 18.589 40.159 1.00 76.75 356 LEU A N 1
ATOM 2784 C CA . LEU A 1 356 ? -6.318 18.569 39.185 1.00 76.75 356 LEU A CA 1
ATOM 2785 C C . LEU A 1 356 ? -7.668 18.447 39.894 1.00 76.75 356 LEU A C 1
ATOM 2787 O O . LEU A 1 356 ? -7.817 17.725 40.881 1.00 76.75 356 LEU A O 1
ATOM 2791 N N . ASN A 1 357 ? -8.695 19.089 39.342 1.00 77.56 357 ASN A N 1
ATOM 2792 C CA . ASN A 1 357 ? -10.067 18.913 39.829 1.00 77.56 357 ASN A CA 1
ATOM 2793 C C . ASN A 1 357 ? -10.640 17.552 39.422 1.00 77.56 357 ASN A C 1
ATOM 2795 O O . ASN A 1 357 ? -11.413 16.942 40.169 1.00 77.56 357 ASN A O 1
ATOM 2799 N N . ALA A 1 358 ? -10.225 17.070 38.251 1.00 80.31 358 ALA A N 1
ATOM 2800 C CA . ALA A 1 358 ? -10.737 15.866 37.633 1.00 80.31 358 ALA A CA 1
ATOM 2801 C C . ALA A 1 358 ? -9.660 15.126 36.827 1.00 80.31 358 ALA A C 1
ATOM 2803 O O . ALA A 1 358 ? -8.766 15.748 36.251 1.00 80.31 358 ALA A O 1
ATOM 2804 N N . VAL A 1 359 ? -9.782 13.802 36.754 1.00 79.62 359 VAL A N 1
ATOM 2805 C CA . VAL A 1 359 ? -8.993 12.940 35.864 1.00 79.62 359 VAL A CA 1
ATOM 2806 C C . VAL A 1 359 ? -9.947 12.013 35.122 1.00 79.62 359 VAL A C 1
ATOM 2808 O O . VAL A 1 359 ? -10.766 11.339 35.746 1.00 79.62 359 VAL A O 1
ATOM 2811 N N . ALA A 1 360 ? -9.846 11.985 33.796 1.00 80.06 360 ALA A N 1
ATOM 2812 C CA . ALA A 1 360 ? -10.574 11.043 32.960 1.00 80.06 360 ALA A CA 1
ATOM 2813 C C . ALA A 1 360 ? -9.750 9.758 32.807 1.00 80.06 360 ALA A C 1
ATOM 2815 O O . ALA A 1 360 ? -8.641 9.800 32.288 1.00 80.06 360 ALA A O 1
ATOM 2816 N N . CYS A 1 361 ? -10.282 8.626 33.251 1.00 82.19 361 CYS A N 1
ATOM 2817 C CA . CYS A 1 361 ? -9.654 7.312 33.183 1.00 82.19 361 CYS A CA 1
ATOM 2818 C C . CYS A 1 361 ? -10.303 6.491 32.066 1.00 82.19 361 CYS A C 1
ATOM 2820 O O . CYS A 1 361 ? -11.471 6.120 32.173 1.00 82.19 361 CYS A O 1
ATOM 2822 N N . VAL A 1 362 ? -9.555 6.200 31.006 1.00 80.81 362 VAL A N 1
ATOM 2823 C CA . VAL A 1 362 ? -10.020 5.418 29.858 1.00 80.81 362 VAL A CA 1
ATOM 2824 C C . VAL A 1 362 ? -9.549 3.977 29.992 1.00 80.81 362 VAL A C 1
ATOM 2826 O O . VAL A 1 362 ? -8.358 3.729 30.173 1.00 80.81 362 VAL A O 1
ATOM 2829 N N . PHE A 1 363 ? -10.488 3.041 29.876 1.00 82.81 363 PHE A N 1
ATOM 2830 C CA . PHE A 1 363 ? -10.257 1.608 30.045 1.00 82.81 363 PHE A CA 1
ATOM 2831 C C . PHE A 1 363 ? -10.803 0.795 28.870 1.00 82.81 363 PHE A C 1
ATOM 2833 O O . PHE A 1 363 ? -11.748 1.215 28.192 1.00 82.81 363 PHE A O 1
ATOM 2840 N N . ASP A 1 364 ? -10.264 -0.407 28.663 1.00 83.69 364 ASP A N 1
ATOM 2841 C CA . ASP A 1 364 ? -10.933 -1.411 27.836 1.00 83.69 364 ASP A CA 1
ATOM 2842 C C . ASP A 1 364 ? -12.316 -1.785 28.413 1.00 83.69 364 ASP A C 1
ATOM 2844 O O . ASP A 1 364 ? -12.622 -1.514 29.576 1.00 83.69 364 ASP A O 1
ATOM 2848 N N . GLN A 1 365 ? -13.182 -2.404 27.605 1.00 81.44 365 GLN A N 1
ATOM 2849 C CA . GLN A 1 365 ? -14.558 -2.726 28.016 1.00 81.44 365 GLN A CA 1
ATOM 2850 C C . GLN A 1 365 ? -14.631 -3.612 29.274 1.00 81.44 365 GLN A C 1
ATOM 2852 O O . GLN A 1 365 ? -15.513 -3.428 30.117 1.00 81.44 365 GLN A O 1
ATOM 2857 N N . ALA A 1 366 ? -13.740 -4.600 29.390 1.00 84.00 366 ALA A N 1
ATOM 2858 C CA . ALA A 1 366 ? -13.784 -5.582 30.466 1.00 84.00 366 ALA A CA 1
ATOM 2859 C C . ALA A 1 366 ? -13.319 -4.963 31.789 1.00 84.00 366 ALA A C 1
ATOM 2861 O O . ALA A 1 366 ? -13.966 -5.142 32.826 1.00 84.00 366 ALA A O 1
ATOM 2862 N N . PHE A 1 367 ? -12.235 -4.193 31.742 1.00 85.94 367 PHE A N 1
ATOM 2863 C CA . PHE A 1 367 ? -11.694 -3.480 32.885 1.00 85.94 367 PHE A CA 1
ATOM 2864 C C . PHE A 1 367 ? -12.597 -2.322 33.302 1.00 85.94 367 PHE A C 1
ATOM 2866 O O . PHE A 1 367 ? -12.842 -2.148 34.495 1.00 85.94 367 PHE A O 1
ATOM 2873 N N . TYR A 1 368 ? -13.176 -1.590 32.344 1.00 88.44 368 TYR A N 1
ATOM 2874 C CA . TYR A 1 368 ? -14.159 -0.540 32.609 1.00 88.44 368 TYR A CA 1
ATOM 2875 C C . TYR A 1 368 ? -15.300 -1.055 33.488 1.00 88.44 368 TYR A C 1
ATOM 2877 O O . TYR A 1 368 ? -15.610 -0.448 34.510 1.00 88.44 368 TYR A O 1
ATOM 2885 N N . ALA A 1 369 ? -15.882 -2.212 33.152 1.00 88.00 369 ALA A N 1
ATOM 2886 C CA . ALA A 1 369 ? -16.968 -2.800 33.934 1.00 88.00 369 ALA A CA 1
ATOM 2887 C C . ALA A 1 369 ? -16.563 -3.068 35.397 1.00 88.00 369 ALA A C 1
ATOM 2889 O O . ALA A 1 369 ? -17.347 -2.830 36.317 1.00 88.00 369 ALA A O 1
ATOM 2890 N N . LYS A 1 370 ? -15.324 -3.519 35.629 1.00 89.06 370 LYS A N 1
ATOM 2891 C CA . LYS A 1 370 ? -14.778 -3.759 36.974 1.00 89.06 370 LYS A CA 1
ATOM 2892 C C . LYS A 1 370 ? -14.460 -2.469 37.719 1.00 89.06 370 LYS A C 1
ATOM 2894 O O . LYS A 1 370 ? -14.817 -2.338 38.887 1.00 89.06 370 LYS A O 1
ATOM 2899 N N . ALA A 1 371 ? -13.835 -1.509 37.049 1.00 89.12 371 ALA A N 1
ATOM 2900 C CA . ALA A 1 371 ? -13.528 -0.204 37.616 1.00 89.12 371 ALA A CA 1
ATOM 2901 C C . ALA A 1 371 ? -14.809 0.549 38.006 1.00 89.12 371 ALA A C 1
ATOM 2903 O O . ALA A 1 371 ? -14.872 1.119 39.092 1.00 89.12 371 ALA A O 1
ATOM 2904 N N . MET A 1 372 ? -15.865 0.468 37.191 1.00 91.00 372 MET A N 1
ATOM 2905 C CA . MET A 1 372 ? -17.185 1.010 37.526 1.00 91.00 372 MET A CA 1
ATOM 2906 C C . MET A 1 372 ? -17.794 0.333 38.756 1.00 91.00 372 MET A C 1
ATOM 2908 O O . MET A 1 372 ? -18.340 1.020 39.617 1.00 91.00 372 MET A O 1
ATOM 2912 N N . GLU A 1 373 ? -17.658 -0.992 38.892 1.00 92.62 373 GLU A N 1
ATOM 2913 C CA . GLU A 1 373 ? -18.115 -1.713 40.087 1.00 92.62 373 GLU A CA 1
ATOM 2914 C C . GLU A 1 373 ? -17.425 -1.195 41.362 1.00 92.62 373 GLU A C 1
ATOM 2916 O O . GLU A 1 373 ? -18.081 -0.986 42.387 1.00 92.62 373 GLU A O 1
ATOM 2921 N N . VAL A 1 374 ? -16.112 -0.954 41.302 1.00 92.38 374 VAL A N 1
ATOM 2922 C CA . VAL A 1 374 ? -15.348 -0.382 42.421 1.00 92.38 374 VAL A CA 1
ATOM 2923 C C . VAL A 1 374 ? -15.769 1.064 42.692 1.00 92.38 374 VAL A C 1
ATOM 2925 O O . VAL A 1 374 ? -16.057 1.410 43.841 1.00 92.38 374 VAL A O 1
ATOM 2928 N N . LEU A 1 375 ? -15.862 1.890 41.645 1.00 90.50 375 LEU A N 1
ATOM 2929 C CA . LEU A 1 375 ? -16.264 3.292 41.738 1.00 90.50 375 LEU A CA 1
ATOM 2930 C C . LEU A 1 375 ? -17.635 3.436 42.407 1.00 90.50 375 LEU A C 1
ATOM 2932 O O . LEU A 1 375 ? -17.799 4.250 43.312 1.00 90.50 375 LEU A O 1
ATOM 2936 N N . TRP A 1 376 ? -18.619 2.626 42.008 1.00 90.88 376 TRP A N 1
ATOM 2937 C CA . TRP A 1 376 ? -19.963 2.672 42.583 1.00 90.88 376 TRP A CA 1
ATOM 2938 C C . TRP A 1 376 ? -20.004 2.265 44.055 1.00 90.88 376 TRP A C 1
ATOM 2940 O O . TRP A 1 376 ? -20.789 2.835 44.811 1.00 90.88 376 TRP A O 1
ATOM 2950 N N . LYS A 1 377 ? -19.154 1.324 44.486 1.00 92.00 377 LYS A N 1
ATOM 2951 C CA . LYS A 1 377 ? -19.068 0.921 45.899 1.00 92.00 377 LYS A CA 1
ATOM 2952 C C . LYS A 1 377 ? -18.432 1.992 46.787 1.00 92.00 377 LYS A C 1
ATOM 2954 O O . LYS A 1 377 ? -18.729 2.028 47.976 1.00 92.00 377 LYS A O 1
ATOM 2959 N N . GLN A 1 378 ? -17.556 2.835 46.240 1.00 90.56 378 GLN A N 1
ATOM 2960 C CA . GLN A 1 378 ? -16.750 3.797 47.003 1.00 90.56 378 GLN A CA 1
ATOM 2961 C C . GLN A 1 378 ? -16.719 5.176 46.329 1.00 90.56 378 GLN A C 1
ATOM 2963 O O . GLN A 1 378 ? -15.665 5.785 46.148 1.00 90.56 378 GLN A O 1
ATOM 2968 N N . LYS A 1 379 ? -17.898 5.685 45.959 1.00 86.44 379 LYS A N 1
ATOM 2969 C CA . LYS A 1 379 ? -18.039 6.903 45.148 1.00 86.44 379 LYS A CA 1
ATOM 2970 C C . LYS A 1 379 ? -17.341 8.129 45.752 1.00 86.44 379 LYS A C 1
ATOM 2972 O O . LYS A 1 379 ? -16.695 8.874 45.025 1.00 86.44 379 LYS A O 1
ATOM 2977 N N . GLU A 1 380 ? -17.431 8.307 47.070 1.00 90.38 380 GLU A N 1
ATOM 2978 C CA . GLU A 1 380 ? -16.796 9.423 47.795 1.00 90.38 380 GLU A CA 1
ATOM 2979 C C . GLU A 1 380 ? -15.261 9.357 47.750 1.00 90.38 380 GLU A C 1
ATOM 2981 O O . GLU A 1 380 ? -14.585 10.380 47.688 1.00 90.38 380 GLU A O 1
ATOM 2986 N N . GLN A 1 381 ? -14.685 8.151 47.741 1.00 91.38 381 GLN A N 1
ATOM 2987 C CA . GLN A 1 381 ? -13.233 7.967 47.728 1.00 91.38 381 GLN A CA 1
ATOM 2988 C C . GLN A 1 381 ? -12.608 8.408 46.402 1.00 91.38 381 GLN A C 1
ATOM 2990 O O . GLN A 1 381 ? -11.473 8.886 46.383 1.00 91.38 381 GLN A O 1
ATOM 2995 N N . PHE A 1 382 ? -13.338 8.234 45.306 1.00 90.62 382 PHE A N 1
ATOM 2996 C CA . PHE A 1 382 ? -12.863 8.450 43.942 1.00 90.62 382 PHE A CA 1
ATOM 2997 C C . PHE A 1 382 ? -13.514 9.675 43.291 1.00 90.62 382 PHE A C 1
ATOM 2999 O O . PHE A 1 382 ? -13.650 9.747 42.070 1.00 90.62 382 PHE A O 1
ATOM 3006 N N . GLU A 1 383 ? -13.914 10.654 44.104 1.00 85.88 383 GLU A N 1
ATOM 3007 C CA . GLU A 1 383 ? -14.503 11.896 43.621 1.00 85.88 383 GLU A CA 1
ATOM 3008 C C . GLU A 1 383 ? -13.570 12.616 42.631 1.00 85.88 383 GLU A C 1
ATOM 3010 O O . GLU A 1 383 ? -12.385 12.857 42.894 1.00 85.88 383 GLU A O 1
ATOM 3015 N N . GLY A 1 384 ? -14.121 12.975 41.470 1.00 82.31 384 GLY A N 1
ATOM 3016 C CA . GLY A 1 384 ? -13.399 13.586 40.354 1.00 82.31 384 GLY A CA 1
ATOM 3017 C C . GLY A 1 384 ? -12.571 12.613 39.511 1.00 82.31 384 GLY A C 1
ATOM 3018 O O . GLY A 1 384 ? -11.790 13.071 38.684 1.00 82.31 384 GLY A O 1
ATOM 3019 N N . LEU A 1 385 ? -12.724 11.298 39.680 1.00 87.19 385 LEU A N 1
ATOM 3020 C CA . LEU A 1 385 ? -12.337 10.342 38.642 1.00 87.1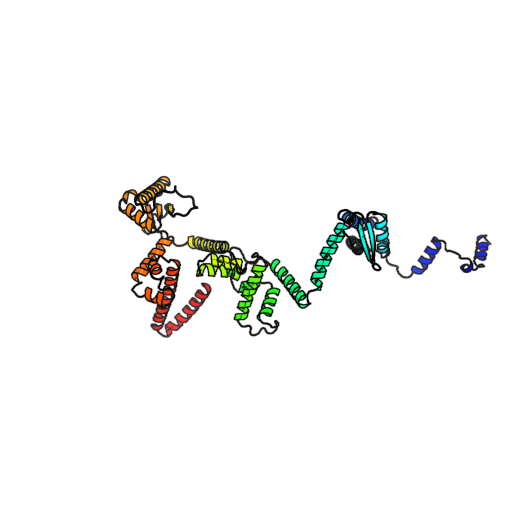9 385 LEU A CA 1
ATOM 3021 C C . LEU A 1 385 ? -13.524 10.081 37.713 1.00 87.19 385 LEU A C 1
ATOM 3023 O O . LEU A 1 385 ? -14.605 9.704 38.164 1.00 87.19 385 LEU A O 1
ATOM 3027 N N . PHE A 1 386 ? -13.303 10.256 36.414 1.00 85.69 386 PHE A N 1
ATOM 3028 C CA . PHE A 1 386 ? -14.299 10.039 35.370 1.00 85.69 386 PHE A CA 1
ATOM 3029 C C . PHE A 1 386 ? -13.901 8.845 34.531 1.00 85.69 386 PHE A C 1
ATOM 3031 O O . PHE A 1 386 ? -12.957 8.905 33.753 1.00 85.69 386 PHE A O 1
ATOM 3038 N N . LEU A 1 387 ? -14.606 7.738 34.708 1.00 86.06 387 LEU A N 1
ATOM 3039 C CA . LEU A 1 387 ? -14.286 6.500 34.021 1.00 86.06 387 LEU A CA 1
ATOM 3040 C C . LEU A 1 387 ? -14.965 6.499 32.655 1.00 86.06 387 LEU A C 1
ATOM 3042 O O . LEU A 1 387 ? -16.169 6.737 32.556 1.00 86.06 387 LEU A O 1
ATOM 3046 N N . MET A 1 388 ? -14.213 6.161 31.614 1.00 82.62 388 MET A N 1
ATOM 3047 C CA . MET A 1 388 ? -14.709 6.033 30.249 1.00 82.62 388 MET A CA 1
ATOM 3048 C C . MET A 1 388 ? -14.218 4.730 29.622 1.00 82.62 388 MET A C 1
ATOM 3050 O O . MET A 1 388 ? -13.140 4.231 29.943 1.00 82.62 388 MET A O 1
ATOM 3054 N N . MET A 1 389 ? -14.998 4.188 28.691 1.00 81.12 389 MET A N 1
ATOM 3055 C CA . MET A 1 389 ? -14.498 3.146 27.797 1.00 81.12 389 MET A CA 1
ATOM 3056 C C . MET A 1 389 ? -13.641 3.777 26.699 1.00 81.12 389 MET A C 1
ATOM 3058 O O . MET A 1 389 ? -13.947 4.871 26.220 1.00 81.12 389 MET A O 1
ATOM 3062 N N . GLY A 1 390 ? -12.600 3.071 26.259 1.00 78.38 390 GLY A N 1
ATOM 3063 C CA . GLY A 1 390 ? -11.841 3.438 25.065 1.00 78.38 390 GLY A CA 1
ATOM 3064 C C . GLY A 1 390 ? -12.747 3.535 23.839 1.00 78.38 390 GLY A C 1
ATOM 3065 O O . GLY A 1 390 ? -13.679 2.743 23.688 1.00 78.38 390 GLY A O 1
ATOM 3066 N N . GLY A 1 391 ? -12.475 4.491 22.944 1.00 76.50 391 GLY A N 1
ATOM 3067 C CA . GLY A 1 391 ? -13.340 4.778 21.790 1.00 76.50 391 GLY A CA 1
ATOM 3068 C C . GLY A 1 391 ? -13.611 3.556 20.903 1.00 76.50 391 GLY A C 1
ATOM 3069 O O . GLY A 1 391 ? -14.740 3.343 20.462 1.00 76.50 391 GLY A O 1
ATOM 3070 N N . PHE A 1 392 ? -12.609 2.691 20.724 1.00 77.50 392 PHE A N 1
ATOM 3071 C CA . PHE A 1 392 ? -12.764 1.421 20.012 1.00 77.50 392 PHE A CA 1
ATOM 3072 C C . PHE A 1 392 ? -13.785 0.488 20.686 1.00 77.50 392 PHE A C 1
ATOM 3074 O O . PHE A 1 392 ? -14.711 -0.008 20.044 1.00 77.50 392 PHE A O 1
ATOM 3081 N N . HIS A 1 393 ? -13.666 0.304 22.001 1.00 82.62 393 HIS A N 1
ATOM 3082 C CA . HIS A 1 393 ? -14.574 -0.523 22.796 1.00 82.62 393 HIS A CA 1
ATOM 3083 C C . HIS A 1 393 ? -15.985 0.060 22.892 1.00 82.62 393 HIS A C 1
ATOM 3085 O O . HIS A 1 393 ? -16.964 -0.689 22.884 1.00 82.62 393 HIS A O 1
ATOM 3091 N N . LEU A 1 394 ? -16.106 1.389 22.928 1.00 83.94 394 LEU A N 1
ATOM 3092 C CA . LEU A 1 394 ? -17.391 2.073 22.849 1.00 83.94 394 LEU A CA 1
ATOM 3093 C C . LEU A 1 394 ? -18.097 1.744 21.529 1.00 83.94 394 LEU A C 1
ATOM 3095 O O . LEU A 1 394 ? -19.274 1.383 21.531 1.00 83.94 394 LEU A O 1
ATOM 3099 N N . LEU A 1 395 ? -17.373 1.804 20.411 1.00 83.56 395 LEU A N 1
ATOM 3100 C CA . LEU A 1 395 ? -17.932 1.501 19.099 1.00 83.56 395 LEU A CA 1
ATOM 3101 C C . LEU A 1 395 ? -18.302 0.017 18.964 1.00 83.56 395 LEU A C 1
ATOM 3103 O O . LEU A 1 395 ? -19.388 -0.291 18.481 1.00 83.56 395 LEU A O 1
ATOM 3107 N N . MET A 1 396 ? -17.470 -0.906 19.459 1.00 86.56 396 MET A N 1
ATOM 3108 C CA . MET A 1 396 ? -17.827 -2.331 19.542 1.00 86.56 396 MET A CA 1
ATOM 3109 C C . MET A 1 396 ? -19.094 -2.565 20.374 1.00 86.56 396 MET A C 1
ATOM 3111 O O . MET A 1 396 ? -19.959 -3.342 19.972 1.00 86.56 396 MET A O 1
ATOM 3115 N N . THR A 1 397 ? -19.231 -1.868 21.504 1.00 88.62 397 THR A N 1
ATOM 3116 C CA . THR A 1 397 ? -20.423 -1.949 22.359 1.00 88.62 397 THR A CA 1
ATOM 3117 C C . THR A 1 397 ? -21.657 -1.423 21.628 1.00 88.62 397 THR A C 1
ATOM 3119 O O . THR A 1 397 ? -22.705 -2.059 21.668 1.00 88.62 397 THR A O 1
ATOM 3122 N N . LEU A 1 398 ? -21.542 -0.309 20.899 1.00 89.38 398 LEU A N 1
ATOM 3123 C CA . LEU A 1 398 ? -22.637 0.225 20.087 1.00 89.38 398 LEU A CA 1
ATOM 3124 C C . LEU A 1 398 ? -23.068 -0.760 18.992 1.00 89.38 398 LEU A C 1
ATOM 3126 O O . LEU A 1 398 ? -24.262 -0.994 18.820 1.00 89.38 398 LEU A O 1
ATOM 3130 N N . LEU A 1 399 ? -22.110 -1.374 18.288 1.00 90.75 399 LEU A N 1
ATOM 3131 C CA . LEU A 1 399 ? -22.391 -2.419 17.299 1.00 90.75 399 LEU A CA 1
ATOM 3132 C C . LEU A 1 399 ? -23.153 -3.589 17.934 1.00 90.75 399 LEU A C 1
ATOM 3134 O O . LEU A 1 399 ? -24.151 -4.041 17.376 1.00 90.75 399 LEU A O 1
ATOM 3138 N N . ALA A 1 400 ? -22.723 -4.028 19.121 1.00 92.88 400 ALA A N 1
ATOM 3139 C CA . ALA A 1 400 ? -23.395 -5.086 19.866 1.00 92.88 400 ALA A CA 1
ATOM 3140 C C . ALA A 1 400 ? -24.828 -4.701 20.267 1.00 92.88 400 ALA A C 1
ATOM 3142 O O . ALA A 1 400 ? -25.737 -5.506 20.113 1.00 92.88 400 ALA A O 1
ATOM 3143 N N . ILE A 1 401 ? -25.058 -3.460 20.712 1.00 93.81 401 ILE A N 1
ATOM 3144 C CA . ILE A 1 401 ? -26.398 -2.956 21.061 1.00 93.81 401 ILE A CA 1
ATOM 3145 C C . ILE A 1 401 ? -27.329 -2.963 19.842 1.00 93.81 401 ILE A C 1
ATOM 3147 O O . ILE A 1 401 ? -28.492 -3.351 19.952 1.00 93.81 401 ILE A O 1
ATOM 3151 N N . ILE A 1 402 ? -26.842 -2.535 18.674 1.00 92.56 402 ILE A N 1
ATOM 3152 C CA . ILE A 1 402 ? -27.645 -2.565 17.445 1.00 92.56 402 ILE A CA 1
ATOM 3153 C C . ILE A 1 402 ? -27.934 -4.019 17.051 1.00 92.56 402 ILE A C 1
ATOM 3155 O O . ILE A 1 402 ? -29.065 -4.338 16.684 1.00 92.56 402 ILE A O 1
ATOM 3159 N N . GLY A 1 403 ? -26.939 -4.902 17.151 1.00 94.56 403 GLY A N 1
ATOM 3160 C CA . GLY A 1 403 ? -27.103 -6.323 16.867 1.00 94.56 403 GLY A CA 1
ATOM 3161 C C . GLY A 1 403 ? -28.097 -7.016 17.799 1.00 94.56 403 GLY A C 1
ATOM 3162 O O . GLY A 1 403 ? -28.941 -7.761 17.312 1.00 94.56 403 GLY A O 1
ATOM 3163 N N . ASP A 1 404 ? -28.065 -6.716 19.095 1.00 94.69 404 ASP A N 1
ATOM 3164 C CA . ASP A 1 404 ? -29.010 -7.238 20.091 1.00 94.69 404 ASP A CA 1
ATOM 3165 C C . ASP A 1 404 ? -30.436 -6.728 19.830 1.00 94.69 404 ASP A C 1
ATOM 3167 O O . ASP A 1 404 ? -31.400 -7.489 19.824 1.00 94.69 404 ASP A O 1
ATOM 3171 N N . ARG A 1 405 ? -30.577 -5.436 19.505 1.00 95.50 405 ARG A N 1
ATOM 3172 C CA . ARG A 1 405 ? -31.886 -4.816 19.266 1.00 95.50 405 ARG A CA 1
ATOM 3173 C C . ARG A 1 405 ? -32.538 -5.237 17.951 1.00 95.50 405 ARG A C 1
ATOM 3175 O O . ARG A 1 405 ? -33.761 -5.345 17.890 1.00 95.50 405 ARG A O 1
ATOM 3182 N N . PHE A 1 406 ? -31.753 -5.393 16.886 1.00 94.56 406 PHE A N 1
ATOM 3183 C CA . PHE A 1 406 ? -32.279 -5.566 15.527 1.00 94.56 406 PHE A CA 1
ATOM 3184 C C . PHE A 1 406 ? -31.914 -6.898 14.873 1.00 94.56 406 PHE A C 1
ATOM 3186 O O . PHE A 1 406 ? -32.418 -7.184 13.785 1.00 94.56 406 PHE A O 1
ATOM 3193 N N . GLY A 1 407 ? -31.077 -7.724 15.507 1.00 93.75 407 GLY A N 1
ATOM 3194 C CA . GLY A 1 407 ? -30.646 -9.022 14.985 1.00 93.75 407 GLY A CA 1
ATOM 3195 C C . GLY A 1 407 ? -31.831 -9.888 14.574 1.00 93.75 407 GLY A C 1
ATOM 3196 O O . GLY A 1 407 ? -31.922 -10.288 13.411 1.00 93.75 407 GLY A O 1
ATOM 3197 N N . ASP A 1 408 ? -32.784 -10.057 15.491 1.00 93.38 408 ASP A N 1
ATOM 3198 C CA . ASP A 1 408 ? -34.016 -10.822 15.267 1.00 93.38 408 ASP A CA 1
ATOM 3199 C C . ASP A 1 408 ? -35.122 -10.002 14.583 1.00 93.38 408 ASP A C 1
ATOM 3201 O O . ASP A 1 408 ? -36.088 -10.561 14.068 1.00 93.38 408 ASP A O 1
ATOM 3205 N N . ALA A 1 409 ? -34.955 -8.679 14.481 1.00 93.31 409 ALA A N 1
ATOM 3206 C CA . ALA A 1 409 ? -35.834 -7.794 13.710 1.00 93.31 409 ALA A CA 1
ATOM 3207 C C . ALA A 1 409 ? -35.525 -7.804 12.198 1.00 93.31 409 ALA A C 1
ATOM 3209 O O . ALA A 1 409 ? -35.996 -6.945 11.456 1.00 93.31 409 ALA A O 1
ATOM 3210 N N . GLY A 1 410 ? -34.719 -8.762 11.733 1.00 93.06 410 GLY A N 1
ATOM 3211 C CA . GLY A 1 410 ? -34.403 -8.965 10.322 1.00 93.06 410 GLY A CA 1
ATOM 3212 C C . GLY A 1 410 ? -33.003 -8.519 9.903 1.00 93.06 410 GLY A C 1
ATOM 3213 O O . GLY A 1 410 ? -32.593 -8.875 8.801 1.00 93.06 410 GLY A O 1
ATOM 3214 N N . LEU A 1 411 ? -32.225 -7.838 10.760 1.00 94.56 411 LEU A N 1
ATOM 3215 C CA . LEU A 1 411 ? -30.848 -7.440 10.425 1.00 94.56 411 LEU A CA 1
ATOM 3216 C C . LEU A 1 411 ? -29.970 -8.658 10.111 1.00 94.56 411 LEU A C 1
ATOM 3218 O O . LEU A 1 411 ? -29.213 -8.635 9.141 1.00 94.56 411 LEU A O 1
ATOM 3222 N N . ARG A 1 412 ? -30.115 -9.745 10.883 1.00 96.38 412 ARG A N 1
ATOM 3223 C CA . ARG A 1 412 ? -29.443 -11.026 10.615 1.00 96.38 412 ARG A CA 1
ATOM 3224 C C . ARG A 1 412 ? -29.793 -11.552 9.228 1.00 96.38 412 ARG A C 1
ATOM 3226 O O . ARG A 1 412 ? -28.904 -11.906 8.457 1.00 96.38 412 ARG A O 1
ATOM 3233 N N . ASN A 1 413 ? -31.088 -11.593 8.923 1.00 95.94 413 ASN A N 1
ATOM 3234 C CA . ASN A 1 413 ? -31.588 -12.150 7.674 1.00 95.94 413 ASN A CA 1
ATOM 3235 C C . ASN A 1 413 ? -31.081 -11.337 6.489 1.00 95.94 413 ASN A C 1
ATOM 3237 O O . ASN A 1 413 ? -30.539 -11.928 5.564 1.00 95.94 413 ASN A O 1
ATOM 3241 N N . VAL A 1 414 ? -31.190 -10.008 6.534 1.00 94.88 414 VAL A N 1
ATOM 3242 C CA . VAL A 1 414 ? -30.694 -9.146 5.457 1.00 94.88 414 VAL A CA 1
ATOM 3243 C C . VAL A 1 414 ? -29.195 -9.352 5.263 1.00 94.88 414 VAL A C 1
ATOM 3245 O O . VAL A 1 414 ? -28.780 -9.626 4.146 1.00 94.88 414 VAL A O 1
ATOM 3248 N N . ALA A 1 415 ? -28.400 -9.327 6.338 1.00 93.12 415 ALA A N 1
ATOM 3249 C CA . ALA A 1 415 ? -26.947 -9.471 6.257 1.00 93.12 415 ALA A CA 1
ATOM 3250 C C . ALA A 1 415 ? -26.490 -10.790 5.606 1.00 93.12 415 ALA A C 1
ATOM 3252 O O . ALA A 1 415 ? -25.523 -10.786 4.839 1.00 93.12 415 ALA A O 1
ATOM 3253 N N . VAL A 1 416 ? -27.169 -11.900 5.924 1.00 93.06 416 VAL A N 1
ATOM 3254 C CA . VAL A 1 416 ? -26.837 -13.238 5.409 1.00 93.06 416 VAL A CA 1
ATOM 3255 C C . VAL A 1 416 ? -27.386 -13.452 3.999 1.00 93.06 416 VAL A C 1
ATOM 3257 O O . VAL A 1 416 ? -26.637 -13.861 3.118 1.00 93.06 416 VAL A O 1
ATOM 3260 N N . HIS A 1 417 ? -28.661 -13.139 3.751 1.00 93.88 417 HIS A N 1
ATOM 3261 C CA . HIS A 1 417 ? -29.290 -13.358 2.441 1.00 93.88 417 HIS A CA 1
ATOM 3262 C C . HIS A 1 417 ? -28.758 -12.413 1.361 1.00 93.88 417 HIS A C 1
ATOM 3264 O O . HIS A 1 417 ? -28.788 -12.760 0.186 1.00 93.88 417 HIS A O 1
ATOM 3270 N N . SER A 1 418 ? -28.262 -11.230 1.739 1.00 89.50 418 SER A N 1
ATOM 3271 C CA . SER A 1 418 ? -27.582 -10.324 0.811 1.00 89.50 418 SER A CA 1
ATOM 3272 C C . SER A 1 418 ? -26.108 -10.684 0.592 1.00 89.50 418 SER A C 1
ATOM 3274 O O . SER A 1 418 ? -25.399 -9.915 -0.054 1.00 89.50 418 SER A O 1
ATOM 3276 N N . GLU A 1 419 ? -25.617 -11.770 1.201 1.00 87.94 419 GLU A N 1
ATOM 3277 C CA . GLU A 1 419 ? -24.221 -12.231 1.149 1.00 87.94 419 GLU A CA 1
ATOM 3278 C C . GLU A 1 419 ? -23.188 -11.184 1.613 1.00 87.94 419 GLU A C 1
ATOM 3280 O O . GLU A 1 419 ? -21.987 -11.308 1.367 1.00 87.94 419 GLU A O 1
ATOM 3285 N N . VAL A 1 420 ? -23.632 -10.146 2.333 1.00 84.12 420 VAL A N 1
ATOM 3286 C CA . VAL A 1 420 ? -22.735 -9.116 2.878 1.00 84.12 420 VAL A CA 1
ATOM 3287 C C . VAL A 1 420 ? -21.915 -9.707 4.020 1.00 84.12 420 VAL A C 1
ATOM 3289 O O . VAL A 1 420 ? -20.727 -9.399 4.147 1.00 84.12 420 VAL A O 1
ATOM 3292 N N . ILE A 1 421 ? -22.533 -10.576 4.827 1.00 90.06 421 ILE A N 1
ATOM 3293 C CA . ILE A 1 421 ? -21.894 -11.327 5.906 1.00 90.06 421 ILE A CA 1
ATOM 3294 C C . ILE A 1 421 ? -22.203 -12.815 5.741 1.00 90.06 421 ILE A C 1
ATOM 3296 O O . ILE A 1 421 ? -23.358 -13.215 5.656 1.00 90.06 421 ILE A O 1
ATOM 3300 N N . ALA A 1 422 ? -21.165 -13.651 5.764 1.00 86.12 422 ALA A N 1
ATOM 3301 C CA . ALA A 1 422 ? -21.333 -15.101 5.756 1.00 86.12 422 ALA A CA 1
ATOM 3302 C C . ALA A 1 422 ? -22.058 -15.593 7.022 1.00 86.12 422 ALA A C 1
ATOM 3304 O O . ALA A 1 422 ? -21.780 -15.111 8.124 1.00 86.12 422 ALA A O 1
ATOM 3305 N N . GLU A 1 423 ? -22.909 -16.612 6.878 1.00 89.06 423 GLU A N 1
ATOM 3306 C CA . GLU A 1 423 ? -23.717 -17.179 7.969 1.00 89.06 423 GLU A CA 1
ATOM 3307 C C . GLU A 1 423 ? -22.872 -17.563 9.193 1.00 89.06 423 GLU A C 1
ATOM 3309 O O . GLU A 1 423 ? -23.182 -17.169 10.310 1.00 89.06 423 GLU A O 1
ATOM 3314 N N . GLY A 1 424 ? -21.716 -18.205 8.996 1.00 89.06 424 GLY A N 1
ATOM 3315 C CA . GLY A 1 424 ? -20.821 -18.575 10.102 1.00 89.06 424 GLY A CA 1
ATOM 3316 C C . GLY A 1 424 ? -20.151 -17.399 10.830 1.00 89.06 424 GLY A C 1
ATOM 3317 O O . GLY A 1 424 ? -19.420 -17.609 11.791 1.00 89.06 424 GLY A O 1
ATOM 3318 N N . SER A 1 425 ? -20.328 -16.159 10.366 1.00 89.06 425 SER A N 1
ATOM 3319 C CA . SER A 1 425 ? -19.716 -14.955 10.946 1.00 89.06 425 SER A CA 1
ATOM 3320 C C . SER A 1 425 ? -20.718 -13.972 11.546 1.00 89.06 425 SER A C 1
ATOM 3322 O O . SER A 1 425 ? -20.291 -13.014 12.195 1.00 89.06 425 SER A O 1
ATOM 3324 N N . ILE A 1 426 ? -22.023 -14.172 11.335 1.00 93.12 426 ILE A N 1
ATOM 3325 C CA . ILE A 1 426 ? -23.037 -13.176 11.694 1.00 93.12 426 ILE A CA 1
ATOM 3326 C C . ILE A 1 426 ? -23.159 -12.987 13.208 1.00 93.12 426 ILE A C 1
ATOM 3328 O O . ILE A 1 426 ? -23.249 -11.852 13.662 1.00 93.12 426 ILE A O 1
ATOM 3332 N N . ASP A 1 427 ? -23.050 -14.051 14.007 1.00 94.38 427 ASP A N 1
ATOM 3333 C CA . ASP A 1 427 ? -23.149 -13.946 15.469 1.00 94.38 427 ASP A CA 1
ATOM 3334 C C . ASP A 1 427 ? -22.026 -13.089 16.048 1.00 94.38 427 ASP A C 1
ATOM 3336 O O . ASP A 1 427 ? -22.250 -12.229 16.895 1.00 94.38 427 ASP A O 1
ATOM 3340 N N . SER A 1 428 ? -20.800 -13.275 15.566 1.00 90.75 428 SER A N 1
ATOM 3341 C CA . SER A 1 428 ? -19.658 -12.465 15.992 1.00 90.75 428 SER A CA 1
ATOM 3342 C C . SER A 1 428 ? -19.768 -11.010 15.527 1.00 90.75 428 SER A C 1
ATOM 3344 O O . SER A 1 428 ? -19.247 -10.119 16.196 1.00 90.75 428 SER A O 1
ATOM 3346 N N . VAL A 1 429 ? -20.437 -10.750 14.400 1.00 91.19 429 VAL A N 1
ATOM 3347 C CA . VAL A 1 429 ? -20.721 -9.391 13.918 1.00 91.19 429 VAL A CA 1
ATOM 3348 C C . VAL A 1 429 ? -21.787 -8.713 14.779 1.00 91.19 429 VAL A C 1
ATOM 3350 O O . VAL A 1 429 ? -21.542 -7.613 15.267 1.00 91.19 429 VAL A O 1
ATOM 3353 N N . LEU A 1 430 ? -22.921 -9.378 15.018 1.00 94.00 430 LEU A N 1
ATOM 3354 C CA . LEU A 1 430 ? -24.023 -8.843 15.825 1.00 94.00 430 LEU A CA 1
ATOM 3355 C C . LEU A 1 430 ? -23.638 -8.669 17.297 1.00 94.00 430 LEU A C 1
ATOM 3357 O O . LEU A 1 430 ? -24.141 -7.768 17.946 1.00 94.00 430 LEU A O 1
ATOM 3361 N N . ASN A 1 431 ? -22.692 -9.459 17.809 1.00 93.25 431 ASN A N 1
ATOM 3362 C CA . ASN A 1 431 ? -22.128 -9.275 19.150 1.00 93.25 431 ASN A CA 1
ATOM 3363 C C . ASN A 1 431 ? -21.005 -8.219 19.208 1.00 93.25 431 ASN A C 1
ATOM 3365 O O . ASN A 1 431 ? -20.288 -8.144 20.206 1.00 93.25 431 ASN A O 1
ATOM 3369 N N . GLY A 1 432 ? -20.763 -7.465 18.129 1.00 89.50 432 GLY A N 1
ATOM 3370 C CA . GLY A 1 432 ? -19.733 -6.421 18.073 1.00 89.50 432 GLY A CA 1
ATOM 3371 C C . GLY A 1 432 ? -18.282 -6.925 18.090 1.00 89.50 432 GLY A C 1
ATOM 3372 O O . GLY A 1 432 ? -17.361 -6.115 18.095 1.00 89.50 432 GLY A O 1
ATOM 3373 N N . LYS A 1 433 ? -18.043 -8.245 18.059 1.00 88.31 433 LYS A N 1
ATOM 3374 C CA . LYS A 1 433 ? -16.699 -8.857 18.132 1.00 88.31 433 LYS A CA 1
ATOM 3375 C C . LYS A 1 433 ? -15.924 -8.757 16.820 1.00 88.31 433 LYS A C 1
ATOM 3377 O O . LYS A 1 433 ? -14.700 -8.667 16.822 1.00 88.31 433 LYS A O 1
ATOM 3382 N N . HIS A 1 434 ? -16.614 -8.789 15.683 1.00 86.75 434 HIS A N 1
ATOM 3383 C CA . HIS A 1 434 ? -16.007 -8.597 14.366 1.00 86.75 434 HIS A CA 1
ATOM 3384 C C . HIS A 1 434 ? -16.173 -7.155 13.888 1.00 86.75 434 HIS A C 1
ATOM 3386 O O . HIS A 1 434 ? -16.946 -6.889 12.969 1.00 86.75 434 HIS A O 1
ATOM 3392 N N . TYR A 1 435 ? -15.404 -6.245 14.491 1.00 83.06 435 TYR A N 1
ATOM 3393 C CA . TYR A 1 435 ? -15.468 -4.799 14.265 1.00 83.06 435 TYR A CA 1
ATOM 3394 C C . TYR A 1 435 ? -15.552 -4.395 12.782 1.00 83.06 435 TYR A C 1
ATOM 3396 O O . TYR A 1 435 ? -16.574 -3.868 12.349 1.00 83.06 435 TYR A O 1
ATOM 3404 N N . ASN A 1 436 ? -14.532 -4.709 11.972 1.00 80.50 436 ASN A N 1
ATOM 3405 C CA . ASN A 1 436 ? -14.473 -4.279 10.565 1.00 80.50 436 ASN A CA 1
ATOM 3406 C C . ASN A 1 436 ? -15.669 -4.781 9.740 1.00 80.50 436 ASN A C 1
ATOM 3408 O O . ASN A 1 436 ? -16.217 -4.061 8.906 1.00 80.50 436 ASN A O 1
ATOM 3412 N N . ARG A 1 437 ? -16.101 -6.022 9.992 1.00 81.31 437 ARG A N 1
ATOM 3413 C CA . ARG A 1 437 ? -17.251 -6.623 9.305 1.00 81.31 437 ARG A CA 1
ATOM 3414 C C . ARG A 1 437 ? -18.566 -5.985 9.758 1.00 81.31 437 ARG A C 1
ATOM 3416 O O . ARG A 1 437 ? -19.416 -5.719 8.916 1.00 81.31 437 ARG A O 1
ATOM 3423 N N . GLY A 1 438 ? -18.704 -5.691 11.051 1.00 86.62 438 GLY A N 1
ATOM 3424 C CA . GLY A 1 438 ? -19.849 -4.967 11.601 1.00 86.62 438 GLY A CA 1
ATOM 3425 C C . GLY A 1 438 ? -19.964 -3.559 11.039 1.00 86.62 438 GLY A C 1
ATOM 3426 O O . GLY A 1 438 ? -21.003 -3.216 10.485 1.00 86.62 438 GLY A O 1
ATOM 3427 N N . VAL A 1 439 ? -18.887 -2.771 11.065 1.00 84.12 439 VAL A N 1
ATOM 3428 C CA . VAL A 1 439 ? -18.880 -1.419 10.482 1.00 84.12 439 VAL A CA 1
ATOM 3429 C C . VAL A 1 439 ? -19.280 -1.454 9.007 1.00 84.12 439 VAL A C 1
ATOM 3431 O O . VAL A 1 439 ? -20.119 -0.660 8.583 1.00 84.12 439 VAL A O 1
ATOM 3434 N N . ARG A 1 440 ? -18.738 -2.398 8.226 1.00 84.06 440 ARG A N 1
ATOM 3435 C CA . ARG A 1 440 ? -19.126 -2.574 6.820 1.00 84.06 440 ARG A CA 1
ATOM 3436 C C . ARG A 1 440 ? -20.619 -2.877 6.672 1.00 84.06 440 ARG A C 1
ATOM 3438 O O . ARG A 1 440 ? -21.271 -2.228 5.858 1.00 84.06 440 ARG A O 1
ATOM 3445 N N . LEU A 1 441 ? -21.153 -3.823 7.449 1.00 87.56 441 LEU A N 1
ATOM 3446 C CA . LEU A 1 441 ? -22.579 -4.154 7.430 1.00 87.56 441 LEU A CA 1
ATOM 3447 C C . LEU A 1 441 ? -23.428 -2.913 7.726 1.00 87.56 441 LEU A C 1
ATOM 3449 O O . LEU A 1 441 ? -24.327 -2.602 6.954 1.00 87.56 441 LEU A O 1
ATOM 3453 N N . HIS A 1 442 ? -23.118 -2.168 8.788 1.00 87.25 442 HIS A N 1
ATOM 3454 C CA . HIS A 1 442 ? -23.903 -0.991 9.163 1.00 87.25 442 HIS A CA 1
ATOM 3455 C C . HIS A 1 442 ? -23.817 0.145 8.144 1.00 87.25 442 HIS A C 1
ATOM 3457 O O . HIS A 1 442 ? -24.835 0.779 7.889 1.00 87.25 442 HIS A O 1
ATOM 3463 N N . LYS A 1 443 ? -22.661 0.374 7.507 1.00 84.31 443 LYS A N 1
ATOM 3464 C CA . LYS A 1 443 ? -22.540 1.350 6.409 1.00 84.31 443 LYS A CA 1
ATOM 3465 C C . LYS A 1 443 ? -23.424 0.976 5.217 1.00 84.31 443 LYS A C 1
ATOM 3467 O O . LYS A 1 443 ? -24.139 1.825 4.696 1.00 84.31 443 LYS A O 1
ATOM 3472 N N . ILE A 1 444 ? -23.406 -0.296 4.814 1.00 83.62 444 ILE A N 1
ATOM 3473 C CA . ILE A 1 444 ? -24.236 -0.793 3.707 1.00 83.62 444 ILE A CA 1
ATOM 3474 C C . ILE A 1 444 ? -25.721 -0.705 4.071 1.00 83.62 444 ILE A C 1
ATOM 3476 O O . ILE A 1 444 ? -26.516 -0.228 3.267 1.00 83.62 444 ILE A O 1
ATOM 3480 N N . MET A 1 445 ? -26.088 -1.113 5.288 1.00 88.06 445 MET A N 1
ATOM 3481 C CA . MET A 1 445 ? -27.461 -1.015 5.782 1.00 88.06 445 MET A CA 1
ATOM 3482 C C . MET A 1 445 ? -27.945 0.432 5.834 1.00 88.06 445 MET A C 1
ATOM 3484 O O . MET A 1 445 ? -29.065 0.700 5.418 1.00 88.06 445 MET A O 1
ATOM 3488 N N . TYR A 1 446 ? -27.107 1.363 6.293 1.00 86.19 446 TYR A N 1
ATOM 3489 C CA . TYR A 1 446 ? -27.432 2.785 6.319 1.00 86.19 446 TYR A CA 1
ATOM 3490 C C . TYR A 1 446 ? -27.715 3.323 4.914 1.00 86.19 446 TYR A C 1
ATOM 3492 O O . TYR A 1 446 ? -28.763 3.927 4.700 1.00 86.19 446 TYR A O 1
ATOM 3500 N N . GLU A 1 447 ? -26.834 3.061 3.942 1.00 82.94 447 GLU A N 1
ATOM 3501 C CA . GLU A 1 447 ? -27.046 3.496 2.553 1.00 82.94 447 GLU A CA 1
ATOM 3502 C C . GLU A 1 447 ? -28.311 2.859 1.959 1.00 82.94 447 GLU A C 1
ATOM 3504 O O . GLU A 1 447 ? -29.114 3.547 1.334 1.00 82.94 447 GLU A O 1
ATOM 3509 N N . ALA A 1 448 ? -28.525 1.557 2.181 1.00 85.94 448 ALA A N 1
ATOM 3510 C CA . ALA A 1 448 ? -29.698 0.847 1.680 1.00 85.94 448 ALA A CA 1
ATOM 3511 C C . ALA A 1 448 ? -31.004 1.404 2.268 1.00 85.94 448 ALA A C 1
ATOM 3513 O O . ALA A 1 448 ? -31.936 1.700 1.525 1.00 85.94 448 ALA A O 1
ATOM 3514 N N . MET A 1 449 ? -31.063 1.600 3.588 1.00 86.75 449 MET A N 1
ATOM 3515 C CA . MET A 1 449 ? -32.230 2.180 4.257 1.00 86.75 449 MET A CA 1
ATOM 3516 C C . MET A 1 449 ? -32.465 3.632 3.839 1.00 86.75 449 MET A C 1
ATOM 3518 O O . MET A 1 449 ? -33.610 4.024 3.648 1.00 86.75 449 MET A O 1
ATOM 3522 N N . THR A 1 450 ? -31.399 4.415 3.654 1.00 81.69 450 THR A N 1
ATOM 3523 C CA . THR A 1 450 ? -31.502 5.808 3.198 1.00 81.69 450 THR A CA 1
ATOM 3524 C C . THR A 1 450 ? -32.067 5.886 1.785 1.00 81.69 450 THR A C 1
ATOM 3526 O O . THR A 1 450 ? -32.925 6.723 1.528 1.00 81.69 450 THR A O 1
ATOM 3529 N N . LYS A 1 451 ? -31.646 4.994 0.878 1.00 80.50 451 LYS A N 1
ATOM 3530 C CA . LYS A 1 451 ? -32.218 4.909 -0.473 1.00 80.50 451 LYS A CA 1
ATOM 3531 C C . LYS A 1 451 ? -33.699 4.560 -0.444 1.00 80.50 451 LYS A C 1
ATOM 3533 O O . LYS A 1 451 ? -34.479 5.251 -1.076 1.00 80.50 451 LYS A O 1
ATOM 3538 N N . LEU A 1 452 ? -34.090 3.559 0.346 1.00 86.06 452 LEU A N 1
ATOM 3539 C CA . LEU A 1 452 ? -35.502 3.193 0.486 1.00 86.06 452 LEU A CA 1
ATOM 3540 C C . LEU A 1 452 ? -36.342 4.339 1.063 1.00 86.06 452 LEU A C 1
ATOM 3542 O O . LEU A 1 452 ? -37.453 4.572 0.602 1.00 86.06 452 LEU A O 1
ATOM 3546 N N . LEU A 1 453 ? -35.809 5.064 2.051 1.00 83.81 453 LEU A N 1
ATOM 3547 C CA . LEU A 1 453 ? -36.471 6.238 2.617 1.00 83.81 453 LEU A CA 1
ATOM 3548 C C . LEU A 1 453 ? -36.602 7.363 1.582 1.00 83.81 453 LEU A C 1
ATOM 3550 O O . LEU A 1 453 ? -37.627 8.035 1.541 1.00 83.81 453 LEU A O 1
ATOM 3554 N N . LEU A 1 454 ? -35.574 7.570 0.755 1.00 78.88 454 LEU A N 1
ATOM 3555 C CA . LEU A 1 454 ? -35.602 8.564 -0.312 1.00 78.88 454 LEU A CA 1
ATOM 3556 C C . LEU A 1 454 ? -36.616 8.191 -1.397 1.00 78.88 454 LEU A C 1
ATOM 3558 O O . LEU A 1 454 ? -37.387 9.050 -1.801 1.00 78.88 454 LEU A O 1
ATOM 3562 N N . ASP A 1 455 ? -36.657 6.929 -1.819 1.00 80.00 455 ASP A N 1
ATOM 3563 C CA . ASP A 1 455 ? -37.625 6.447 -2.806 1.00 80.00 455 ASP A CA 1
ATOM 3564 C C . ASP A 1 455 ? -39.066 6.603 -2.282 1.00 80.00 455 ASP A C 1
ATOM 3566 O O . ASP A 1 455 ? -39.953 7.062 -2.999 1.00 80.00 455 ASP A O 1
ATOM 3570 N N . ASP A 1 456 ? -39.312 6.266 -1.011 1.00 82.56 456 ASP A N 1
ATOM 3571 C CA . ASP A 1 456 ? -40.622 6.454 -0.371 1.00 82.56 456 ASP A CA 1
ATOM 3572 C C . ASP A 1 456 ? -40.996 7.940 -0.261 1.00 82.56 456 ASP A C 1
ATOM 3574 O O . ASP A 1 456 ? -42.127 8.332 -0.555 1.00 82.56 456 ASP A O 1
ATOM 3578 N N . PHE A 1 457 ? -40.022 8.787 0.081 1.00 79.88 457 PHE A N 1
ATOM 3579 C CA . PHE A 1 457 ? -40.197 10.233 0.100 1.00 79.88 457 PHE A CA 1
ATOM 3580 C C . PHE A 1 457 ? -40.530 10.785 -1.291 1.00 79.88 457 PHE A C 1
ATOM 3582 O O . PHE A 1 457 ? -41.483 11.548 -1.409 1.00 79.88 457 PHE A O 1
ATOM 3589 N N . GLU A 1 458 ? -39.822 10.365 -2.344 1.00 76.88 458 GLU A N 1
ATOM 3590 C CA . GLU A 1 458 ? -40.092 10.755 -3.736 1.00 76.88 458 GLU A CA 1
ATOM 3591 C C . GLU A 1 458 ? -41.520 10.384 -4.160 1.00 76.88 458 GLU A C 1
ATOM 3593 O O . GLU A 1 458 ? -42.224 11.201 -4.753 1.00 76.88 458 GLU A O 1
ATOM 3598 N N . ASN A 1 459 ? -41.998 9.199 -3.775 1.00 80.56 459 ASN A N 1
ATOM 3599 C CA . ASN A 1 459 ? -43.364 8.758 -4.070 1.00 80.56 459 ASN A CA 1
ATOM 3600 C C . ASN A 1 459 ? -44.451 9.561 -3.331 1.00 80.56 459 ASN A C 1
ATOM 3602 O O . ASN A 1 459 ? -45.610 9.552 -3.747 1.00 80.56 459 ASN A O 1
ATOM 3606 N N . CYS A 1 460 ? -44.101 10.253 -2.244 1.00 80.69 460 CYS A N 1
ATOM 3607 C CA . CYS A 1 460 ? -45.027 11.087 -1.475 1.00 80.69 460 CYS A CA 1
ATOM 3608 C C . CYS A 1 460 ? -45.153 12.522 -2.011 1.00 80.69 460 CYS A C 1
ATOM 3610 O O . CYS A 1 460 ? -45.895 13.324 -1.437 1.00 80.69 460 CYS A O 1
ATOM 3612 N N . LEU A 1 461 ? -44.432 12.871 -3.077 1.00 75.75 461 LEU A N 1
ATOM 3613 C CA . LEU A 1 461 ? -44.337 14.240 -3.571 1.00 75.75 461 LEU A CA 1
ATOM 3614 C C . LEU A 1 461 ? -45.185 14.488 -4.818 1.00 75.75 461 LEU A C 1
ATOM 3616 O O . LEU A 1 461 ? -45.387 13.618 -5.660 1.00 75.75 461 LEU A O 1
ATOM 3620 N N . HIS A 1 462 ? -45.683 15.719 -4.932 1.00 72.25 462 HIS A N 1
ATOM 3621 C CA . HIS A 1 462 ? -46.378 16.207 -6.123 1.00 72.25 462 HIS A CA 1
ATOM 3622 C C . HIS A 1 462 ? -45.376 16.571 -7.235 1.00 72.25 462 HIS A C 1
ATOM 3624 O O . HIS A 1 462 ? -44.214 16.849 -6.939 1.00 72.25 462 HIS A O 1
ATOM 3630 N N . GLU A 1 463 ? -45.823 16.616 -8.499 1.00 66.31 463 GLU A N 1
ATOM 3631 C CA . GLU A 1 463 ? -44.966 16.849 -9.683 1.00 66.31 463 GLU A CA 1
ATOM 3632 C C . GLU A 1 463 ? -44.035 18.069 -9.540 1.00 66.31 463 GLU A C 1
ATOM 3634 O O . GLU A 1 463 ? -42.838 17.948 -9.789 1.00 66.31 463 GLU A O 1
ATOM 3639 N N . ASP A 1 464 ? -44.530 19.193 -9.013 1.00 63.78 464 ASP A N 1
ATOM 3640 C CA . ASP A 1 464 ? -43.733 20.417 -8.811 1.00 63.78 464 ASP A CA 1
ATOM 3641 C C . ASP A 1 464 ? -42.597 20.255 -7.775 1.00 63.78 464 ASP A C 1
ATOM 3643 O O . ASP A 1 464 ? -41.612 20.991 -7.780 1.00 63.78 464 ASP A O 1
ATOM 3647 N N . SER A 1 465 ? -42.721 19.300 -6.848 1.00 66.81 465 SER A N 1
ATOM 3648 C CA . SER A 1 465 ? -41.711 19.022 -5.814 1.00 66.81 465 SER A CA 1
ATOM 3649 C C . SER A 1 465 ? -40.630 18.044 -6.289 1.00 66.81 465 SER A C 1
ATOM 3651 O O . SER A 1 465 ? -39.528 18.039 -5.737 1.00 66.81 465 SER A O 1
ATOM 3653 N N . LEU A 1 466 ? -40.922 17.240 -7.318 1.00 64.06 466 LEU A N 1
ATOM 3654 C CA . LEU A 1 466 ? -39.976 16.292 -7.915 1.00 64.06 466 LEU A CA 1
ATOM 3655 C C . LEU A 1 466 ? -38.872 17.006 -8.707 1.00 64.06 466 LEU A C 1
ATOM 3657 O O . LEU A 1 466 ? -37.722 16.570 -8.682 1.00 64.06 466 LEU A O 1
ATOM 3661 N N . GLU A 1 467 ? -39.194 18.130 -9.353 1.00 66.94 467 GLU A N 1
ATOM 3662 C CA . GLU A 1 467 ? -38.230 18.914 -10.136 1.00 66.94 467 GLU A CA 1
ATOM 3663 C C . GLU A 1 467 ? -37.134 19.513 -9.230 1.00 66.94 467 GLU A C 1
ATOM 3665 O O . GLU A 1 467 ? -35.945 19.317 -9.482 1.00 66.94 467 GLU A O 1
ATOM 3670 N N . LEU A 1 468 ? -37.516 20.097 -8.085 1.00 66.50 468 LEU A N 1
ATOM 3671 C CA . LEU A 1 468 ? -36.582 20.634 -7.083 1.00 66.50 468 LEU A CA 1
ATOM 3672 C C . LEU A 1 468 ? -35.664 19.551 -6.478 1.00 66.50 468 LEU A C 1
ATOM 3674 O O . LEU A 1 468 ? -34.488 19.794 -6.201 1.00 66.50 468 LEU A O 1
ATOM 3678 N N . LEU A 1 469 ? -36.190 18.344 -6.255 1.00 67.25 469 LEU A N 1
ATOM 3679 C CA . LEU A 1 469 ? -35.399 17.215 -5.759 1.00 67.25 469 LEU A CA 1
ATOM 3680 C C . LEU A 1 469 ? -34.432 16.668 -6.792 1.00 67.25 469 LEU A C 1
ATOM 3682 O O . LEU A 1 469 ? -33.337 16.260 -6.414 1.00 67.25 469 LEU A O 1
ATOM 3686 N N . SER A 1 470 ? -34.803 16.670 -8.071 1.00 69.81 470 SER A N 1
ATOM 3687 C CA . SER A 1 470 ? -33.922 16.207 -9.143 1.00 69.81 470 SER A CA 1
ATOM 3688 C C . SER A 1 470 ? -32.637 17.047 -9.234 1.00 69.81 470 SER A C 1
ATOM 3690 O O . SER A 1 470 ? -31.540 16.492 -9.368 1.00 69.81 470 SER A O 1
ATOM 3692 N N . ASP A 1 471 ? -32.745 18.362 -9.021 1.00 68.94 471 ASP A N 1
ATOM 3693 C CA . ASP A 1 471 ? -31.605 19.280 -8.980 1.00 68.94 471 ASP A CA 1
ATOM 3694 C C . ASP A 1 471 ? -30.702 19.006 -7.767 1.00 68.94 471 ASP A C 1
ATOM 3696 O O . ASP A 1 471 ? -29.481 18.883 -7.903 1.00 68.94 471 ASP A O 1
ATOM 3700 N N . HIS A 1 472 ? -31.284 18.822 -6.577 1.00 68.25 472 HIS A N 1
ATOM 3701 C CA . HIS A 1 472 ? -30.517 18.481 -5.373 1.00 68.25 472 HIS A CA 1
ATOM 3702 C C . HIS A 1 472 ? -29.898 17.074 -5.431 1.00 68.25 472 HIS A C 1
ATOM 3704 O O . HIS A 1 472 ? -28.784 16.882 -4.946 1.00 68.25 472 HIS A O 1
ATOM 3710 N N . LYS A 1 473 ? -30.568 16.094 -6.051 1.00 66.62 473 LYS A N 1
ATOM 3711 C CA . LYS A 1 473 ? -30.052 14.728 -6.252 1.00 66.62 473 LYS A CA 1
ATOM 3712 C C . LYS A 1 473 ? -28.834 14.741 -7.173 1.00 66.62 473 LYS A C 1
ATOM 3714 O O . LYS A 1 473 ? -27.820 14.134 -6.848 1.00 66.62 473 LYS A O 1
ATOM 3719 N N . THR A 1 474 ? -28.881 15.545 -8.236 1.00 69.00 474 THR A N 1
ATOM 3720 C CA . THR A 1 474 ? -27.744 15.765 -9.142 1.00 69.00 474 THR A CA 1
ATOM 3721 C C . THR A 1 474 ? -26.547 16.389 -8.415 1.00 69.00 474 THR A C 1
ATOM 3723 O O . THR A 1 474 ? -25.413 15.950 -8.605 1.00 69.00 474 THR A O 1
ATOM 3726 N N . GLN A 1 475 ? -26.779 17.367 -7.533 1.00 64.94 475 GLN A N 1
ATOM 3727 C CA . GLN A 1 475 ? -25.719 17.948 -6.697 1.00 64.94 475 GLN A CA 1
ATOM 3728 C C . GLN A 1 475 ? -25.145 16.935 -5.695 1.00 64.94 475 GLN A C 1
ATOM 3730 O O . GLN A 1 475 ? -23.933 16.898 -5.473 1.00 64.94 475 GLN A O 1
ATOM 3735 N N . LEU A 1 476 ? -25.992 16.089 -5.103 1.00 55.47 476 LEU A N 1
ATOM 3736 C CA . LEU A 1 476 ? -25.565 15.061 -4.157 1.00 55.47 476 LEU A CA 1
ATOM 3737 C C . LEU A 1 476 ? -24.750 13.954 -4.841 1.00 55.47 476 LEU A C 1
ATOM 3739 O O . LEU A 1 476 ? -23.753 13.502 -4.285 1.00 55.47 476 LEU A O 1
ATOM 3743 N N . ASP A 1 477 ? -25.135 13.542 -6.048 1.00 63.03 477 ASP A N 1
ATOM 3744 C CA . ASP A 1 477 ? -24.399 12.551 -6.839 1.00 63.03 477 ASP A CA 1
ATOM 3745 C C . ASP A 1 477 ? -23.042 13.099 -7.303 1.00 63.03 477 ASP A C 1
ATOM 3747 O O . ASP A 1 477 ? -22.041 12.381 -7.264 1.00 63.03 477 ASP A O 1
ATOM 3751 N N . GLN A 1 478 ? -22.969 14.392 -7.637 1.00 57.69 478 GLN A N 1
ATOM 3752 C CA . GLN A 1 478 ? -21.697 15.082 -7.874 1.00 57.69 478 GLN A CA 1
ATOM 3753 C C . GLN A 1 478 ? -20.820 15.121 -6.614 1.00 57.69 478 GLN A C 1
ATOM 3755 O O . GLN A 1 478 ? -19.616 14.900 -6.704 1.00 57.69 478 GLN A O 1
ATOM 3760 N N . LEU A 1 479 ? -21.402 15.345 -5.431 1.00 45.50 479 LEU A N 1
ATOM 3761 C CA . LEU A 1 479 ? -20.674 15.291 -4.158 1.00 45.50 479 LEU A CA 1
ATOM 3762 C C . LEU A 1 479 ? -20.204 13.870 -3.811 1.00 45.50 479 LEU A C 1
ATOM 3764 O O . LEU A 1 479 ? -19.081 13.710 -3.344 1.00 45.50 479 LEU A O 1
ATOM 3768 N N . LYS A 1 480 ? -21.014 12.833 -4.070 1.00 47.56 480 LYS A N 1
ATOM 3769 C CA . LYS A 1 480 ? -20.639 11.422 -3.858 1.00 47.56 480 LYS A CA 1
ATOM 3770 C C . LYS A 1 480 ? -19.479 10.987 -4.760 1.00 47.56 480 LYS A C 1
ATOM 3772 O O . LYS A 1 480 ? -18.619 10.246 -4.300 1.00 47.56 480 LYS A O 1
ATOM 3777 N N . LEU A 1 481 ? -19.430 11.474 -6.002 1.00 47.47 481 LEU A N 1
ATOM 3778 C CA . LEU A 1 481 ? -18.310 11.271 -6.935 1.00 47.47 481 LEU A CA 1
ATOM 3779 C C . LEU A 1 481 ? -17.007 11.958 -6.497 1.00 47.47 481 LEU A C 1
ATOM 3781 O O . LEU A 1 481 ? -15.946 11.564 -6.960 1.00 47.47 481 LEU A O 1
ATOM 3785 N N . ASN A 1 482 ? -17.091 12.959 -5.619 1.00 37.78 482 ASN A N 1
ATOM 3786 C CA . ASN A 1 482 ? -15.933 13.657 -5.056 1.00 37.78 482 ASN A CA 1
ATOM 3787 C C . ASN A 1 482 ? -15.505 13.101 -3.680 1.00 37.78 482 ASN A C 1
ATOM 3789 O O . ASN A 1 482 ? -14.560 13.617 -3.095 1.00 37.78 482 ASN A O 1
ATOM 3793 N N . LEU A 1 483 ? -16.226 12.113 -3.133 1.00 31.38 483 LEU A N 1
ATOM 3794 C CA . LEU A 1 483 ? -16.015 11.525 -1.796 1.00 31.38 483 LEU A CA 1
ATOM 3795 C C . LEU A 1 483 ? -15.696 10.013 -1.837 1.00 31.38 483 LEU A C 1
ATOM 3797 O O . LEU A 1 483 ? -15.526 9.396 -0.784 1.00 31.38 483 LEU A O 1
ATOM 3801 N N . CYS A 1 484 ? -15.665 9.408 -3.025 1.00 30.38 484 CYS A N 1
ATOM 3802 C CA . CYS A 1 484 ? -15.259 8.025 -3.301 1.00 30.38 484 CYS A CA 1
ATOM 3803 C C . CYS A 1 484 ? -14.130 8.040 -4.323 1.00 30.38 484 CYS A C 1
ATOM 3805 O O . CYS A 1 484 ? -13.273 7.131 -4.229 1.00 30.38 484 CYS A O 1
#

Organism: Paramuricea clavata (NCBI:txid317549)

Radius of gyration: 45.77 Å; chains: 1; bounding box: 134×63×120 Å

Sequence (484 aa):
MSAIAANISGICAKDLISSEGKYHSSCYKAFVHIIYETDEAVNNPTEAMGNNNGEVYEAVYSFCEALISNPRVVEFKEVRNVLSDEADKLGVVVTQSQYKNLLRLISNKLEQLVFLNYQQNKVLMYPSTLKLETVVVENFELKSEVANQTSLDENSKTVINAAKILNEKIKYHPRAMAWPPEETDLGIDKVADCVPELLDTFCTILLSGQLLDRDKSRSDRIVRLKNSLAQDIVYTVSNGAIKTPKSVLFPSVVKALCNNTEVVKLINKCGHGIGYNLVEEIETEFALKVINEQTLNLVLISDECKQFNNLPVALMVADNIDNLEYLDTLDSPATDLKTAYEVLCRGREIKNKLQLNAVACVFDQAFYAKAMEVLWKQKEQFEGLFLMMGGFHLLMTLLAIIGDRFGDAGLRNVAVHSEVIAEGSIDSVLNGKHYNRGVRLHKIMYEAMTKLLLDDFENCLHEDSLELLSDHKTQLDQLKLNLC

Secondary structure (DSSP, 8-state):
--HHHHHHHHHTTS-TTTTT-PPPHHHHHHHHHHHHTTS----------SSHHHHHHHHHHHHHHHHHHS---EEHHHHHHHHHHHHHHTT----HHHHHHHHHHHHHH-TTEEEEEEETTEEEEEETT--HHHHHHHHHHHHHHHHHHHSS-HHHHHHHHHHHHHHHHHHTS-----SSPPGGGSSGGGHHHHS-HHHHHHHHHHHH-S-TT-TT---HHHHHHHHHHHHHHHHHHTTTSS--HHHHHHHHHHHHHH--HHHHHHHHHTTSS--HHHHHHHHHHHHHHHHHHGGGS-----TTGGGGTTS-EEEEEE-S--SS-------S-TT-HHHHHHHHHHHHHHHHHTT-SEEEEEE-HHHHHHHHHHHHHTTTTTTTEEEEE-HHHHHHHHHHHHHHHHIIIIIHHHHHHTTSS-GGGHHHHHTT-SHHHHHHHHHHHHHHHHHHHHHHHHHTS-HHHHHHHHHHHHHHHHHHHT--

Foldseek 3Di:
DDPVVVVVVVVVVDDCVVVVNDDDPVRVVVVVCVVPVPDDDDDDDDDDDDDLVVVLVVQLVVVVVVCQVVWDKDKVVVSVVSSVVSCVVSVHDDDPVCSVCVVVVCVVVPVQKDWDDPDVPIIMITGPPDDPVVVVVVVVVVVVVVVVVVPDDPVRVVVVVLVVVLLVCLQPQDQDADPVGDPVCLDPVVLPNNFDPSLLLVLLCVQVVDHPPPPDDDDPVSVVVSSQVRQLCSCVSNVNPHAHSQQQVVLLVCCLPPVDQVVSVVCVVVSRHDHPVSSVVSVVVVVVVVVVVCVVDDPCDDVVCVVVPPFDEAEAEPDPDPDDDDDDDDPDDLQDLVVLVVVLVVQVVCCVVVVGQAYEYEDAPNSLVSNVVVCVVCVVVNHRYHYHYDPLNVQLVVLLVCLVVCVVVCLVVCCPVVVLDPNVCSVCLNNSNPPSSVVSSVVVVVVVVVVVVVVVVCVVDDPVVNVVVVVVVVVVVVVVVVVD